Protein AF-A0A8X6WMZ7-F1 (afdb_monomer)

Structure (mmCIF, N/CA/C/O backbone):
data_AF-A0A8X6WMZ7-F1
#
_entry.id   AF-A0A8X6WMZ7-F1
#
loop_
_atom_site.group_PDB
_atom_site.id
_atom_site.type_symbol
_atom_site.label_atom_id
_atom_site.label_alt_id
_atom_site.label_comp_id
_atom_site.label_asym_id
_atom_site.label_entity_id
_atom_site.label_seq_id
_atom_site.pdbx_PDB_ins_code
_atom_site.Cartn_x
_atom_site.Cartn_y
_atom_site.Cartn_z
_atom_site.occupancy
_atom_site.B_iso_or_equiv
_atom_site.auth_seq_id
_atom_site.auth_comp_id
_atom_site.auth_asym_id
_atom_site.auth_atom_id
_atom_site.pdbx_PDB_model_num
ATOM 1 N N . MET A 1 1 ? 23.508 15.068 -20.221 1.00 33.91 1 MET A N 1
ATOM 2 C CA . MET A 1 1 ? 22.267 15.809 -20.543 1.00 33.91 1 MET A CA 1
ATOM 3 C C . MET A 1 1 ? 21.414 15.882 -19.287 1.00 33.91 1 MET A C 1
ATOM 5 O O . MET A 1 1 ? 20.621 14.981 -19.045 1.00 33.91 1 MET A O 1
ATOM 9 N N . HIS A 1 2 ? 21.596 16.920 -18.470 1.00 36.62 2 HIS A N 1
ATOM 10 C CA . HIS A 1 2 ? 20.559 17.312 -17.521 1.00 36.62 2 HIS A CA 1
ATOM 11 C C . HIS A 1 2 ? 19.415 17.881 -18.359 1.00 36.62 2 HIS A C 1
ATOM 13 O O . HIS A 1 2 ? 19.573 18.935 -18.970 1.00 36.62 2 HIS A O 1
ATOM 19 N N . ARG A 1 3 ? 18.291 17.162 -18.473 1.00 42.66 3 ARG A N 1
ATOM 20 C CA . ARG A 1 3 ? 17.047 17.837 -18.847 1.00 42.66 3 ARG A CA 1
ATOM 21 C C . ARG A 1 3 ? 16.789 18.803 -17.704 1.00 42.66 3 ARG A C 1
ATOM 23 O O . ARG A 1 3 ? 16.495 18.353 -16.600 1.00 42.66 3 ARG A O 1
ATOM 30 N N . ASN A 1 4 ? 16.989 20.095 -17.952 1.00 40.50 4 ASN A N 1
ATOM 31 C CA . ASN A 1 4 ? 16.484 21.124 -17.063 1.00 40.50 4 ASN A CA 1
ATOM 32 C C . ASN A 1 4 ? 15.008 20.789 -16.862 1.00 40.50 4 ASN A C 1
ATOM 34 O O . ASN A 1 4 ? 14.244 20.771 -17.829 1.00 40.50 4 ASN A O 1
ATOM 38 N N . PHE A 1 5 ? 14.638 20.411 -15.639 1.00 49.97 5 PHE A N 1
ATOM 39 C CA . PHE A 1 5 ? 13.247 20.405 -15.227 1.00 49.97 5 PHE A CA 1
ATOM 40 C C . PHE A 1 5 ? 12.822 21.870 -15.302 1.00 49.97 5 PHE A C 1
ATOM 42 O O . PHE A 1 5 ? 12.957 22.618 -14.339 1.00 49.97 5 PHE A O 1
ATOM 49 N N . GLU A 1 6 ? 12.406 22.319 -16.487 1.00 50.38 6 GLU A N 1
ATOM 50 C CA . GLU A 1 6 ? 11.606 23.524 -16.607 1.00 50.38 6 GLU A CA 1
ATOM 51 C C . GLU A 1 6 ? 10.432 23.287 -15.674 1.00 50.38 6 GLU A C 1
ATOM 53 O O . GLU A 1 6 ? 9.669 22.338 -15.876 1.00 50.38 6 GLU A O 1
ATOM 58 N N . GLY A 1 7 ? 10.387 24.054 -14.584 1.00 53.06 7 GLY A N 1
ATOM 59 C CA . GLY A 1 7 ? 9.361 23.951 -13.562 1.00 53.06 7 GLY A CA 1
ATOM 60 C C . GLY A 1 7 ? 8.015 24.228 -14.203 1.00 53.06 7 GLY A C 1
ATOM 61 O O . GLY A 1 7 ? 7.551 25.365 -14.219 1.00 53.06 7 GLY A O 1
ATOM 62 N N . ARG A 1 8 ? 7.402 23.195 -14.787 1.00 58.00 8 ARG A N 1
ATOM 63 C CA . ARG A 1 8 ? 6.030 23.280 -15.250 1.00 58.00 8 ARG A CA 1
ATOM 64 C C . ARG A 1 8 ? 5.198 23.544 -13.998 1.00 58.00 8 ARG A C 1
ATOM 66 O O . ARG A 1 8 ? 5.368 22.817 -13.015 1.00 58.00 8 ARG A O 1
ATOM 73 N N . PRO A 1 9 ? 4.345 24.580 -14.001 1.00 66.44 9 PRO A N 1
ATOM 74 C CA . PRO A 1 9 ? 3.440 24.812 -12.887 1.00 66.44 9 PRO A CA 1
ATOM 75 C C . PRO A 1 9 ? 2.637 23.531 -12.637 1.00 66.44 9 PRO A C 1
ATOM 77 O O . PRO A 1 9 ? 2.337 22.811 -13.591 1.00 66.44 9 PRO A O 1
ATOM 80 N N . PHE A 1 10 ? 2.324 23.239 -11.370 1.00 72.50 10 PHE A N 1
ATOM 81 C CA . PHE A 1 10 ? 1.465 22.120 -10.976 1.00 72.50 10 PHE A CA 1
ATOM 82 C C . PHE A 1 10 ? 0.140 22.191 -11.751 1.00 72.50 10 PHE A C 1
ATOM 84 O O . PHE A 1 10 ? -0.785 22.899 -11.356 1.00 72.50 10 PHE A O 1
ATOM 91 N N . SER A 1 11 ? 0.061 21.506 -12.893 1.00 82.62 11 SER A N 1
ATOM 92 C CA . SER A 1 11 ? -1.151 21.441 -13.697 1.00 82.62 11 SER A CA 1
ATOM 93 C C . SER A 1 11 ? -2.081 20.384 -13.115 1.00 82.62 11 SER A C 1
ATOM 95 O O . SER A 1 11 ? -1.650 19.418 -12.482 1.00 82.62 11 SER A O 1
ATOM 97 N N . THR A 1 12 ? -3.381 20.535 -13.343 1.00 83.62 12 THR A N 1
ATOM 98 C CA . THR A 1 12 ? -4.365 19.507 -12.977 1.00 83.62 12 THR A CA 1
ATOM 99 C C . THR A 1 12 ? -4.041 18.164 -13.633 1.00 83.62 12 THR A C 1
ATOM 101 O O . THR A 1 12 ? -4.152 17.135 -12.974 1.00 83.62 12 THR A O 1
ATOM 104 N N . GLU A 1 13 ? -3.536 18.184 -14.871 1.00 83.06 13 GLU A N 1
ATOM 105 C CA . GLU A 1 13 ? -3.044 17.006 -15.603 1.00 83.06 13 GLU A CA 1
ATOM 106 C C . GLU A 1 13 ? -1.843 16.327 -14.932 1.00 83.06 13 GLU A C 1
ATOM 108 O O . GLU A 1 13 ? -1.648 15.118 -15.066 1.00 83.06 13 GLU A O 1
ATOM 113 N N . TRP A 1 14 ? -1.019 17.095 -14.211 1.00 83.81 14 TRP A N 1
ATOM 114 C CA . TRP A 1 14 ? 0.061 16.533 -13.412 1.00 83.81 14 TRP A CA 1
ATOM 115 C C . TRP A 1 14 ? -0.493 15.794 -12.196 1.00 83.81 14 TRP A C 1
ATOM 117 O O . TRP A 1 14 ? -0.009 14.715 -11.877 1.00 83.81 14 TRP A O 1
ATOM 127 N N . LEU A 1 15 ? -1.513 16.326 -11.521 1.00 87.75 15 LEU A N 1
ATOM 128 C CA . LEU A 1 15 ? -2.057 15.674 -10.330 1.00 87.75 15 LEU A CA 1
ATOM 129 C C . LEU A 1 15 ? -2.882 14.436 -10.688 1.00 87.75 15 LEU A C 1
ATOM 131 O O . LEU A 1 15 ? -2.683 13.387 -10.080 1.00 87.75 15 LEU A O 1
ATOM 135 N N . VAL A 1 16 ? -3.791 14.558 -11.656 1.00 92.31 16 VAL A N 1
ATOM 136 C CA . VAL A 1 16 ? -4.701 13.491 -12.081 1.00 92.31 16 VAL A CA 1
ATOM 137 C C . VAL A 1 16 ? -4.752 13.440 -13.601 1.00 92.31 16 VAL A C 1
ATOM 139 O O . VAL A 1 16 ? -4.973 14.444 -14.272 1.00 92.31 16 VAL A O 1
ATOM 142 N N . SER A 1 17 ? -4.603 12.238 -14.144 1.00 91.00 17 SER A N 1
ATOM 143 C CA . SER A 1 17 ? -4.737 11.965 -15.571 1.00 91.00 17 SER A CA 1
ATOM 144 C C . SER A 1 17 ? -5.714 10.820 -15.791 1.00 91.00 17 SER A C 1
ATOM 146 O O . SER A 1 17 ? -5.681 9.808 -15.085 1.00 91.00 17 SER A O 1
ATOM 148 N N . PHE A 1 18 ? -6.585 10.998 -16.778 1.00 93.81 18 PHE A N 1
ATOM 149 C CA . PHE A 1 18 ? -7.568 10.004 -17.185 1.00 93.81 18 PHE A CA 1
ATOM 150 C C . PHE A 1 18 ? -7.123 9.356 -18.487 1.00 93.81 18 PHE A C 1
ATOM 152 O O . PHE A 1 18 ? -6.611 10.035 -19.379 1.00 93.81 18 PHE A O 1
ATOM 159 N N . LYS A 1 19 ? -7.334 8.049 -18.600 1.00 91.44 19 LYS A N 1
ATOM 160 C CA . LYS A 1 19 ? -7.122 7.309 -19.844 1.00 91.44 19 LYS A CA 1
ATOM 161 C C . LYS A 1 19 ? -8.440 6.899 -20.470 1.00 91.44 19 LYS A C 1
ATOM 163 O O . LYS A 1 19 ? -9.426 6.697 -19.766 1.00 91.44 19 LYS A O 1
ATOM 168 N N . ASP A 1 20 ? -8.448 6.746 -21.792 1.00 93.44 20 ASP A N 1
ATOM 169 C CA . ASP A 1 20 ? -9.609 6.190 -22.480 1.00 93.44 20 ASP A CA 1
ATOM 170 C C . ASP A 1 20 ? -9.779 4.712 -22.060 1.00 93.44 20 ASP A C 1
ATOM 172 O O . ASP A 1 20 ? -8.844 3.914 -22.208 1.00 93.44 20 ASP A O 1
ATOM 176 N N . PRO A 1 21 ? -10.949 4.311 -21.526 1.00 94.81 21 PRO A N 1
ATOM 177 C CA . PRO A 1 21 ? -11.204 2.922 -21.158 1.00 94.81 21 PRO A CA 1
ATOM 178 C C . PRO A 1 21 ? -11.112 1.965 -22.353 1.00 94.81 21 PRO A C 1
ATOM 180 O O . PRO A 1 21 ? -10.834 0.786 -22.154 1.00 94.81 21 PRO A O 1
ATOM 183 N N . ARG A 1 22 ? -11.326 2.437 -23.589 1.00 94.62 22 ARG A N 1
ATOM 184 C CA . ARG A 1 22 ? -11.222 1.611 -24.803 1.00 94.62 22 ARG A CA 1
ATOM 185 C C . ARG A 1 22 ? -9.780 1.200 -25.073 1.00 94.62 22 ARG A C 1
ATOM 187 O O . ARG A 1 22 ? -9.538 0.029 -25.361 1.00 94.62 22 ARG A O 1
ATOM 194 N N . ASP A 1 23 ? -8.841 2.125 -24.901 1.00 91.19 23 ASP A N 1
ATOM 195 C CA . ASP A 1 23 ? -7.410 1.848 -25.041 1.00 91.19 23 ASP A CA 1
ATOM 196 C C . ASP A 1 23 ? -6.959 0.872 -23.951 1.00 91.19 23 ASP A C 1
ATOM 198 O O . ASP A 1 23 ? -6.315 -0.140 -24.233 1.00 91.19 23 ASP A O 1
ATOM 202 N N . LEU A 1 24 ? -7.389 1.108 -22.705 1.00 89.56 24 LEU A N 1
ATOM 203 C CA . LEU A 1 24 ? -7.111 0.196 -21.596 1.00 89.56 24 LEU A CA 1
ATOM 204 C C . LEU A 1 24 ? -7.722 -1.187 -21.806 1.00 89.56 24 LEU A C 1
ATOM 206 O O . LEU A 1 24 ? -7.089 -2.173 -21.457 1.00 89.56 24 LEU A O 1
ATOM 210 N N . TRP A 1 25 ? -8.914 -1.295 -22.387 1.00 91.62 25 TRP A N 1
ATOM 211 C CA . TRP A 1 25 ? -9.520 -2.591 -22.685 1.00 91.62 25 TRP A CA 1
ATOM 212 C C . TRP A 1 25 ? -8.728 -3.369 -23.740 1.00 91.62 25 TRP A C 1
ATOM 214 O O . TRP A 1 25 ? -8.524 -4.572 -23.602 1.00 91.62 25 TRP A O 1
ATOM 224 N N . GLN A 1 26 ? -8.246 -2.694 -24.782 1.00 89.81 26 GLN A N 1
ATOM 225 C CA . GLN A 1 26 ? -7.469 -3.342 -25.839 1.00 89.81 26 GLN A CA 1
ATOM 226 C C . GLN A 1 26 ? -6.065 -3.741 -25.373 1.00 89.81 26 GLN A C 1
ATOM 228 O O . GLN A 1 26 ? -5.536 -4.765 -25.803 1.00 89.81 26 GLN A O 1
ATOM 233 N N . GLU A 1 27 ? -5.454 -2.940 -24.502 1.00 84.00 27 GLU A N 1
ATOM 234 C CA . GLU A 1 27 ? -4.069 -3.135 -24.078 1.00 84.00 27 GLU A CA 1
ATOM 235 C C . GLU A 1 27 ? -3.955 -3.946 -22.783 1.00 84.00 27 GLU A C 1
ATOM 237 O O . GLU A 1 27 ? -3.111 -4.840 -22.678 1.00 84.00 27 GLU A O 1
ATOM 242 N N . HIS A 1 28 ? -4.785 -3.625 -21.789 1.00 84.44 28 HIS A N 1
ATOM 243 C CA . HIS A 1 28 ? -4.666 -4.033 -20.386 1.00 84.44 28 HIS A CA 1
ATOM 244 C C . HIS A 1 28 ? -6.045 -4.252 -19.735 1.00 84.44 28 HIS A C 1
ATOM 246 O O . HIS A 1 28 ? -6.326 -3.715 -18.660 1.00 84.44 28 HIS A O 1
ATOM 252 N N . TRP A 1 29 ? -6.918 -5.048 -20.365 1.00 87.88 29 TRP A N 1
ATOM 253 C CA . TRP A 1 29 ? -8.296 -5.270 -19.890 1.00 87.88 29 TRP A CA 1
ATOM 254 C C . TRP A 1 29 ? -8.384 -5.660 -18.406 1.00 87.88 29 TRP A C 1
ATOM 256 O O . TRP A 1 29 ? -9.337 -5.297 -17.716 1.00 87.88 29 TRP A O 1
ATOM 266 N N . PHE A 1 30 ? -7.379 -6.375 -17.893 1.00 87.00 30 PHE A N 1
ATOM 267 C CA . PHE A 1 30 ? -7.328 -6.811 -16.503 1.00 87.00 30 PHE A CA 1
ATOM 268 C C . PHE A 1 30 ? -7.101 -5.651 -15.522 1.00 87.00 30 PHE A C 1
ATOM 270 O O . PHE A 1 30 ? -7.716 -5.645 -14.461 1.00 87.00 30 PHE A O 1
ATOM 277 N N . ALA A 1 31 ? -6.278 -4.652 -15.872 1.00 87.12 31 ALA A N 1
ATOM 278 C CA . ALA A 1 31 ? -6.059 -3.468 -15.040 1.00 87.12 31 ALA A CA 1
ATOM 279 C C . ALA A 1 31 ? -7.347 -2.640 -14.945 1.00 87.12 31 ALA A C 1
ATOM 281 O O . ALA A 1 31 ? -7.745 -2.236 -13.854 1.00 87.12 31 ALA A O 1
ATOM 282 N N . LEU A 1 32 ? -8.063 -2.490 -16.067 1.00 91.19 32 LEU A N 1
ATOM 283 C CA . LEU A 1 32 ? -9.387 -1.866 -16.077 1.00 91.19 32 LEU A CA 1
ATOM 284 C C . LEU A 1 32 ? -10.397 -2.668 -15.239 1.00 91.19 32 LEU A C 1
ATOM 286 O O . LEU A 1 32 ? -11.169 -2.090 -14.479 1.00 91.19 32 LEU A O 1
ATOM 290 N N . SER A 1 33 ? -10.369 -4.000 -15.339 1.00 90.69 33 SER A N 1
ATOM 291 C CA . SER A 1 33 ? -11.243 -4.880 -14.552 1.00 90.69 33 SER A CA 1
ATOM 292 C C . SER A 1 33 ? -10.969 -4.762 -13.052 1.00 90.69 33 SER A C 1
ATOM 294 O O . SER A 1 33 ? -11.911 -4.688 -12.266 1.00 90.69 33 SER A O 1
ATOM 296 N N . LEU A 1 34 ? -9.694 -4.701 -12.659 1.00 89.25 34 LEU A N 1
ATOM 297 C CA . LEU A 1 34 ? -9.274 -4.499 -11.276 1.00 89.25 34 LEU A CA 1
ATOM 298 C C . LEU A 1 34 ? -9.753 -3.145 -10.743 1.00 89.25 34 LEU A C 1
ATOM 300 O O . LEU A 1 34 ? -10.261 -3.071 -9.630 1.00 89.25 34 LEU A O 1
ATOM 304 N N . GLU A 1 35 ? -9.657 -2.084 -11.542 1.00 92.50 35 GLU A N 1
ATOM 305 C CA . GLU A 1 35 ? -10.119 -0.754 -11.145 1.00 92.50 35 GLU A CA 1
ATOM 306 C C . GLU A 1 35 ? -11.639 -0.689 -10.980 1.00 92.50 35 GLU A C 1
ATOM 308 O O . GLU A 1 35 ? -12.124 -0.180 -9.971 1.00 92.50 35 GLU A O 1
ATOM 313 N N . ILE A 1 36 ? -12.402 -1.285 -11.902 1.00 93.56 36 ILE A N 1
ATOM 314 C CA . ILE A 1 36 ? -13.864 -1.393 -11.781 1.00 93.56 36 ILE A CA 1
ATOM 315 C C . ILE A 1 36 ? -14.245 -2.210 -10.538 1.00 93.56 36 ILE A C 1
ATOM 317 O O . ILE A 1 36 ? -15.119 -1.794 -9.772 1.00 93.56 36 ILE A O 1
ATOM 321 N N . ALA A 1 37 ? -13.583 -3.349 -10.308 1.00 91.94 37 ALA A N 1
ATOM 322 C CA . ALA A 1 37 ? -13.819 -4.189 -9.137 1.00 91.94 37 ALA A CA 1
ATOM 323 C C . ALA A 1 37 ? -13.515 -3.436 -7.833 1.00 91.94 37 ALA A C 1
ATOM 325 O O . ALA A 1 37 ? -14.332 -3.442 -6.910 1.00 91.94 37 ALA A O 1
ATOM 326 N N . ASN A 1 38 ? -12.389 -2.724 -7.776 1.00 92.44 38 ASN A N 1
ATOM 327 C CA . ASN A 1 38 ? -12.010 -1.917 -6.623 1.00 92.44 38 ASN A CA 1
ATOM 328 C C . ASN A 1 38 ? -12.994 -0.781 -6.362 1.00 92.44 38 ASN A C 1
ATOM 330 O O . ASN A 1 38 ? -13.379 -0.580 -5.215 1.00 92.44 38 ASN A O 1
ATOM 334 N N . ILE A 1 39 ? -13.450 -0.065 -7.395 1.00 94.38 39 ILE A N 1
ATOM 335 C CA . ILE A 1 39 ? -14.464 0.990 -7.249 1.00 94.38 39 ILE A CA 1
ATOM 336 C C . ILE A 1 39 ? -15.765 0.404 -6.686 1.00 94.38 39 ILE A C 1
ATOM 338 O O . ILE A 1 39 ? -16.339 0.963 -5.748 1.00 94.38 39 ILE A O 1
ATOM 342 N N . ALA A 1 40 ? -16.218 -0.740 -7.209 1.00 93.31 40 ALA A N 1
ATOM 343 C CA . ALA A 1 40 ? -17.433 -1.401 -6.739 1.00 93.31 40 ALA A CA 1
ATOM 344 C C . ALA A 1 40 ? -17.323 -1.836 -5.267 1.00 93.31 40 ALA A C 1
ATOM 346 O O . ALA A 1 40 ? -18.243 -1.605 -4.478 1.00 93.31 40 ALA A O 1
ATOM 347 N N . ILE A 1 41 ? -16.192 -2.425 -4.875 1.00 92.00 41 ILE A N 1
ATOM 348 C CA . ILE A 1 41 ? -15.947 -2.877 -3.499 1.00 92.00 41 ILE A CA 1
ATOM 349 C C . ILE A 1 41 ? -15.775 -1.690 -2.556 1.00 92.00 41 ILE A C 1
ATOM 351 O O . ILE A 1 41 ? -16.361 -1.684 -1.474 1.00 92.00 41 ILE A O 1
ATOM 355 N N . LEU A 1 42 ? -15.039 -0.658 -2.967 1.00 94.12 42 LEU A N 1
ATOM 356 C CA . LEU A 1 42 ? -14.878 0.569 -2.195 1.00 94.12 42 LEU A CA 1
ATOM 357 C C . LEU A 1 42 ? -16.235 1.229 -1.936 1.00 94.12 42 LEU A C 1
ATOM 359 O O . LEU A 1 42 ? -16.525 1.614 -0.807 1.00 94.12 42 LEU A O 1
ATOM 363 N N . PHE A 1 43 ? -17.110 1.291 -2.941 1.00 94.38 43 PHE A N 1
ATOM 364 C CA . PHE A 1 43 ? -18.471 1.793 -2.766 1.00 94.38 43 PHE A CA 1
ATOM 365 C C . PHE A 1 43 ? -19.271 0.967 -1.742 1.00 94.38 43 PHE A C 1
ATOM 367 O O . PHE A 1 43 ? -19.940 1.535 -0.872 1.00 94.38 43 PHE A O 1
ATOM 374 N N . GLN A 1 44 ? -19.180 -0.368 -1.789 1.00 92.62 44 GLN A N 1
ATOM 375 C CA . GLN A 1 44 ? -19.821 -1.242 -0.796 1.00 92.62 44 GLN A CA 1
ATOM 376 C C . GLN A 1 44 ? -19.255 -1.032 0.616 1.00 92.62 44 GLN A C 1
ATOM 378 O O . GLN A 1 44 ? -20.022 -0.971 1.580 1.00 92.62 44 GLN A O 1
ATOM 383 N N . ILE A 1 45 ? -17.937 -0.863 0.736 1.00 92.62 45 ILE A N 1
ATOM 384 C CA . ILE A 1 45 ? -17.247 -0.555 1.991 1.00 92.62 45 ILE A CA 1
ATOM 385 C C . ILE A 1 45 ? -17.723 0.774 2.558 1.00 92.62 45 ILE A C 1
ATOM 387 O O . ILE A 1 45 ? -18.107 0.819 3.720 1.00 92.62 45 ILE A O 1
ATOM 391 N N . LEU A 1 46 ? -17.776 1.837 1.755 1.00 93.12 46 LEU A N 1
ATOM 392 C CA . LEU A 1 46 ? -18.246 3.148 2.205 1.00 93.12 46 LEU A CA 1
ATOM 393 C C . LEU A 1 46 ? -19.711 3.089 2.660 1.00 93.12 46 LEU A C 1
ATOM 395 O O . LEU A 1 46 ? -20.065 3.646 3.702 1.00 93.12 46 LEU A O 1
ATOM 399 N N . ARG A 1 47 ? -20.564 2.348 1.936 1.00 92.69 47 ARG A N 1
ATOM 400 C CA . ARG A 1 47 ? -21.959 2.119 2.336 1.00 92.69 47 ARG A CA 1
ATOM 401 C C . ARG A 1 47 ? -22.048 1.395 3.680 1.00 92.69 47 ARG A C 1
ATOM 403 O O . ARG A 1 47 ? -22.839 1.795 4.531 1.00 92.69 47 ARG A O 1
ATOM 410 N N . HIS A 1 48 ? -21.250 0.355 3.891 1.00 90.69 48 HIS A N 1
ATOM 411 C CA . HIS A 1 48 ? -21.260 -0.392 5.146 1.00 90.69 48 HIS A CA 1
ATOM 412 C C . HIS A 1 48 ? -20.626 0.355 6.305 1.00 90.69 48 HIS A C 1
ATOM 414 O O . HIS A 1 48 ? -21.174 0.339 7.405 1.00 90.69 48 HIS A O 1
ATOM 420 N N . ALA A 1 49 ? -19.525 1.058 6.060 1.00 90.12 49 ALA A N 1
ATOM 421 C CA . ALA A 1 49 ? -18.894 1.934 7.026 1.00 90.12 49 ALA A CA 1
ATOM 422 C C . ALA A 1 49 ? -19.918 2.940 7.556 1.00 90.12 49 ALA A C 1
ATOM 424 O O . ALA A 1 49 ? -20.129 3.017 8.761 1.00 90.12 49 ALA A O 1
ATOM 425 N N . LYS A 1 50 ? -20.686 3.580 6.665 1.00 89.81 50 LYS A N 1
ATOM 426 C CA . LYS A 1 50 ? -21.774 4.480 7.061 1.00 89.81 50 LYS A CA 1
ATOM 427 C C . LYS A 1 50 ? -22.819 3.808 7.967 1.00 89.81 50 LYS A C 1
ATOM 429 O O . LYS A 1 50 ? -23.329 4.457 8.872 1.00 89.81 50 LYS A O 1
ATOM 434 N N . THR A 1 51 ? -23.122 2.521 7.768 1.00 89.62 51 THR A N 1
ATOM 435 C CA . THR A 1 51 ? -24.069 1.777 8.628 1.00 89.62 51 THR A CA 1
ATOM 436 C C . THR A 1 51 ? -23.487 1.319 9.966 1.00 89.62 51 THR A C 1
ATOM 438 O O . THR A 1 51 ? -24.234 1.205 10.932 1.00 89.62 51 THR A O 1
ATOM 441 N N . ARG A 1 52 ? -22.176 1.049 10.046 1.00 83.44 52 ARG A N 1
ATOM 442 C CA . ARG A 1 52 ? -21.499 0.580 11.271 1.00 83.44 52 ARG A CA 1
ATOM 443 C C . ARG A 1 52 ? -20.904 1.703 12.123 1.00 83.44 52 ARG A C 1
ATOM 445 O O . ARG A 1 52 ? -20.377 1.434 13.200 1.00 83.44 52 ARG A O 1
ATOM 452 N N . GLY A 1 53 ? -20.991 2.941 11.650 1.00 84.12 53 GLY A N 1
ATOM 453 C CA . GLY A 1 53 ? -20.493 4.121 12.338 1.00 84.12 53 GLY A CA 1
ATOM 454 C C . GLY A 1 53 ? -19.461 4.869 11.507 1.00 84.12 53 GLY A C 1
ATOM 455 O O . GLY A 1 53 ? -18.651 4.296 10.780 1.00 84.12 53 GLY A O 1
ATOM 456 N N . ASN A 1 54 ? -19.486 6.185 11.658 1.00 85.62 54 ASN A N 1
ATOM 457 C CA . ASN A 1 54 ? -18.703 7.114 10.858 1.00 85.62 54 ASN A CA 1
ATOM 458 C C . ASN A 1 54 ? -17.185 6.851 10.903 1.00 85.62 54 ASN A C 1
ATOM 460 O O . ASN A 1 54 ? -16.529 6.981 9.873 1.00 85.62 54 ASN A O 1
ATOM 464 N N . GLU A 1 55 ? -16.647 6.410 12.046 1.00 91.31 55 GLU A N 1
ATOM 465 C CA . GLU A 1 55 ? -15.219 6.110 12.263 1.00 91.31 55 GLU A CA 1
ATOM 466 C C . GLU A 1 55 ? -14.603 5.279 11.127 1.00 91.31 55 GLU A C 1
ATOM 468 O O . GLU A 1 55 ? -13.606 5.676 10.530 1.00 91.31 55 GLU A O 1
ATOM 473 N N . ALA A 1 56 ? -15.234 4.159 10.761 1.00 91.94 56 ALA A N 1
ATOM 474 C CA . ALA A 1 56 ? -14.660 3.225 9.797 1.00 91.94 56 ALA A CA 1
ATOM 475 C C . ALA A 1 56 ? -14.585 3.816 8.375 1.00 91.94 56 ALA A C 1
ATOM 477 O O . ALA A 1 56 ? -13.746 3.405 7.581 1.00 91.94 56 ALA A O 1
ATOM 478 N N . CYS A 1 57 ? -15.442 4.792 8.052 1.00 94.75 57 CYS A N 1
ATOM 479 C CA . CYS A 1 57 ? -15.406 5.510 6.777 1.00 94.75 57 CYS A CA 1
ATOM 480 C C . CYS A 1 57 ? -14.188 6.440 6.727 1.00 94.75 57 CYS A C 1
ATOM 482 O O . CYS A 1 57 ? -13.480 6.506 5.726 1.00 94.75 57 CYS A O 1
ATOM 484 N N . TYR A 1 58 ? -13.901 7.115 7.838 1.00 96.56 58 TYR A N 1
ATOM 485 C CA . TYR A 1 58 ? -12.767 8.026 7.941 1.00 96.56 58 TYR A CA 1
ATOM 486 C C . TYR A 1 58 ? -11.420 7.294 7.998 1.00 96.56 58 TYR A C 1
ATOM 488 O O . TYR A 1 58 ? -10.442 7.825 7.482 1.00 96.56 58 TYR A O 1
ATOM 496 N N . VAL A 1 59 ? -11.372 6.049 8.488 1.00 96.25 59 VAL A N 1
ATOM 497 C CA . VAL A 1 59 ? -10.187 5.175 8.344 1.00 96.25 59 VAL A CA 1
ATOM 498 C C . VAL A 1 59 ? -9.859 4.909 6.874 1.00 96.25 59 VAL A C 1
ATOM 500 O O . VAL A 1 59 ? -8.695 4.964 6.491 1.00 96.25 59 VAL A O 1
ATOM 503 N N . VAL A 1 60 ? -10.871 4.656 6.032 1.00 96.69 60 VAL A N 1
ATOM 504 C CA . VAL A 1 60 ? -10.674 4.468 4.579 1.00 96.69 60 VAL A CA 1
ATOM 505 C C . VAL A 1 60 ? -10.058 5.723 3.969 1.00 96.69 60 VAL A C 1
ATOM 507 O O . VAL A 1 60 ? -9.096 5.630 3.212 1.00 96.69 60 VAL A O 1
ATOM 510 N N . ILE A 1 61 ? -10.576 6.899 4.335 1.00 97.44 61 ILE A N 1
ATOM 511 C CA . ILE A 1 61 ? -10.045 8.185 3.868 1.00 97.44 61 ILE A CA 1
ATOM 512 C C . ILE A 1 61 ? -8.594 8.366 4.335 1.00 97.44 61 ILE A C 1
ATOM 514 O O . ILE A 1 61 ? -7.740 8.707 3.520 1.00 97.44 61 ILE A O 1
ATOM 518 N N . ALA A 1 62 ? -8.293 8.082 5.606 1.00 98.06 62 ALA A N 1
ATOM 519 C CA . ALA A 1 62 ? -6.938 8.166 6.149 1.00 98.06 62 ALA A CA 1
ATOM 520 C C . ALA A 1 62 ? -5.961 7.242 5.403 1.00 98.06 62 ALA A C 1
ATOM 522 O O . ALA A 1 62 ? -4.857 7.668 5.073 1.00 98.06 62 ALA A O 1
ATOM 523 N N . ALA A 1 63 ? -6.385 6.018 5.074 1.00 97.81 63 ALA A N 1
ATOM 524 C CA . ALA A 1 63 ? -5.601 5.056 4.301 1.00 97.81 63 ALA A CA 1
ATOM 525 C C . ALA A 1 63 ? -5.361 5.506 2.849 1.00 97.81 63 ALA A C 1
ATOM 527 O O . ALA A 1 63 ? -4.268 5.336 2.316 1.00 97.81 63 ALA A O 1
ATOM 528 N N . MET A 1 64 ? -6.353 6.118 2.195 1.00 97.31 64 MET A N 1
ATOM 529 C CA . MET A 1 64 ? -6.154 6.689 0.857 1.00 97.31 64 MET A CA 1
ATOM 530 C C . MET A 1 64 ? -5.162 7.857 0.893 1.00 97.31 64 MET A C 1
ATOM 532 O O . MET A 1 64 ? -4.258 7.925 0.060 1.00 97.31 64 MET A O 1
ATOM 536 N N . VAL A 1 65 ? -5.311 8.763 1.866 1.00 97.25 65 VAL A N 1
ATOM 537 C CA . VAL A 1 65 ? -4.413 9.912 2.045 1.00 97.25 65 VAL A CA 1
ATOM 538 C C . VAL A 1 65 ? -2.994 9.447 2.365 1.00 97.25 65 VAL A C 1
ATOM 540 O O . VAL A 1 65 ? -2.052 9.986 1.790 1.00 97.25 65 VAL A O 1
ATOM 543 N N . SER A 1 66 ? -2.820 8.428 3.212 1.00 96.94 66 SER A N 1
ATOM 544 C CA . SER A 1 66 ? -1.487 7.938 3.575 1.00 96.94 66 SER A CA 1
ATOM 545 C C . SER A 1 66 ? -0.718 7.391 2.377 1.00 96.94 66 SER A C 1
ATOM 547 O O . SER A 1 66 ? 0.447 7.741 2.204 1.00 96.94 66 SER A O 1
ATOM 549 N N . VAL A 1 67 ? -1.362 6.633 1.486 1.00 95.31 67 VAL A N 1
ATOM 550 C CA . VAL A 1 67 ? -0.726 6.152 0.246 1.00 95.31 67 VAL A CA 1
ATOM 551 C C . VAL A 1 67 ? -0.388 7.303 -0.697 1.00 95.31 67 VAL A C 1
ATOM 553 O O . VAL A 1 67 ? 0.717 7.345 -1.235 1.00 95.31 67 VAL A O 1
ATOM 556 N N . ILE A 1 68 ? -1.309 8.255 -0.887 1.00 93.75 68 ILE A N 1
ATOM 557 C CA . ILE A 1 68 ? -1.072 9.421 -1.752 1.00 93.75 68 ILE A CA 1
ATOM 558 C C . ILE A 1 68 ? 0.126 10.227 -1.238 1.00 93.75 68 ILE A C 1
ATOM 560 O O . ILE A 1 68 ? 1.040 10.523 -2.005 1.00 93.75 68 ILE A O 1
ATOM 564 N N . CYS A 1 69 ? 0.155 10.546 0.058 1.00 93.81 69 CYS A N 1
A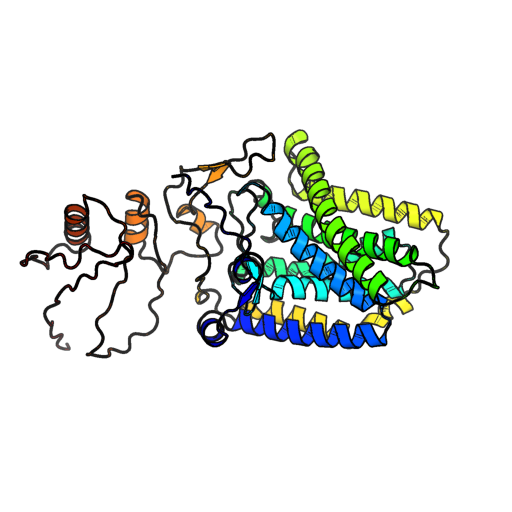TOM 565 C CA . CYS A 1 69 ? 1.258 11.275 0.675 1.00 93.81 69 CYS A CA 1
ATOM 566 C C . CYS A 1 69 ? 2.568 10.481 0.612 1.00 93.81 69 CYS A C 1
ATOM 568 O O . CYS A 1 69 ? 3.606 11.054 0.283 1.00 93.81 69 CYS A O 1
ATOM 570 N N . PHE A 1 70 ? 2.532 9.170 0.866 1.00 91.69 70 PHE A N 1
ATOM 571 C CA . PHE A 1 70 ? 3.713 8.312 0.787 1.00 91.69 70 PHE A CA 1
ATOM 572 C C . PHE A 1 70 ? 4.323 8.311 -0.620 1.00 91.69 70 PHE A C 1
ATOM 574 O O . PHE A 1 70 ? 5.537 8.407 -0.755 1.00 91.69 70 PHE A O 1
ATOM 581 N N . GLU A 1 71 ? 3.502 8.272 -1.669 1.00 87.44 71 GLU A N 1
ATOM 582 C CA . GLU A 1 71 ? 3.974 8.306 -3.059 1.00 87.44 71 GLU A CA 1
ATOM 583 C C . GLU A 1 71 ? 4.392 9.710 -3.533 1.00 87.44 71 GLU A C 1
ATOM 585 O O . GLU A 1 71 ? 5.238 9.837 -4.424 1.00 87.44 71 GLU A O 1
ATOM 590 N N . MET A 1 72 ? 3.850 10.775 -2.929 1.00 86.12 72 MET A N 1
ATOM 591 C CA . MET A 1 72 ? 4.263 12.161 -3.190 1.00 86.12 72 MET A CA 1
ATOM 592 C C . MET A 1 72 ? 5.642 12.487 -2.605 1.00 86.12 72 MET A C 1
ATOM 594 O O . MET A 1 72 ? 6.415 13.206 -3.233 1.00 86.12 72 MET A O 1
ATOM 598 N N . LEU A 1 73 ? 5.964 11.988 -1.409 1.00 74.50 73 LEU A N 1
ATOM 599 C CA . LEU A 1 73 ? 7.173 12.381 -0.673 1.00 74.50 73 LEU A CA 1
ATOM 600 C C . LEU A 1 73 ? 8.494 12.097 -1.428 1.00 74.50 73 LEU A C 1
ATOM 602 O O . LEU A 1 73 ? 9.347 12.984 -1.451 1.00 74.50 73 LEU A O 1
ATOM 606 N N . PRO A 1 74 ? 8.664 10.966 -2.145 1.00 68.88 74 PRO A N 1
ATOM 607 C CA . PRO A 1 74 ? 9.820 10.734 -3.015 1.00 68.88 74 PRO A CA 1
ATOM 608 C C . PRO A 1 74 ? 9.985 11.739 -4.164 1.00 68.88 74 PRO A C 1
ATOM 610 O O . PRO A 1 74 ? 11.034 11.759 -4.802 1.00 68.88 74 PRO A O 1
ATOM 613 N N . MET A 1 75 ? 8.965 12.546 -4.480 1.00 65.75 75 MET A N 1
ATOM 614 C CA . MET A 1 75 ? 9.055 13.583 -5.516 1.00 65.75 75 MET A CA 1
ATOM 615 C C . MET A 1 75 ? 9.773 14.851 -5.027 1.00 65.75 75 MET A C 1
ATOM 617 O O . MET A 1 75 ? 10.078 15.726 -5.835 1.00 65.75 75 MET A O 1
ATOM 621 N N . MET A 1 76 ? 10.081 14.951 -3.731 1.00 61.75 76 MET A N 1
ATOM 622 C CA . MET A 1 76 ? 10.829 16.060 -3.141 1.00 61.75 76 MET A CA 1
ATOM 623 C C . MET A 1 76 ? 12.215 15.575 -2.671 1.00 61.75 76 MET A C 1
ATOM 625 O O . MET A 1 76 ? 12.274 14.718 -1.795 1.00 61.75 76 MET A O 1
ATOM 629 N N . PRO A 1 77 ? 13.362 16.103 -3.146 1.00 48.78 77 PRO A N 1
ATOM 630 C CA . PRO A 1 77 ? 13.651 16.851 -4.364 1.00 48.78 77 PRO A CA 1
ATOM 631 C C . PRO A 1 77 ? 14.557 16.074 -5.349 1.00 48.78 77 PRO A C 1
ATOM 633 O O . PRO A 1 77 ? 15.195 16.711 -6.185 1.00 48.78 77 PRO A O 1
ATOM 636 N N . GLN A 1 78 ? 14.678 14.734 -5.280 1.00 52.19 78 GLN A N 1
ATOM 637 C CA . GLN A 1 78 ? 15.629 14.013 -6.146 1.00 52.19 78 GLN A CA 1
ATOM 638 C C . GLN A 1 78 ? 15.167 12.654 -6.713 1.00 52.19 78 GLN A C 1
ATOM 640 O O . GLN A 1 78 ? 14.534 11.865 -6.012 1.00 52.19 78 GLN A O 1
ATOM 645 N N . PRO A 1 79 ? 15.534 12.335 -7.975 1.00 51.34 79 PRO A N 1
ATOM 646 C CA . PRO A 1 79 ? 15.097 11.147 -8.714 1.00 51.34 79 PRO A CA 1
ATOM 647 C C . PRO A 1 79 ? 15.845 9.868 -8.289 1.00 51.34 79 PRO A C 1
ATOM 649 O O . PRO A 1 79 ? 16.500 9.216 -9.095 1.00 51.34 79 PRO A O 1
ATOM 652 N N . GLY A 1 80 ? 15.772 9.492 -7.014 1.00 47.62 80 GLY A N 1
ATOM 653 C CA . GLY A 1 80 ? 16.357 8.242 -6.524 1.00 47.62 80 GLY A CA 1
ATOM 654 C C . GLY A 1 80 ? 15.317 7.142 -6.360 1.00 47.62 80 GLY A C 1
ATOM 655 O O . GLY A 1 80 ? 15.376 6.102 -7.013 1.00 47.62 80 GLY A O 1
ATOM 656 N N . TYR A 1 81 ? 14.314 7.393 -5.523 1.00 51.88 81 TYR A N 1
ATOM 657 C CA . TYR A 1 81 ? 13.365 6.373 -5.089 1.00 51.88 81 TYR A CA 1
ATOM 658 C C . TYR A 1 81 ? 12.130 6.317 -6.004 1.00 51.88 81 TYR A C 1
ATOM 660 O O . TYR A 1 81 ? 11.161 7.066 -5.839 1.00 51.88 81 TYR A O 1
ATOM 668 N N . LEU A 1 82 ? 12.175 5.447 -7.016 1.00 58.62 82 LEU A N 1
ATOM 669 C CA . LEU A 1 82 ? 11.104 5.302 -8.003 1.00 58.62 82 LEU A CA 1
ATOM 670 C C . LEU A 1 82 ? 10.646 3.842 -8.050 1.00 58.62 82 LEU A C 1
ATOM 672 O O . LEU A 1 82 ? 11.184 3.029 -8.799 1.00 58.62 82 LEU A O 1
ATOM 676 N N . LEU A 1 83 ? 9.647 3.519 -7.225 1.00 61.25 83 LEU A N 1
ATOM 677 C CA . LEU A 1 83 ? 8.776 2.378 -7.482 1.00 61.25 83 LEU A CA 1
ATOM 678 C C . LEU A 1 83 ? 7.908 2.755 -8.686 1.00 61.25 83 LEU A C 1
ATOM 680 O O . LEU A 1 83 ? 7.140 3.716 -8.615 1.00 61.25 83 LEU A O 1
ATOM 684 N N . TRP A 1 84 ? 8.067 2.044 -9.800 1.00 61.78 84 TRP A N 1
ATOM 685 C CA . TRP A 1 84 ? 7.290 2.309 -11.004 1.00 61.78 84 TRP A CA 1
ATOM 686 C C . TRP A 1 84 ? 6.093 1.368 -11.048 1.00 61.78 84 TRP A C 1
ATOM 688 O O . TRP A 1 84 ? 6.245 0.148 -11.164 1.00 61.78 84 TRP A O 1
ATOM 698 N N . TRP A 1 85 ? 4.896 1.944 -10.981 1.00 71.62 85 TRP A N 1
ATOM 699 C CA . TRP A 1 85 ? 3.677 1.239 -11.346 1.00 71.62 85 TRP A CA 1
ATOM 700 C C . TRP A 1 85 ? 3.566 1.263 -12.870 1.00 71.62 85 TRP A C 1
ATOM 702 O O . TRP A 1 85 ? 3.529 2.322 -13.495 1.00 71.62 85 TRP A O 1
ATOM 712 N N . TYR A 1 86 ? 3.614 0.084 -13.479 1.00 69.06 86 TYR A N 1
ATOM 713 C CA . TYR A 1 86 ? 3.778 -0.044 -14.925 1.00 69.06 86 TYR A CA 1
ATOM 714 C C . TYR A 1 86 ? 2.455 0.037 -15.674 1.00 69.06 86 TYR A C 1
ATOM 716 O O . TYR A 1 86 ? 2.371 0.655 -16.741 1.00 69.06 86 TYR A O 1
ATOM 724 N N . HIS A 1 87 ? 1.419 -0.579 -15.108 1.00 73.19 87 HIS A N 1
ATOM 725 C CA . HIS A 1 87 ? 0.080 -0.479 -15.651 1.00 73.19 87 HIS A CA 1
ATOM 726 C C . HIS A 1 87 ? -0.590 0.787 -15.164 1.00 73.19 87 HIS A C 1
ATOM 728 O O . HIS A 1 87 ? -0.759 1.024 -13.970 1.00 73.19 87 HIS A O 1
ATOM 734 N N . GLN A 1 88 ? -0.997 1.581 -16.142 1.00 80.88 88 GLN A N 1
ATOM 735 C CA . GLN A 1 88 ? -1.807 2.747 -15.892 1.00 80.88 88 GLN A CA 1
ATOM 736 C C . GLN A 1 88 ? -3.257 2.305 -15.695 1.00 80.88 88 GLN A C 1
ATOM 738 O O . GLN A 1 88 ? -3.760 1.453 -16.428 1.00 80.88 88 GLN A O 1
ATOM 743 N N . GLY A 1 89 ? -3.906 2.884 -14.695 1.00 87.19 89 GLY A N 1
ATOM 744 C CA . GLY A 1 89 ? -5.338 2.759 -14.484 1.00 87.19 89 GLY A CA 1
ATOM 745 C C . GLY A 1 89 ? -6.133 3.670 -15.418 1.00 87.19 89 GLY A C 1
ATOM 746 O O . GLY A 1 89 ? -5.569 4.476 -16.166 1.00 87.19 89 GLY A O 1
ATOM 747 N N . LEU A 1 90 ? -7.455 3.570 -15.335 1.00 93.12 90 LEU A N 1
ATOM 748 C CA . LEU A 1 90 ? -8.411 4.555 -15.827 1.00 93.12 90 LEU A CA 1
ATOM 749 C C . LEU A 1 90 ? -8.108 5.929 -15.226 1.00 93.12 90 LEU A C 1
ATOM 751 O O . LEU A 1 90 ? -8.112 6.929 -15.943 1.00 93.12 90 LEU A O 1
ATOM 755 N N . ILE A 1 91 ? -7.794 5.957 -13.930 1.00 93.94 91 ILE A N 1
ATOM 756 C CA . ILE A 1 91 ? -7.388 7.147 -13.191 1.00 93.94 91 ILE A CA 1
ATOM 757 C C . ILE A 1 91 ? -5.958 6.937 -12.694 1.00 93.94 91 ILE A C 1
ATOM 759 O O . ILE A 1 91 ? -5.678 5.992 -11.955 1.00 93.94 91 ILE A O 1
ATOM 763 N N . ASN A 1 92 ? -5.050 7.837 -13.062 1.00 91.06 92 ASN A N 1
ATOM 764 C CA . ASN A 1 92 ? -3.686 7.847 -12.541 1.00 91.06 92 ASN A CA 1
ATOM 765 C C . ASN A 1 92 ? -3.393 9.163 -11.832 1.00 91.06 92 ASN A C 1
ATOM 767 O O . ASN A 1 92 ? -3.712 10.236 -12.342 1.00 91.06 92 ASN A O 1
ATOM 771 N N . VAL A 1 93 ? -2.742 9.062 -10.681 1.00 90.19 93 VAL A N 1
ATOM 772 C CA . VAL A 1 93 ? -2.377 10.162 -9.792 1.00 90.19 93 VAL A CA 1
ATOM 773 C C . VAL A 1 93 ? -0.859 10.375 -9.866 1.00 90.19 93 VAL A C 1
ATOM 775 O O . VAL A 1 93 ? -0.110 9.432 -10.136 1.00 90.19 93 VAL A O 1
ATOM 778 N N . LEU A 1 94 ? -0.390 11.606 -9.648 1.00 86.38 94 LEU A N 1
ATOM 779 C CA . LEU A 1 94 ? 1.037 11.978 -9.625 1.00 86.38 94 LEU A CA 1
ATOM 780 C C . LEU A 1 94 ? 1.764 11.731 -10.954 1.00 86.38 94 LEU A C 1
ATOM 782 O O . LEU A 1 94 ? 2.726 10.973 -11.026 1.00 86.38 94 LEU A O 1
ATOM 786 N N . HIS A 1 95 ? 1.314 12.377 -12.023 1.00 83.06 95 HIS A N 1
ATOM 787 C CA . HIS A 1 95 ? 1.937 12.336 -13.345 1.00 83.06 95 HIS A CA 1
ATOM 788 C C . HIS A 1 95 ? 2.014 10.914 -13.910 1.00 83.06 95 HIS A C 1
ATOM 790 O O . HIS A 1 95 ? 3.061 10.448 -14.352 1.00 83.06 95 HIS A O 1
ATOM 796 N N . GLN A 1 96 ? 0.880 10.209 -13.854 1.00 81.56 96 GLN A N 1
ATOM 797 C CA . GLN A 1 96 ? 0.748 8.811 -14.276 1.00 81.56 96 GLN A CA 1
ATOM 798 C C . GLN A 1 96 ? 1.576 7.807 -13.458 1.00 81.56 96 GLN A C 1
ATOM 800 O O . GLN A 1 96 ? 1.711 6.657 -13.873 1.00 81.56 96 GLN A O 1
ATOM 805 N N . ARG A 1 97 ? 2.121 8.216 -12.304 1.00 81.50 97 ARG A N 1
ATOM 806 C CA . ARG A 1 97 ? 2.955 7.353 -11.464 1.00 81.50 97 ARG A CA 1
ATOM 807 C C . ARG A 1 97 ? 2.139 6.327 -10.702 1.00 81.50 97 ARG A C 1
ATOM 809 O O . ARG A 1 97 ? 2.578 5.192 -10.628 1.00 81.50 97 ARG A O 1
ATOM 816 N N . VAL A 1 98 ? 1.011 6.717 -10.107 1.00 89.06 98 VAL A N 1
ATOM 817 C CA . VAL A 1 98 ? 0.250 5.851 -9.196 1.00 89.06 98 VAL A CA 1
ATOM 818 C C . VAL A 1 98 ? -1.153 5.629 -9.747 1.00 89.06 98 VAL A C 1
ATOM 820 O O . VAL A 1 98 ? -1.961 6.560 -9.752 1.00 89.06 98 VAL A O 1
ATOM 823 N N . PRO A 1 99 ? -1.488 4.420 -10.208 1.00 91.94 99 PRO A N 1
ATOM 824 C CA . PRO A 1 99 ? -2.840 4.134 -10.651 1.00 91.94 99 PRO A CA 1
ATOM 825 C C . PRO A 1 99 ? -3.791 4.056 -9.449 1.00 91.94 99 PRO A C 1
ATOM 827 O O . PRO A 1 99 ? -3.429 3.591 -8.363 1.00 91.94 99 PRO A O 1
ATOM 830 N N . SER A 1 100 ? -5.035 4.497 -9.632 1.00 94.44 100 SER A N 1
ATOM 831 C CA . SER A 1 100 ? -6.011 4.613 -8.541 1.00 94.44 100 SER A CA 1
ATOM 832 C C . SER A 1 100 ? -6.347 3.269 -7.888 1.00 94.44 100 SER A C 1
ATOM 834 O O . SER A 1 100 ? -6.657 3.216 -6.693 1.00 94.44 100 SER A O 1
ATOM 836 N N . PHE A 1 101 ? -6.228 2.164 -8.634 1.00 92.50 101 PHE A N 1
ATOM 837 C CA . PHE A 1 101 ? -6.466 0.828 -8.099 1.00 92.50 101 PHE A CA 1
ATOM 838 C C . PHE A 1 101 ? -5.490 0.474 -6.966 1.00 92.50 101 PHE A C 1
ATOM 840 O O . PHE A 1 101 ? -5.870 -0.268 -6.074 1.00 92.50 101 PHE A O 1
ATOM 847 N N . ILE A 1 102 ? -4.279 1.043 -6.920 1.00 92.44 102 ILE A N 1
ATOM 848 C CA . ILE A 1 102 ? -3.337 0.825 -5.807 1.00 92.44 102 ILE A CA 1
ATOM 849 C C . ILE A 1 102 ? -3.812 1.529 -4.539 1.00 92.44 102 ILE A C 1
ATOM 851 O O . ILE A 1 102 ? -3.879 0.914 -3.475 1.00 92.44 102 ILE A O 1
ATOM 855 N N . ILE A 1 103 ? -4.201 2.799 -4.668 1.00 95.06 103 ILE A N 1
ATOM 856 C CA . ILE A 1 103 ? -4.712 3.614 -3.557 1.00 95.06 103 ILE A CA 1
ATOM 857 C C . ILE A 1 103 ? -5.971 2.959 -2.974 1.00 95.06 103 ILE A C 1
ATOM 859 O O . ILE A 1 103 ? -6.114 2.812 -1.760 1.00 95.06 103 ILE A O 1
ATOM 863 N N . THR A 1 104 ? -6.878 2.522 -3.849 1.00 95.25 104 THR A N 1
ATOM 864 C CA . THR A 1 104 ? -8.136 1.890 -3.441 1.00 95.25 104 THR A CA 1
ATOM 865 C C . THR A 1 104 ? -7.935 0.476 -2.894 1.00 95.25 104 THR A C 1
ATOM 867 O O . THR A 1 104 ? -8.506 0.176 -1.850 1.00 95.25 104 THR A O 1
ATOM 870 N N . SER A 1 105 ? -7.088 -0.369 -3.500 1.00 93.75 105 SER A N 1
ATOM 871 C CA . SER A 1 105 ? -6.749 -1.700 -2.963 1.00 93.75 105 SER A CA 1
ATOM 872 C C . SER A 1 105 ? -6.180 -1.611 -1.549 1.00 93.75 105 SER A C 1
ATOM 874 O O . SER A 1 105 ? -6.595 -2.371 -0.673 1.00 93.75 105 SER A O 1
ATOM 876 N N . PHE A 1 106 ? -5.256 -0.674 -1.305 1.00 95.25 106 PHE A N 1
ATOM 877 C CA . PHE A 1 106 ? -4.697 -0.462 0.029 1.00 95.25 106 PHE A CA 1
ATOM 878 C C . PHE A 1 106 ? -5.790 -0.077 1.030 1.00 95.25 106 PHE A C 1
ATOM 880 O O . PHE A 1 106 ? -5.912 -0.712 2.074 1.00 95.25 106 PHE A O 1
ATOM 887 N N . ALA A 1 107 ? -6.640 0.896 0.690 1.00 96.62 107 ALA A N 1
ATOM 888 C CA . ALA A 1 107 ? -7.720 1.344 1.567 1.00 96.62 107 ALA A CA 1
ATOM 889 C C . ALA A 1 107 ? -8.760 0.242 1.856 1.00 96.62 107 ALA A C 1
ATOM 891 O O . ALA A 1 107 ? -9.240 0.130 2.986 1.00 96.62 107 ALA A O 1
ATOM 892 N N . ILE A 1 108 ? -9.071 -0.606 0.867 1.00 94.88 108 ILE A N 1
ATOM 893 C CA . ILE A 1 108 ? -9.939 -1.784 1.020 1.00 94.88 108 ILE A CA 1
ATOM 894 C C . ILE A 1 108 ? -9.337 -2.756 2.040 1.00 94.88 108 ILE A C 1
ATOM 896 O O . ILE A 1 108 ? -10.014 -3.150 2.992 1.00 94.88 108 ILE A O 1
ATOM 900 N N . VAL A 1 109 ? -8.065 -3.128 1.871 1.00 94.94 109 VAL A N 1
ATOM 901 C CA . VAL A 1 109 ? -7.393 -4.067 2.781 1.00 94.94 109 VAL A CA 1
ATOM 902 C C . VAL A 1 109 ? -7.234 -3.470 4.177 1.00 94.94 109 VAL A C 1
ATOM 904 O O . VAL A 1 109 ? -7.503 -4.158 5.163 1.00 94.94 109 VAL A O 1
ATOM 907 N N . HIS A 1 110 ? -6.901 -2.179 4.275 1.00 96.25 110 HIS A N 1
ATOM 908 C CA . HIS A 1 110 ? -6.816 -1.460 5.548 1.00 96.25 110 HIS A CA 1
ATOM 909 C C . HIS A 1 110 ? -8.142 -1.532 6.296 1.00 96.25 110 HIS A C 1
ATOM 911 O O . HIS A 1 110 ? -8.181 -1.912 7.463 1.00 96.25 110 HIS A O 1
ATOM 917 N N . TYR A 1 111 ? -9.244 -1.218 5.616 1.00 95.56 111 TYR A N 1
ATOM 918 C CA . TYR A 1 111 ? -10.579 -1.257 6.197 1.00 95.56 111 TYR A CA 1
ATOM 919 C C . TYR A 1 111 ? -10.941 -2.641 6.736 1.00 95.56 111 TYR A C 1
ATOM 921 O O . TYR A 1 111 ? -11.485 -2.763 7.834 1.00 95.56 111 TYR A O 1
ATOM 929 N N . VAL A 1 112 ? -10.649 -3.695 5.976 1.00 93.94 112 VAL A N 1
ATOM 930 C CA . VAL A 1 112 ? -10.958 -5.073 6.377 1.00 93.94 112 VAL A CA 1
ATOM 931 C C . VAL A 1 112 ? -10.123 -5.471 7.590 1.00 93.94 112 VAL A C 1
ATOM 933 O O . VAL A 1 112 ? -10.688 -5.942 8.577 1.00 93.94 112 VAL A O 1
ATOM 936 N N . ALA A 1 113 ? -8.813 -5.213 7.561 1.00 94.56 113 ALA A N 1
ATOM 937 C CA . ALA A 1 113 ? -7.918 -5.471 8.685 1.00 94.56 113 ALA A CA 1
ATOM 938 C C . ALA A 1 113 ? -8.352 -4.697 9.943 1.00 94.56 113 ALA A C 1
ATOM 940 O O . ALA A 1 113 ? -8.442 -5.272 11.024 1.00 94.56 113 ALA A O 1
ATOM 941 N N . HIS A 1 114 ? -8.710 -3.420 9.800 1.00 95.06 114 HIS A N 1
ATOM 942 C CA . HIS A 1 114 ? -9.171 -2.578 10.902 1.00 95.06 114 HIS A CA 1
ATOM 943 C C . HIS A 1 114 ? -10.494 -3.066 11.511 1.00 95.06 114 HIS A C 1
ATOM 945 O O . HIS A 1 114 ? -10.656 -3.058 12.730 1.00 95.06 114 HIS A O 1
ATOM 951 N N . ASN A 1 115 ? -11.456 -3.501 10.692 1.00 92.19 115 ASN A N 1
ATOM 952 C CA . ASN A 1 115 ? -12.716 -4.041 11.212 1.00 92.19 115 ASN A CA 1
ATOM 953 C C . ASN A 1 115 ? -12.539 -5.411 11.872 1.00 92.19 115 ASN A C 1
ATOM 955 O O . ASN A 1 115 ? -13.267 -5.713 12.814 1.00 92.19 115 ASN A O 1
ATOM 959 N N . LEU A 1 116 ? -11.571 -6.218 11.424 1.00 90.62 116 LEU A N 1
ATOM 960 C CA . LEU A 1 116 ? -11.227 -7.484 12.079 1.00 90.62 116 LEU A CA 1
ATOM 961 C C . LEU A 1 116 ? -10.678 -7.284 13.491 1.00 90.62 116 LEU A C 1
ATOM 963 O O . LEU A 1 116 ? -10.901 -8.117 14.365 1.00 90.62 116 LEU A O 1
ATOM 967 N N . THR A 1 117 ? -9.976 -6.178 13.725 1.00 92.19 117 THR A N 1
ATOM 968 C CA . THR A 1 117 ? -9.390 -5.870 15.033 1.00 92.19 117 THR A CA 1
ATOM 969 C C . THR A 1 117 ? -10.287 -5.003 15.912 1.00 92.19 117 THR A C 1
ATOM 971 O O . THR A 1 117 ? -10.111 -5.008 17.129 1.00 92.19 117 THR A O 1
ATOM 974 N N . LYS A 1 118 ? -11.262 -4.288 15.333 1.00 91.00 118 LYS A N 1
ATOM 975 C CA . LYS A 1 118 ? -12.168 -3.378 16.053 1.00 91.00 118 LYS A CA 1
ATOM 976 C C . LYS A 1 118 ? -12.960 -4.056 17.164 1.00 91.00 118 LYS A C 1
ATOM 978 O O . LYS A 1 118 ? -13.011 -3.541 18.275 1.00 91.00 118 LYS A O 1
ATOM 983 N N . ASP A 1 119 ? -13.536 -5.215 16.868 1.00 85.38 119 ASP A N 1
ATOM 984 C CA . ASP A 1 119 ? -14.454 -5.912 17.776 1.00 85.38 119 ASP A CA 1
ATOM 985 C C . ASP A 1 119 ? -13.702 -6.760 18.837 1.00 85.38 119 ASP A C 1
ATOM 987 O O . ASP A 1 119 ? -14.316 -7.437 19.660 1.00 85.38 119 ASP A O 1
ATOM 991 N N . CYS A 1 120 ? -12.360 -6.718 18.845 1.00 83.69 120 CYS A N 1
ATOM 992 C CA . CYS A 1 120 ? -11.506 -7.483 19.760 1.00 83.69 120 CYS A CA 1
ATOM 993 C C . CYS A 1 120 ? -11.216 -6.780 21.103 1.00 83.69 120 CYS A C 1
ATOM 995 O O . CYS A 1 120 ? -10.500 -7.358 21.921 1.00 83.69 120 CYS A O 1
ATOM 997 N N . ASN A 1 121 ? -11.731 -5.562 21.336 1.00 83.44 121 ASN A N 1
ATOM 998 C CA . ASN A 1 121 ? -11.448 -4.735 22.526 1.00 83.44 121 ASN A CA 1
ATOM 999 C C . ASN A 1 121 ? -9.947 -4.615 22.840 1.00 83.44 121 ASN A C 1
ATOM 1001 O O . ASN A 1 121 ? -9.531 -4.681 23.994 1.00 83.44 121 ASN A O 1
ATOM 1005 N N . LEU A 1 122 ? -9.120 -4.491 21.803 1.00 88.94 122 LEU A N 1
ATOM 1006 C CA . LEU A 1 122 ? -7.681 -4.339 21.974 1.00 88.94 122 LEU A CA 1
ATOM 1007 C C . LEU A 1 122 ? -7.337 -2.880 22.309 1.00 88.94 122 LEU A C 1
ATOM 1009 O O . LEU A 1 122 ? -7.992 -1.979 21.777 1.00 88.94 122 LEU A O 1
ATOM 1013 N N . PRO A 1 123 ? -6.292 -2.642 23.121 1.00 92.06 123 PRO A N 1
ATOM 1014 C CA . PRO A 1 123 ? -5.727 -1.309 23.296 1.00 92.06 123 PRO A CA 1
ATOM 1015 C C . PRO A 1 123 ? -5.276 -0.714 21.959 1.00 92.06 123 PRO A C 1
ATOM 1017 O O . PRO A 1 123 ? -4.991 -1.461 21.021 1.00 92.06 123 PRO A O 1
ATOM 1020 N N . THR A 1 124 ? -5.138 0.605 21.882 1.00 94.38 124 THR A N 1
ATOM 1021 C CA . THR A 1 124 ? -4.852 1.321 20.633 1.00 94.38 124 THR A CA 1
ATOM 1022 C C . THR A 1 124 ? -3.574 0.838 19.942 1.00 94.38 124 THR A C 1
ATOM 1024 O O . THR A 1 124 ? -3.634 0.445 18.775 1.00 94.38 124 THR A O 1
ATOM 1027 N N . THR A 1 125 ? -2.443 0.744 20.650 1.00 95.81 125 THR A N 1
ATOM 1028 C CA . THR A 1 125 ? -1.160 0.333 20.039 1.00 95.81 125 THR A CA 1
ATOM 1029 C C . THR A 1 125 ? -1.170 -1.129 19.616 1.00 95.81 125 THR A C 1
ATOM 1031 O O . THR A 1 125 ? -0.766 -1.480 18.504 1.00 95.81 125 THR A O 1
ATOM 1034 N N . THR A 1 126 ? -1.717 -1.989 20.465 1.00 95.00 126 THR A N 1
ATOM 1035 C CA . THR A 1 126 ? -1.900 -3.414 20.189 1.00 95.00 126 THR A CA 1
ATOM 1036 C C . THR A 1 126 ? -2.828 -3.643 18.997 1.00 95.00 126 THR A C 1
ATOM 1038 O O . THR A 1 126 ? -2.529 -4.451 18.116 1.00 95.00 126 THR A O 1
ATOM 1041 N N . ARG A 1 127 ? -3.941 -2.907 18.920 1.00 94.75 127 ARG A N 1
ATOM 1042 C CA . ARG A 1 127 ? -4.890 -2.958 17.805 1.00 94.75 127 ARG A CA 1
ATOM 1043 C C . ARG A 1 127 ? -4.221 -2.531 16.505 1.00 94.75 127 ARG A C 1
ATOM 1045 O O . ARG A 1 127 ? -4.399 -3.209 15.492 1.00 94.75 127 ARG A O 1
ATOM 1052 N N . SER A 1 128 ? -3.435 -1.458 16.525 1.00 97.31 128 SER A N 1
ATOM 1053 C CA . SER A 1 128 ? -2.679 -0.975 15.366 1.00 97.31 128 SER A CA 1
ATOM 1054 C C . SER A 1 128 ? -1.632 -1.982 14.905 1.00 97.31 128 SER A C 1
ATOM 1056 O O . SER A 1 128 ? -1.540 -2.251 13.710 1.00 97.31 128 SER A O 1
ATOM 1058 N N . PHE A 1 129 ? -0.904 -2.612 15.835 1.00 97.44 129 PHE A N 1
ATOM 1059 C CA . PHE A 1 129 ? 0.051 -3.680 15.528 1.00 97.44 129 PHE A CA 1
ATOM 1060 C C . PHE A 1 129 ? -0.626 -4.865 14.830 1.00 97.44 129 PHE A C 1
ATOM 1062 O O . PHE A 1 129 ? -0.217 -5.255 13.736 1.00 97.44 129 PHE A O 1
ATOM 1069 N N . VAL A 1 130 ? -1.706 -5.399 15.414 1.00 96.12 130 VAL A N 1
ATOM 1070 C CA . VAL A 1 130 ? -2.448 -6.525 14.823 1.00 96.12 130 VAL A CA 1
ATOM 1071 C C . VAL A 1 130 ? -3.043 -6.133 13.467 1.00 96.12 130 VAL A C 1
ATOM 1073 O O . VAL A 1 130 ? -2.994 -6.925 12.528 1.00 96.12 130 VAL A O 1
ATOM 1076 N N . THR A 1 131 ? -3.545 -4.902 13.329 1.00 96.69 131 THR A N 1
ATOM 1077 C CA . THR A 1 131 ? -4.053 -4.373 12.052 1.00 96.69 131 THR A CA 1
ATOM 1078 C C . THR A 1 131 ? -2.943 -4.309 11.004 1.00 96.69 131 THR A C 1
ATOM 1080 O O . THR A 1 131 ? -3.166 -4.724 9.870 1.00 96.69 131 THR A O 1
ATOM 1083 N N . GLY A 1 132 ? -1.739 -3.871 11.384 1.00 97.62 132 GLY A N 1
ATOM 1084 C CA . GLY A 1 132 ? -0.553 -3.866 10.529 1.00 97.62 132 GLY A CA 1
ATOM 1085 C C . GLY A 1 132 ? -0.184 -5.256 10.022 1.00 97.62 132 GLY A C 1
ATOM 1086 O O . GLY A 1 132 ? -0.034 -5.460 8.819 1.00 97.62 132 GLY A O 1
ATOM 1087 N N . VAL A 1 133 ? -0.108 -6.235 10.926 1.00 97.00 133 VAL A N 1
ATOM 1088 C CA . VAL A 1 133 ? 0.210 -7.628 10.573 1.00 97.00 133 VAL A CA 1
ATOM 1089 C C . VAL A 1 133 ? -0.862 -8.230 9.659 1.00 97.00 133 VAL A C 1
ATOM 1091 O O . VAL A 1 133 ? -0.528 -8.798 8.620 1.00 97.00 133 VAL A O 1
ATOM 1094 N N . LEU A 1 134 ? -2.148 -8.079 9.996 1.00 95.12 134 LEU A N 1
ATOM 1095 C CA . LEU A 1 134 ? -3.250 -8.572 9.161 1.00 95.12 134 LEU A CA 1
ATOM 1096 C C . LEU A 1 134 ? -3.282 -7.889 7.790 1.00 95.12 134 LEU A C 1
ATOM 1098 O O . LEU A 1 134 ? -3.478 -8.566 6.781 1.00 95.12 134 LEU A O 1
ATOM 1102 N N . GLY A 1 135 ? -3.047 -6.576 7.745 1.00 95.44 135 GLY A N 1
ATOM 1103 C CA . GLY A 1 135 ? -2.974 -5.798 6.512 1.00 95.44 135 GLY A CA 1
ATOM 1104 C C . GLY A 1 135 ? -1.902 -6.333 5.565 1.00 95.44 135 GLY A C 1
ATOM 1105 O O . GLY A 1 135 ? -2.199 -6.597 4.401 1.00 95.44 135 GLY A O 1
ATOM 1106 N N . ILE A 1 136 ? -0.688 -6.602 6.064 1.00 95.62 136 ILE A N 1
ATOM 1107 C CA . ILE A 1 136 ? 0.360 -7.243 5.254 1.00 95.62 136 ILE A CA 1
ATOM 1108 C C . ILE A 1 136 ? -0.081 -8.619 4.786 1.00 95.62 136 ILE A C 1
ATOM 1110 O O . ILE A 1 136 ? 0.051 -8.905 3.606 1.00 95.62 136 ILE A O 1
ATOM 1114 N N . LEU A 1 137 ? -0.578 -9.485 5.674 1.00 93.50 137 LEU A N 1
ATOM 1115 C CA . LEU A 1 137 ? -0.937 -10.856 5.296 1.00 93.50 137 LEU A CA 1
ATOM 1116 C C . LEU A 1 137 ? -1.988 -10.880 4.178 1.00 93.50 137 LEU A C 1
ATOM 1118 O O . LEU A 1 137 ? -1.9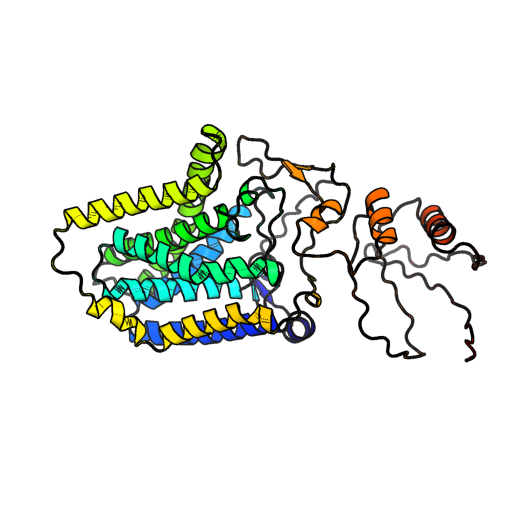01 -11.701 3.267 1.00 93.50 137 LEU A O 1
ATOM 1122 N N . MET A 1 138 ? -2.940 -9.946 4.216 1.00 92.06 138 MET A N 1
ATOM 1123 C CA . MET A 1 138 ? -3.952 -9.780 3.174 1.00 92.06 138 MET A CA 1
ATOM 1124 C C . MET A 1 138 ? -3.395 -9.160 1.888 1.00 92.06 138 MET A C 1
ATOM 1126 O O . MET A 1 138 ? -3.784 -9.571 0.796 1.00 92.06 138 MET A O 1
ATOM 1130 N N . TYR A 1 139 ? -2.493 -8.181 1.993 1.00 92.75 139 TYR A N 1
ATOM 1131 C CA . TYR A 1 139 ? -1.946 -7.455 0.841 1.00 92.75 139 TYR A CA 1
ATOM 1132 C C . TYR A 1 139 ? -0.748 -8.164 0.184 1.00 92.75 139 TYR A C 1
ATOM 1134 O O . TYR A 1 139 ? -0.436 -7.921 -0.981 1.00 92.75 139 TYR A O 1
ATOM 1142 N N . PHE A 1 140 ? -0.070 -9.061 0.901 1.00 91.75 140 PHE A N 1
ATOM 1143 C CA . PHE A 1 140 ? 1.163 -9.710 0.458 1.00 91.75 140 PHE A CA 1
ATOM 1144 C C . PHE A 1 140 ? 0.985 -10.479 -0.858 1.00 91.75 140 PHE A C 1
ATOM 1146 O O . PHE A 1 140 ? 1.798 -10.278 -1.756 1.00 91.75 140 PHE A O 1
ATOM 1153 N N . PRO A 1 141 ? -0.081 -11.274 -1.064 1.00 90.00 141 PRO A N 1
ATOM 1154 C CA . PRO A 1 141 ? -0.281 -11.984 -2.330 1.00 90.00 141 PRO A CA 1
ATOM 1155 C C . PRO A 1 141 ? -0.495 -11.049 -3.518 1.00 90.00 141 PRO A C 1
ATOM 1157 O O . PRO A 1 141 ? -0.024 -11.338 -4.614 1.00 90.00 141 PRO A O 1
ATOM 1160 N N . TYR A 1 142 ? -1.121 -9.890 -3.298 1.00 88.62 142 TYR A N 1
ATOM 1161 C CA . TYR A 1 142 ? -1.231 -8.864 -4.331 1.00 88.62 142 TYR A CA 1
ATOM 1162 C C . TYR A 1 142 ? 0.153 -8.348 -4.742 1.00 88.62 142 TYR A C 1
ATOM 1164 O O . TYR A 1 142 ? 0.481 -8.317 -5.925 1.00 88.62 142 TYR A O 1
ATOM 1172 N N . VAL A 1 143 ? 1.001 -8.009 -3.768 1.00 89.94 143 VAL A N 1
ATOM 1173 C CA . VAL A 1 143 ? 2.374 -7.541 -4.019 1.00 89.94 143 VAL A CA 1
ATOM 1174 C C . VAL A 1 143 ? 3.242 -8.630 -4.642 1.00 89.94 143 VAL A C 1
ATOM 1176 O O . VAL A 1 143 ? 4.063 -8.345 -5.506 1.00 89.94 143 VAL A O 1
ATOM 1179 N N . TRP A 1 144 ? 3.045 -9.879 -4.237 1.00 90.00 144 TRP A N 1
ATOM 1180 C CA . TRP A 1 144 ? 3.756 -11.031 -4.774 1.00 90.00 144 TRP A CA 1
ATOM 1181 C C . TRP A 1 144 ? 3.440 -11.291 -6.248 1.00 90.00 144 TRP A C 1
ATOM 1183 O O . TRP A 1 144 ? 4.320 -11.642 -7.039 1.00 90.00 144 TRP A O 1
ATOM 1193 N N . LEU A 1 145 ? 2.185 -11.092 -6.640 1.00 87.69 145 LEU A N 1
ATOM 1194 C CA . LEU A 1 145 ? 1.742 -11.259 -8.019 1.00 87.69 145 LEU A CA 1
ATOM 1195 C C . LEU A 1 145 ? 1.967 -10.014 -8.875 1.00 87.69 145 LEU A C 1
ATOM 1197 O O . LEU A 1 145 ? 2.039 -10.136 -10.096 1.00 87.69 145 LEU A O 1
ATOM 1201 N N . ALA A 1 146 ? 2.108 -8.837 -8.264 1.00 86.44 146 ALA A N 1
ATOM 1202 C CA . ALA A 1 146 ? 2.227 -7.576 -8.983 1.00 86.44 146 ALA A CA 1
ATOM 1203 C C . ALA A 1 146 ? 3.367 -7.558 -10.022 1.00 86.44 146 ALA A C 1
ATOM 1205 O O . ALA A 1 146 ? 3.074 -7.205 -11.165 1.00 86.44 146 ALA A O 1
ATOM 1206 N N . PRO A 1 147 ? 4.605 -8.010 -9.729 1.00 81.81 147 PRO A N 1
ATOM 1207 C CA . PRO A 1 147 ? 5.647 -8.122 -10.748 1.00 81.81 147 PRO A CA 1
ATOM 1208 C C . PRO A 1 147 ? 5.255 -9.062 -11.893 1.00 81.81 147 PRO A C 1
ATOM 1210 O O . PRO A 1 147 ? 5.350 -8.695 -13.058 1.00 81.81 147 PRO A O 1
ATOM 1213 N N . ARG A 1 148 ? 4.707 -10.243 -11.587 1.00 82.69 148 ARG A N 1
ATOM 1214 C CA . ARG A 1 148 ? 4.311 -11.246 -12.598 1.00 82.69 148 ARG A CA 1
ATOM 1215 C C . ARG A 1 148 ? 3.198 -10.767 -13.527 1.00 82.69 148 ARG A C 1
ATOM 1217 O O . ARG A 1 148 ? 3.106 -11.204 -14.670 1.00 82.69 148 ARG A O 1
ATOM 1224 N N . LEU A 1 149 ? 2.345 -9.883 -13.021 1.00 81.69 149 LEU A N 1
ATOM 1225 C CA . LEU A 1 149 ? 1.267 -9.239 -13.763 1.00 81.69 149 LEU A CA 1
ATOM 1226 C C . LEU A 1 149 ? 1.696 -7.904 -14.386 1.00 81.69 149 LEU A C 1
ATOM 1228 O O . LEU A 1 149 ? 0.836 -7.174 -14.871 1.00 81.69 149 LEU A O 1
ATOM 1232 N N . LEU A 1 150 ? 2.993 -7.567 -14.350 1.00 78.81 150 LEU A N 1
ATOM 1233 C CA . LEU A 1 150 ? 3.545 -6.286 -14.805 1.00 78.81 150 LEU A CA 1
ATOM 1234 C C . LEU A 1 150 ? 2.896 -5.058 -14.134 1.00 78.81 150 LEU A C 1
ATOM 1236 O O . LEU A 1 150 ? 2.964 -3.948 -14.653 1.00 78.81 150 LEU A O 1
ATOM 1240 N N . LEU A 1 151 ? 2.261 -5.224 -12.970 1.00 82.19 151 LEU A N 1
ATOM 1241 C CA . LEU A 1 151 ? 1.612 -4.136 -12.232 1.00 82.19 151 LEU A CA 1
ATOM 1242 C C . LEU A 1 151 ? 2.647 -3.204 -11.598 1.00 82.19 151 LEU A C 1
ATOM 1244 O O . LEU A 1 151 ? 2.474 -1.985 -11.616 1.00 82.19 151 LEU A O 1
ATOM 1248 N N . SER A 1 152 ? 3.733 -3.769 -11.078 1.00 82.56 152 SER A N 1
ATOM 1249 C CA . SER A 1 152 ? 4.867 -3.032 -10.526 1.00 82.56 152 SER A CA 1
ATOM 1250 C C . SER A 1 152 ? 6.177 -3.562 -11.094 1.00 82.56 152 SER A C 1
ATOM 1252 O O . SER A 1 152 ? 6.315 -4.752 -11.372 1.00 82.56 152 SER A O 1
ATOM 1254 N N . LEU A 1 153 ? 7.164 -2.683 -11.231 1.00 73.50 153 LEU A N 1
ATOM 1255 C CA . LEU A 1 153 ? 8.547 -3.090 -11.431 1.00 73.50 153 LEU A CA 1
ATOM 1256 C C . LEU A 1 153 ? 9.428 -2.322 -10.469 1.00 73.50 153 LEU A C 1
ATOM 1258 O O . LEU A 1 153 ? 9.246 -1.133 -10.194 1.00 73.50 153 LEU A O 1
ATOM 1262 N N . VAL A 1 154 ? 10.438 -3.036 -10.018 1.00 73.50 154 VAL A N 1
ATOM 1263 C CA . VAL A 1 154 ? 11.489 -2.510 -9.181 1.00 73.50 154 VAL A CA 1
ATOM 1264 C C . VAL A 1 154 ? 12.796 -2.698 -9.930 1.00 73.50 154 VAL A C 1
ATOM 1266 O O . VAL A 1 154 ? 13.009 -3.744 -10.546 1.00 73.50 154 VAL A O 1
ATOM 1269 N N . HIS A 1 155 ? 13.673 -1.695 -9.896 1.00 72.44 155 HIS A N 1
ATOM 1270 C CA . HIS A 1 155 ? 15.004 -1.839 -10.477 1.00 72.44 155 HIS A CA 1
ATOM 1271 C C . HIS A 1 155 ? 15.737 -2.956 -9.720 1.00 72.44 155 HIS A C 1
ATOM 1273 O O . HIS A 1 155 ? 15.953 -2.837 -8.515 1.00 72.44 155 HIS A O 1
ATOM 1279 N N . LEU A 1 156 ? 16.081 -4.058 -10.397 1.00 69.62 156 LEU A N 1
ATOM 1280 C CA . LEU A 1 156 ? 16.637 -5.242 -9.725 1.00 69.62 156 LEU A CA 1
ATOM 1281 C C . LEU A 1 156 ? 17.959 -4.948 -8.999 1.00 69.62 156 LEU A C 1
ATOM 1283 O O . LEU A 1 156 ? 18.258 -5.570 -7.983 1.00 69.62 156 LEU A O 1
ATOM 1287 N N . ASP A 1 157 ? 18.710 -3.983 -9.524 1.00 72.38 157 ASP A N 1
ATOM 1288 C CA . ASP A 1 157 ? 20.040 -3.594 -9.039 1.00 72.38 157 ASP A CA 1
ATOM 1289 C C . ASP A 1 157 ? 20.032 -2.594 -7.911 1.00 72.38 157 ASP A C 1
ATOM 1291 O O . ASP A 1 157 ? 21.091 -2.252 -7.388 1.00 72.38 157 ASP A O 1
ATOM 1295 N N . ASP A 1 158 ? 18.859 -2.077 -7.574 1.00 76.25 158 ASP A N 1
ATOM 1296 C CA . ASP A 1 158 ? 1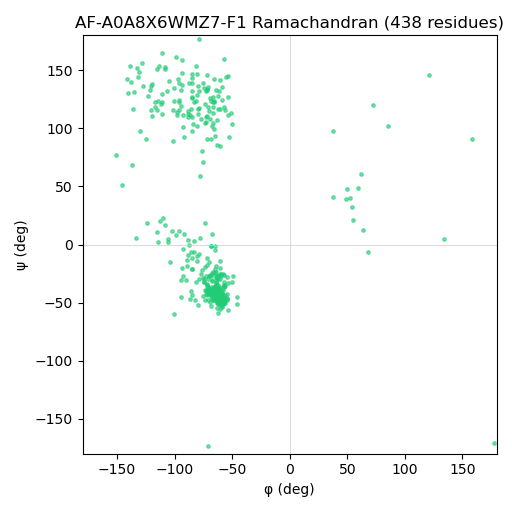8.760 -1.186 -6.445 1.00 76.25 158 ASP A CA 1
ATOM 1297 C C . ASP A 1 158 ? 19.074 -1.998 -5.176 1.00 76.25 158 ASP A C 1
ATOM 1299 O O . ASP A 1 158 ? 18.375 -2.979 -4.873 1.00 76.25 158 ASP A O 1
ATOM 1303 N N . PRO A 1 159 ? 20.136 -1.639 -4.433 1.00 76.69 159 PRO A N 1
ATOM 1304 C CA . PRO A 1 159 ? 20.561 -2.408 -3.271 1.00 76.69 159 PRO A CA 1
ATOM 1305 C C . PRO A 1 159 ? 19.467 -2.495 -2.203 1.00 76.69 159 PRO A C 1
ATOM 1307 O O . PRO A 1 159 ? 19.421 -3.487 -1.474 1.00 76.69 159 PRO A O 1
ATOM 1310 N N . VAL A 1 160 ? 18.546 -1.524 -2.160 1.00 79.19 160 VAL A N 1
ATOM 1311 C CA . VAL A 1 160 ? 17.390 -1.521 -1.253 1.00 79.19 160 VAL A CA 1
ATOM 1312 C C . VAL A 1 160 ? 16.442 -2.686 -1.558 1.00 79.19 160 VAL A C 1
ATOM 1314 O O . VAL A 1 160 ? 15.864 -3.286 -0.650 1.00 79.19 160 VAL A O 1
ATOM 1317 N N . PHE A 1 161 ? 16.311 -3.057 -2.833 1.00 81.25 161 PHE A N 1
ATOM 1318 C CA . PHE A 1 161 ? 15.351 -4.052 -3.314 1.00 81.25 161 PHE A CA 1
ATOM 1319 C C . PHE A 1 161 ? 15.976 -5.403 -3.691 1.00 81.25 161 PHE A C 1
ATOM 1321 O O . PHE A 1 161 ? 15.274 -6.327 -4.126 1.00 81.25 161 PHE A O 1
ATOM 1328 N N . LYS A 1 162 ? 17.292 -5.541 -3.504 1.00 84.19 162 LYS A N 1
ATOM 1329 C CA . LYS A 1 162 ? 18.029 -6.787 -3.742 1.00 84.19 162 LYS A CA 1
ATOM 1330 C C . LYS A 1 162 ? 17.571 -7.915 -2.812 1.00 84.19 162 LYS A C 1
ATOM 1332 O O . LYS A 1 162 ? 17.488 -9.071 -3.214 1.00 84.19 162 LYS A O 1
ATOM 1337 N N . ALA A 1 163 ? 17.257 -7.571 -1.568 1.00 88.81 163 ALA A N 1
ATOM 1338 C CA . ALA A 1 163 ? 16.778 -8.489 -0.546 1.00 88.81 163 ALA A CA 1
ATOM 1339 C C . ALA A 1 163 ? 15.285 -8.808 -0.742 1.00 88.81 163 ALA A C 1
ATOM 1341 O O . ALA A 1 163 ? 14.443 -7.918 -0.597 1.00 88.81 163 ALA A O 1
ATOM 1342 N N . ARG A 1 164 ? 14.938 -10.078 -1.003 1.00 89.62 164 ARG A N 1
ATOM 1343 C CA . ARG A 1 164 ? 13.557 -10.491 -1.326 1.00 89.62 164 ARG A CA 1
ATOM 1344 C C . ARG A 1 164 ? 13.074 -11.714 -0.555 1.00 89.62 164 ARG A C 1
ATOM 1346 O O . ARG A 1 164 ? 13.859 -12.594 -0.212 1.00 89.62 164 ARG A O 1
ATOM 1353 N N . PHE A 1 165 ? 11.764 -11.775 -0.346 1.00 88.81 165 PHE A N 1
ATOM 1354 C CA . PHE A 1 165 ? 11.021 -12.939 0.121 1.00 88.81 165 PHE A CA 1
ATOM 1355 C C . PHE A 1 165 ?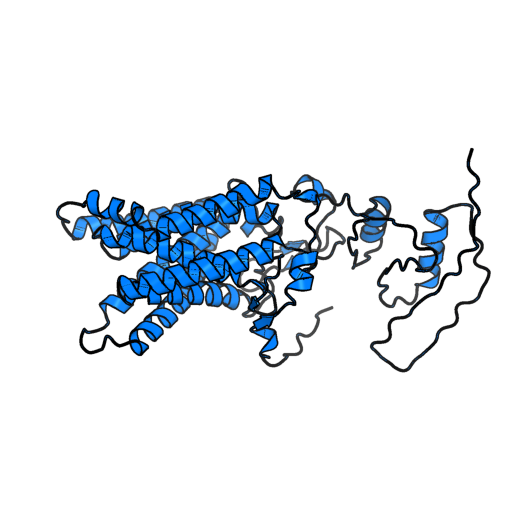 9.973 -13.297 -0.930 1.00 88.81 165 PHE A C 1
ATOM 1357 O O . PHE A 1 165 ? 9.078 -12.496 -1.188 1.00 88.81 165 PHE A O 1
ATOM 1364 N N . LEU A 1 166 ? 10.094 -14.478 -1.548 1.00 86.81 166 LEU A N 1
ATOM 1365 C CA . LEU A 1 166 ? 9.222 -14.898 -2.652 1.00 86.81 166 LEU A CA 1
ATOM 1366 C C . LEU A 1 166 ? 9.121 -13.802 -3.737 1.00 86.81 166 LEU A C 1
ATOM 1368 O O . LEU A 1 166 ? 8.033 -13.415 -4.114 1.00 86.81 166 LEU A O 1
ATOM 1372 N N . ASP A 1 167 ? 10.237 -13.222 -4.181 1.00 85.31 167 ASP A N 1
ATOM 1373 C CA . ASP A 1 167 ? 10.296 -12.109 -5.159 1.00 85.31 167 ASP A CA 1
ATOM 1374 C C . ASP A 1 167 ? 9.754 -10.749 -4.697 1.00 85.31 167 ASP A C 1
ATOM 1376 O O . ASP A 1 167 ? 9.966 -9.745 -5.377 1.00 85.31 167 ASP A O 1
ATOM 1380 N N . VAL A 1 168 ? 9.144 -10.668 -3.514 1.00 89.94 168 VAL A N 1
ATOM 1381 C CA . VAL A 1 168 ? 8.739 -9.396 -2.913 1.00 89.94 168 VAL A CA 1
ATOM 1382 C C . VAL A 1 168 ? 9.918 -8.789 -2.155 1.00 89.94 168 VAL A C 1
ATOM 1384 O O . VAL A 1 168 ? 10.472 -9.444 -1.268 1.00 89.94 168 VAL A O 1
ATOM 1387 N N . PRO A 1 169 ? 10.311 -7.536 -2.428 1.00 90.62 169 PRO A N 1
ATOM 1388 C CA . PRO A 1 169 ? 11.350 -6.884 -1.646 1.00 90.62 169 PRO A CA 1
ATOM 1389 C C . PRO A 1 169 ? 10.960 -6.744 -0.170 1.00 90.62 169 PRO A C 1
ATOM 1391 O O . PRO A 1 169 ? 9.886 -6.229 0.144 1.00 90.62 169 PRO A O 1
ATOM 1394 N N . TYR A 1 170 ? 11.855 -7.121 0.752 1.00 92.25 170 TYR A N 1
ATOM 1395 C CA . TYR A 1 170 ? 11.605 -6.967 2.197 1.00 92.25 170 TYR A CA 1
ATOM 1396 C C . TYR A 1 170 ? 11.288 -5.518 2.572 1.00 92.25 170 TYR A C 1
ATOM 1398 O O . TYR A 1 170 ? 10.439 -5.271 3.425 1.00 92.25 170 TYR A O 1
ATOM 1406 N N . PHE A 1 171 ? 11.938 -4.565 1.901 1.00 90.19 171 PHE A N 1
ATOM 1407 C CA . PHE A 1 171 ? 11.705 -3.141 2.105 1.00 90.19 171 PHE A CA 1
ATOM 1408 C C . PHE A 1 171 ? 10.259 -2.734 1.783 1.00 90.19 171 PHE A C 1
ATOM 1410 O O . PHE A 1 171 ? 9.658 -1.951 2.510 1.00 90.19 171 PHE A O 1
ATOM 1417 N N . GLN A 1 172 ? 9.655 -3.330 0.750 1.00 91.25 172 GLN A N 1
ATOM 1418 C CA . GLN A 1 172 ? 8.254 -3.084 0.410 1.00 91.25 172 GLN A CA 1
ATOM 1419 C C . GLN A 1 172 ? 7.305 -3.647 1.477 1.00 91.25 172 GLN A C 1
ATOM 1421 O O . GLN A 1 172 ? 6.327 -2.993 1.832 1.00 91.25 172 GLN A O 1
ATOM 1426 N N . VAL A 1 173 ? 7.604 -4.828 2.029 1.00 94.81 173 VAL A N 1
ATOM 1427 C CA . VAL A 1 173 ? 6.826 -5.411 3.139 1.00 94.81 173 VAL A CA 1
ATOM 1428 C C . VAL A 1 173 ? 6.946 -4.555 4.404 1.00 94.81 173 VAL A C 1
ATOM 1430 O O . VAL A 1 173 ? 5.943 -4.325 5.076 1.00 94.81 173 VAL A O 1
ATOM 1433 N N . LEU A 1 174 ? 8.145 -4.039 4.698 1.00 95.38 174 LEU A N 1
ATOM 1434 C CA . LEU A 1 174 ? 8.392 -3.105 5.799 1.00 95.38 174 LEU A CA 1
ATOM 1435 C C . LEU A 1 174 ? 7.569 -1.820 5.648 1.00 95.38 174 LEU A C 1
ATOM 1437 O O . LEU A 1 174 ? 6.892 -1.429 6.592 1.00 95.38 174 LEU A O 1
ATOM 1441 N N . ILE A 1 175 ? 7.583 -1.191 4.470 1.00 94.38 175 ILE A N 1
ATOM 1442 C CA . ILE A 1 175 ? 6.771 0.004 4.194 1.00 94.38 175 ILE A CA 1
ATOM 1443 C C . ILE A 1 175 ? 5.299 -0.268 4.454 1.00 94.38 175 ILE A C 1
ATOM 1445 O O . ILE A 1 175 ? 4.648 0.501 5.152 1.00 94.38 175 ILE A O 1
ATOM 1449 N N . LEU A 1 176 ? 4.774 -1.359 3.893 1.00 95.81 176 LEU A N 1
ATOM 1450 C CA . LEU A 1 176 ? 3.364 -1.699 4.037 1.00 95.81 176 LEU A CA 1
ATOM 1451 C C . LEU A 1 176 ? 3.005 -1.922 5.504 1.00 95.81 176 LEU A C 1
ATOM 1453 O O . LEU A 1 176 ? 1.993 -1.393 5.954 1.00 95.81 176 LEU A O 1
ATOM 1457 N N . PHE A 1 177 ? 3.850 -2.640 6.253 1.00 97.75 177 PHE A N 1
ATOM 1458 C CA . PHE A 1 177 ? 3.675 -2.817 7.693 1.00 97.75 177 PHE A CA 1
ATOM 1459 C C . PHE A 1 177 ? 3.532 -1.479 8.417 1.00 97.75 177 PHE A C 1
ATOM 1461 O O . PHE A 1 177 ? 2.537 -1.250 9.103 1.00 97.75 177 PHE A O 1
ATOM 1468 N N . LEU A 1 178 ? 4.533 -0.612 8.246 1.00 97.69 178 LEU A N 1
ATOM 1469 C CA . LEU A 1 178 ? 4.626 0.670 8.928 1.00 97.69 178 LEU A CA 1
ATOM 1470 C C . LEU A 1 178 ? 3.475 1.591 8.526 1.00 97.69 178 LEU A C 1
ATOM 1472 O O . LEU A 1 178 ? 2.888 2.230 9.392 1.00 97.69 178 LEU A O 1
ATOM 1476 N N . LEU A 1 179 ? 3.085 1.601 7.250 1.00 97.56 179 LEU A N 1
ATOM 1477 C CA . LEU A 1 179 ? 1.970 2.411 6.771 1.00 97.56 179 LEU A CA 1
ATOM 1478 C C . LEU A 1 179 ? 0.642 1.940 7.384 1.00 97.56 179 LEU A C 1
ATOM 1480 O O . LEU A 1 179 ? -0.095 2.754 7.937 1.00 97.56 179 LEU A O 1
ATOM 1484 N N . PHE A 1 180 ? 0.356 0.630 7.381 1.00 98.19 180 PHE A N 1
ATOM 1485 C CA . PHE A 1 180 ? -0.841 0.096 8.043 1.00 98.19 180 PHE A CA 1
ATOM 1486 C C . PHE A 1 180 ? -0.841 0.391 9.552 1.00 98.19 180 PHE A C 1
ATOM 1488 O O . PHE A 1 180 ? -1.872 0.800 10.099 1.00 98.19 180 PHE A O 1
ATOM 1495 N N . PHE A 1 181 ? 0.302 0.197 10.219 1.00 98.25 181 PHE A N 1
ATOM 1496 C CA . PHE A 1 181 ? 0.473 0.446 11.649 1.00 98.25 181 PHE A CA 1
ATOM 1497 C C . PHE A 1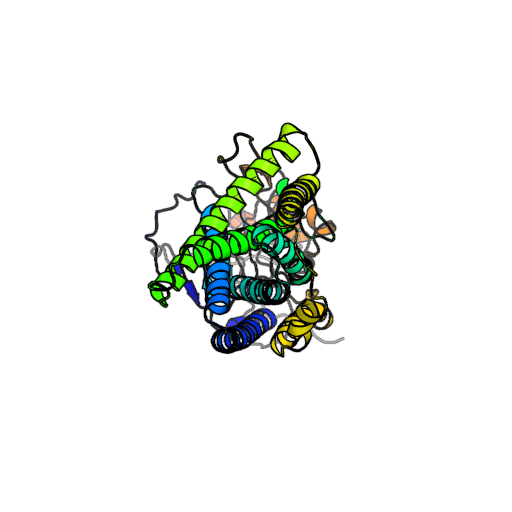 181 ? 0.249 1.923 11.994 1.00 98.25 181 PHE A C 1
ATOM 1499 O O . PHE A 1 181 ? -0.669 2.234 12.750 1.00 98.25 181 PHE A O 1
ATOM 1506 N N . HIS A 1 182 ? 1.021 2.837 11.397 1.00 98.25 182 HIS A N 1
ATOM 1507 C CA . HIS A 1 182 ? 0.989 4.269 11.708 1.00 98.25 182 HIS A CA 1
ATOM 1508 C C . HIS A 1 182 ? -0.328 4.927 11.330 1.00 98.25 182 HIS A C 1
ATOM 1510 O O . HIS A 1 182 ? -0.843 5.732 12.103 1.00 98.25 182 HIS A O 1
ATOM 1516 N N . THR A 1 183 ? -0.909 4.588 10.173 1.00 98.38 183 THR A N 1
ATOM 1517 C CA . THR A 1 183 ? -2.214 5.144 9.793 1.00 98.38 183 THR A CA 1
ATOM 1518 C C . THR A 1 183 ? -3.292 4.703 10.788 1.00 98.38 183 THR A C 1
ATOM 1520 O O . THR A 1 183 ? -4.119 5.525 11.171 1.00 98.38 183 THR A O 1
ATOM 1523 N N . THR A 1 184 ? -3.273 3.447 11.258 1.00 98.06 184 THR A N 1
ATOM 1524 C CA . THR A 1 184 ? -4.231 2.980 12.279 1.00 98.06 184 THR A CA 1
ATOM 1525 C C . THR A 1 184 ? -3.984 3.655 13.624 1.00 98.06 184 THR A C 1
ATOM 1527 O O . THR A 1 184 ? -4.930 4.152 14.230 1.00 98.06 184 THR A O 1
ATOM 1530 N N . GLN A 1 185 ? -2.724 3.711 14.061 1.00 98.00 185 GLN A N 1
ATOM 1531 C CA . GLN A 1 185 ? -2.337 4.256 15.359 1.00 98.00 185 GLN A CA 1
ATOM 1532 C C . GLN A 1 185 ? -2.723 5.721 15.493 1.00 98.00 185 GLN A C 1
ATOM 1534 O O . GLN A 1 185 ? -3.458 6.081 16.409 1.00 98.00 185 GLN A O 1
ATOM 1539 N N . LEU A 1 186 ? -2.270 6.550 14.553 1.00 98.19 186 LEU A N 1
ATOM 1540 C CA . LEU A 1 186 ? -2.531 7.983 14.583 1.00 98.19 186 LEU A CA 1
ATOM 1541 C C . LEU A 1 186 ? -4.013 8.286 14.423 1.00 98.19 186 LEU A C 1
ATOM 1543 O O . LEU A 1 186 ? -4.521 9.185 15.083 1.00 98.19 186 LEU A O 1
ATOM 1547 N N . PHE A 1 187 ? -4.719 7.531 13.577 1.00 98.12 187 PHE A N 1
ATOM 1548 C CA . PHE A 1 187 ? -6.153 7.728 13.421 1.00 98.12 187 PHE A CA 1
ATOM 1549 C C . PHE A 1 187 ? -6.899 7.455 14.726 1.00 98.12 187 PHE A C 1
ATOM 1551 O O . PHE A 1 187 ? -7.739 8.260 15.110 1.00 98.12 187 PHE A O 1
ATOM 1558 N N . LEU A 1 188 ? -6.599 6.347 15.408 1.00 96.94 188 LEU A N 1
ATOM 1559 C CA . LEU A 1 188 ? -7.256 6.004 16.669 1.00 96.94 188 LEU A CA 1
ATOM 1560 C C . LEU A 1 188 ? -6.931 7.018 17.771 1.00 96.94 188 LEU A C 1
ATOM 1562 O O . LEU A 1 188 ? -7.854 7.488 18.426 1.00 96.94 188 LEU A O 1
ATOM 1566 N N . GLN A 1 189 ? -5.661 7.414 17.913 1.00 96.88 189 GLN A N 1
ATOM 1567 C CA . GLN A 1 189 ? -5.237 8.431 18.882 1.00 96.88 189 GLN A CA 1
ATOM 1568 C C . GLN A 1 189 ? -5.950 9.769 18.643 1.00 96.88 189 GLN A C 1
ATOM 1570 O O . GLN A 1 189 ? -6.640 10.270 19.526 1.00 96.88 189 GLN A O 1
ATOM 1575 N N . ASN A 1 190 ? -5.881 10.299 17.418 1.00 97.06 190 ASN A N 1
ATOM 1576 C CA . ASN A 1 190 ? -6.533 11.563 17.073 1.00 97.06 190 ASN A CA 1
ATOM 1577 C C . ASN A 1 190 ? -8.063 11.472 17.197 1.00 97.06 190 ASN A C 1
ATOM 1579 O O . ASN A 1 190 ? -8.713 12.447 17.555 1.00 97.06 190 ASN A O 1
ATOM 1583 N N . HIS A 1 191 ? -8.664 10.315 16.903 1.00 95.62 191 HIS A N 1
ATOM 1584 C CA . HIS A 1 191 ? -10.106 10.106 17.039 1.00 95.62 191 HIS A CA 1
ATOM 1585 C C . HIS A 1 191 ? -10.558 10.069 18.508 1.00 95.62 191 HIS A C 1
ATOM 1587 O O . HIS A 1 191 ? -11.645 10.556 18.823 1.00 95.62 191 HIS A O 1
ATOM 1593 N N . GLU A 1 192 ? -9.760 9.480 19.401 1.00 94.75 192 GLU A N 1
ATOM 1594 C CA . GLU A 1 192 ? -10.020 9.442 20.847 1.00 94.75 192 GLU A CA 1
ATOM 1595 C C . GLU A 1 192 ? -9.920 10.829 21.493 1.00 94.75 192 GLU A C 1
ATOM 1597 O O . GLU A 1 192 ? -10.688 11.121 22.411 1.00 94.75 192 GLU A O 1
ATOM 1602 N N . GLU A 1 193 ? -9.055 11.700 20.969 1.00 96.31 193 GLU A N 1
ATOM 1603 C CA . GLU A 1 193 ? -8.907 13.091 21.414 1.00 96.31 193 GLU A CA 1
ATOM 1604 C C . GLU A 1 193 ? -10.086 14.001 21.018 1.00 96.31 193 GLU A C 1
ATOM 1606 O O . GLU A 1 193 ? -10.268 15.061 21.616 1.00 96.31 193 GLU A O 1
ATOM 1611 N N . ILE A 1 194 ? -10.926 13.607 20.050 1.00 95.62 194 ILE A N 1
ATOM 1612 C CA . ILE A 1 194 ? -12.097 14.406 19.657 1.00 95.62 194 ILE A CA 1
ATOM 1613 C C . ILE A 1 194 ? -13.176 14.321 20.743 1.00 95.62 194 ILE A C 1
ATOM 1615 O O . ILE A 1 194 ? -13.878 13.305 20.899 1.00 95.62 194 ILE A O 1
ATOM 1619 N N . GLU A 1 195 ? -13.361 15.443 21.441 1.00 95.56 195 GLU A N 1
ATOM 1620 C CA . GLU A 1 195 ? -14.399 15.610 22.451 1.00 95.56 195 GLU A CA 1
ATOM 1621 C C . GLU A 1 195 ? -15.794 15.297 21.883 1.00 95.56 195 GLU A C 1
ATOM 1623 O O . GLU A 1 195 ? -16.085 15.618 20.728 1.00 95.56 195 GLU A O 1
ATOM 1628 N N . PRO A 1 196 ? -16.711 14.703 22.673 1.00 94.31 196 PRO A N 1
ATOM 1629 C CA . PRO A 1 196 ? -18.041 14.323 22.194 1.00 94.31 196 PRO A CA 1
ATOM 1630 C C . PRO A 1 196 ? -18.839 15.458 21.539 1.00 94.31 196 PRO A C 1
ATOM 1632 O O . PRO A 1 196 ? -19.590 15.200 20.599 1.00 94.31 196 PRO A O 1
ATOM 1635 N N . GLN A 1 197 ? -18.662 16.694 22.016 1.00 95.44 197 GLN A N 1
ATOM 1636 C CA . GLN A 1 197 ? -19.321 17.892 21.486 1.00 95.44 197 GLN A CA 1
ATOM 1637 C C . GLN A 1 197 ? -18.826 18.295 20.088 1.00 95.44 197 GLN A C 1
ATOM 1639 O O . GLN A 1 197 ? -19.592 18.844 19.298 1.00 95.44 197 GLN A O 1
ATOM 1644 N N . ASP A 1 198 ? -17.593 17.924 19.744 1.00 95.12 198 ASP A N 1
ATOM 1645 C CA . ASP A 1 198 ? -16.921 18.287 18.496 1.00 95.12 198 ASP A CA 1
ATOM 1646 C C . ASP A 1 198 ? -16.978 17.178 17.436 1.00 95.12 198 ASP A C 1
ATOM 1648 O O . ASP A 1 198 ? -16.351 17.273 16.376 1.00 95.12 198 ASP A O 1
ATOM 1652 N N . ARG A 1 199 ? -17.752 16.113 17.676 1.00 93.19 199 ARG A N 1
ATOM 1653 C CA . ARG A 1 199 ? -17.895 14.965 16.764 1.00 93.19 199 ARG A CA 1
ATOM 1654 C C . ARG A 1 199 ? -18.773 15.290 15.558 1.00 93.19 199 ARG A C 1
ATOM 1656 O O . ARG A 1 199 ? -19.884 14.784 15.407 1.00 93.19 199 ARG A O 1
ATOM 1663 N N . ASN A 1 200 ? -18.249 16.116 14.662 1.00 94.88 200 ASN A N 1
ATOM 1664 C CA . ASN A 1 200 ? -18.848 16.440 13.372 1.00 94.88 200 ASN A CA 1
ATOM 1665 C C . ASN A 1 200 ? -18.025 15.852 12.207 1.00 94.88 200 ASN A C 1
ATOM 1667 O O . ASN A 1 200 ? -16.879 15.428 12.363 1.00 94.88 200 ASN A O 1
ATOM 1671 N N . SER A 1 201 ? -18.612 15.809 11.007 1.00 94.88 201 SER A N 1
ATOM 1672 C CA . SER A 1 201 ? -17.955 15.237 9.822 1.00 94.88 201 SER A CA 1
ATOM 1673 C C . SER A 1 201 ? -16.693 15.988 9.397 1.00 94.88 201 SER A C 1
ATOM 1675 O O . SER A 1 201 ? -15.791 15.381 8.823 1.00 94.88 201 SER A O 1
ATOM 1677 N N . VAL A 1 202 ? -16.617 17.293 9.667 1.00 96.31 202 VAL A N 1
ATOM 1678 C CA . VAL A 1 202 ? -15.468 18.132 9.303 1.00 96.31 202 VAL A CA 1
ATOM 1679 C C . VAL A 1 202 ? -14.254 17.742 10.140 1.00 96.31 202 VAL A C 1
ATOM 1681 O O . VAL A 1 202 ? -13.208 17.431 9.576 1.00 96.31 202 VAL A O 1
ATOM 1684 N N . ASN A 1 203 ? -14.418 17.646 11.459 1.00 96.12 203 ASN A N 1
ATOM 1685 C CA . ASN A 1 203 ? -13.363 17.254 12.387 1.00 96.12 203 ASN A CA 1
ATOM 1686 C C . ASN A 1 203 ? -12.883 15.826 12.119 1.00 96.12 203 ASN A C 1
ATOM 1688 O O . ASN A 1 203 ? -11.681 15.582 12.081 1.00 96.12 203 ASN A O 1
ATOM 1692 N N . TYR A 1 204 ? -13.792 14.895 11.814 1.00 96.19 204 TYR A N 1
ATOM 1693 C CA . TYR A 1 204 ? -13.393 13.548 11.406 1.00 96.19 204 TYR A CA 1
ATOM 1694 C C . TYR A 1 204 ? -12.638 13.508 10.074 1.00 96.19 204 TYR A C 1
ATOM 1696 O O . TYR A 1 204 ? -11.668 12.762 9.937 1.00 96.19 204 TYR A O 1
ATOM 1704 N N . THR A 1 205 ? -13.055 14.314 9.096 1.00 96.94 205 THR A N 1
ATOM 1705 C CA . THR A 1 205 ? -12.339 14.433 7.817 1.00 96.94 205 THR A CA 1
ATOM 1706 C C . THR A 1 205 ? -10.938 14.986 8.046 1.00 96.94 205 THR A C 1
ATOM 1708 O O . THR A 1 205 ? -9.972 14.463 7.497 1.00 96.94 205 THR A O 1
ATOM 1711 N N . TRP A 1 206 ? -10.811 16.007 8.894 1.00 97.38 206 TRP A N 1
ATOM 1712 C CA . TRP A 1 206 ? -9.525 16.612 9.210 1.00 97.38 206 TRP A CA 1
ATOM 1713 C C . TRP A 1 206 ? -8.608 15.664 9.982 1.00 97.38 206 TRP A C 1
ATOM 1715 O O . TRP A 1 206 ? -7.449 15.500 9.610 1.00 97.38 206 TRP A O 1
ATOM 1725 N N . CYS A 1 207 ? -9.153 14.941 10.960 1.00 97.56 207 CYS A N 1
ATOM 1726 C CA . CYS A 1 207 ? -8.478 13.847 11.652 1.00 97.56 207 CYS A CA 1
ATOM 1727 C C . CYS A 1 207 ? -7.959 12.790 10.667 1.00 97.56 207 CYS A C 1
ATOM 1729 O O . CYS A 1 207 ? -6.802 12.381 10.757 1.00 97.56 207 CYS A O 1
ATOM 1731 N N . ALA A 1 208 ? -8.776 12.369 9.695 1.00 98.00 208 ALA A N 1
ATOM 1732 C CA . ALA A 1 208 ? -8.371 11.396 8.682 1.00 98.00 208 ALA A CA 1
ATOM 1733 C C . ALA A 1 208 ? -7.237 11.915 7.785 1.00 98.00 208 ALA A C 1
ATOM 1735 O O . ALA A 1 208 ? -6.251 11.209 7.578 1.00 98.00 208 ALA A O 1
ATOM 1736 N N . ILE A 1 209 ? -7.349 13.152 7.289 1.00 98.06 209 ILE A N 1
ATOM 1737 C CA . ILE A 1 209 ? -6.330 13.785 6.439 1.00 98.06 209 ILE A CA 1
ATOM 1738 C C . ILE A 1 209 ? -5.011 13.938 7.201 1.00 98.06 209 ILE A C 1
ATOM 1740 O O . ILE A 1 209 ? -3.956 13.570 6.680 1.00 98.06 209 ILE A O 1
ATOM 1744 N N . LEU A 1 210 ? -5.063 14.442 8.436 1.00 97.75 210 LEU A N 1
ATOM 1745 C CA . LEU A 1 210 ? -3.888 14.637 9.278 1.00 97.75 210 LEU A CA 1
ATOM 1746 C C . LEU A 1 210 ? -3.214 13.300 9.602 1.00 97.75 210 LEU A C 1
ATOM 1748 O O . LEU A 1 210 ? -2.021 13.143 9.354 1.00 97.75 210 LEU A O 1
ATOM 1752 N N . SER A 1 211 ? -3.984 12.313 10.071 1.00 98.12 211 SER A N 1
ATOM 1753 C CA . SER A 1 211 ? -3.468 10.978 10.402 1.00 98.12 211 SER A CA 1
ATOM 1754 C C . SER A 1 211 ? -2.840 10.302 9.185 1.00 98.12 211 SER A C 1
ATOM 1756 O O . SER A 1 211 ? -1.737 9.769 9.279 1.00 98.12 211 SER A O 1
ATOM 1758 N N . GLY A 1 212 ? -3.498 10.372 8.022 1.00 98.00 212 GLY A N 1
ATOM 1759 C CA . GLY A 1 212 ? -2.970 9.835 6.771 1.00 98.00 212 GLY A CA 1
ATOM 1760 C C . GLY A 1 212 ? -1.648 10.497 6.375 1.00 98.00 212 GLY A C 1
ATOM 1761 O O . GLY A 1 212 ? -0.649 9.811 6.159 1.00 98.00 212 GLY A O 1
ATOM 1762 N N . SER A 1 213 ? -1.603 11.829 6.378 1.00 97.12 213 SER A N 1
ATOM 1763 C CA . SER A 1 213 ? -0.419 12.603 5.978 1.00 97.12 213 SER A CA 1
ATOM 1764 C C . SER A 1 213 ? 0.776 12.364 6.907 1.00 97.12 213 SER A C 1
ATOM 1766 O O . SER A 1 213 ? 1.881 12.075 6.447 1.00 97.12 213 SER A O 1
ATOM 1768 N N . VAL A 1 214 ? 0.553 12.433 8.223 1.00 97.44 214 VAL A N 1
ATOM 1769 C CA . VAL A 1 214 ? 1.601 12.226 9.233 1.00 97.44 214 VAL A CA 1
ATOM 1770 C C . VAL A 1 214 ? 2.069 10.768 9.243 1.00 97.44 214 VAL A C 1
ATOM 1772 O O . VAL A 1 214 ? 3.268 10.519 9.357 1.00 97.44 214 VAL A O 1
ATOM 1775 N N . SER A 1 215 ? 1.171 9.797 9.030 1.00 97.69 215 SER A N 1
ATOM 1776 C CA . SER A 1 215 ? 1.558 8.380 8.958 1.00 97.69 215 SER A CA 1
ATOM 1777 C C . SER A 1 215 ? 2.519 8.079 7.807 1.00 97.69 215 SER A C 1
ATOM 1779 O O . SER A 1 215 ? 3.468 7.313 7.986 1.00 97.69 215 SER A O 1
ATOM 1781 N N . ALA A 1 216 ? 2.329 8.718 6.647 1.00 95.38 216 ALA A N 1
ATOM 1782 C CA . ALA A 1 216 ? 3.244 8.597 5.519 1.00 95.38 216 ALA A CA 1
ATOM 1783 C C . ALA A 1 216 ? 4.634 9.147 5.867 1.00 95.38 216 ALA A C 1
ATOM 1785 O O . ALA A 1 216 ? 5.646 8.508 5.581 1.00 95.38 216 ALA A O 1
ATOM 1786 N N . PHE A 1 217 ? 4.683 10.299 6.542 1.00 94.50 217 PHE A N 1
ATOM 1787 C CA . PHE A 1 217 ? 5.935 10.902 6.987 1.00 94.50 217 PHE A CA 1
ATOM 1788 C C . PHE A 1 217 ? 6.672 10.018 8.002 1.00 94.50 217 PHE A C 1
ATOM 1790 O O . PHE A 1 217 ? 7.850 9.721 7.801 1.00 94.50 217 PHE A O 1
ATOM 1797 N N . TYR A 1 218 ? 5.988 9.526 9.043 1.00 96.00 218 TYR A N 1
ATOM 1798 C CA . TYR A 1 218 ? 6.606 8.615 10.013 1.00 96.00 218 TYR A CA 1
ATOM 1799 C C . TYR A 1 218 ? 7.089 7.323 9.372 1.00 96.00 218 TYR A C 1
ATOM 1801 O O . TYR A 1 218 ? 8.202 6.894 9.662 1.00 96.00 218 TYR A O 1
ATOM 1809 N N . THR A 1 219 ? 6.318 6.756 8.443 1.00 95.12 219 THR A N 1
ATOM 1810 C CA . THR A 1 219 ? 6.737 5.568 7.691 1.00 95.12 219 THR A CA 1
ATOM 1811 C C . THR A 1 219 ? 8.063 5.810 6.967 1.00 95.12 219 THR A C 1
ATOM 1813 O O . THR A 1 219 ? 8.956 4.967 7.026 1.00 95.12 219 THR A O 1
ATOM 1816 N N . ILE A 1 220 ? 8.235 6.973 6.328 1.00 90.44 220 ILE A N 1
ATOM 1817 C CA . ILE A 1 220 ? 9.472 7.314 5.611 1.00 90.44 220 ILE A CA 1
ATOM 1818 C C . ILE A 1 220 ? 10.648 7.557 6.557 1.00 90.44 220 ILE A C 1
ATOM 1820 O O . ILE A 1 220 ? 11.765 7.119 6.275 1.00 90.44 220 ILE A O 1
ATOM 1824 N N . VAL A 1 221 ? 10.424 8.249 7.670 1.00 91.69 221 VAL A N 1
ATOM 1825 C CA . VAL A 1 221 ? 11.486 8.500 8.649 1.00 91.69 221 VAL A CA 1
ATOM 1826 C C . VAL A 1 221 ? 11.930 7.190 9.299 1.00 91.69 221 VAL A C 1
ATOM 1828 O O . VAL A 1 221 ? 13.126 6.909 9.362 1.00 91.69 221 VAL A O 1
ATOM 1831 N N . GLU A 1 222 ? 10.984 6.357 9.728 1.00 94.69 222 GLU A N 1
ATOM 1832 C CA . GLU A 1 222 ? 11.275 5.098 10.408 1.00 94.69 222 GLU A CA 1
ATOM 1833 C C . GLU A 1 222 ? 11.922 4.072 9.475 1.00 94.69 222 GLU A C 1
ATOM 1835 O O . GLU A 1 222 ? 12.944 3.492 9.845 1.00 94.69 222 GLU A O 1
ATOM 1840 N N . GLN A 1 223 ? 11.418 3.889 8.245 1.00 92.19 223 GLN A N 1
ATOM 1841 C CA . GLN A 1 223 ? 12.071 2.988 7.284 1.00 92.19 223 GLN A CA 1
ATOM 1842 C C . GLN A 1 223 ? 13.523 3.418 7.029 1.00 92.19 223 GLN A C 1
ATOM 1844 O O . GLN A 1 223 ? 14.406 2.569 6.904 1.00 92.19 223 GLN A O 1
ATOM 1849 N N . TYR A 1 224 ? 13.775 4.732 6.948 1.00 89.31 224 TYR A N 1
ATOM 1850 C CA . TYR A 1 224 ? 15.088 5.270 6.622 1.00 89.31 224 TYR A CA 1
ATOM 1851 C C . TYR A 1 224 ? 16.044 5.071 7.792 1.00 89.31 224 TYR A C 1
ATOM 1853 O O . TYR A 1 224 ? 17.172 4.623 7.595 1.00 89.31 224 TYR A O 1
ATOM 1861 N N . LEU A 1 225 ? 15.575 5.326 9.016 1.00 92.25 225 LEU A N 1
ATOM 1862 C CA . LEU A 1 225 ? 16.335 5.083 10.235 1.00 92.25 225 LEU A CA 1
ATOM 1863 C C . LEU A 1 225 ? 16.690 3.598 10.389 1.00 92.25 225 LEU A C 1
ATOM 1865 O O . LEU A 1 225 ? 17.852 3.269 10.630 1.00 92.25 225 LEU A O 1
ATOM 1869 N N . LEU A 1 226 ? 15.718 2.699 10.200 1.00 93.25 226 LEU A N 1
ATOM 1870 C CA . LEU A 1 226 ? 15.943 1.254 10.263 1.00 93.25 226 LEU A CA 1
ATOM 1871 C C . LEU A 1 226 ? 16.951 0.800 9.207 1.00 93.25 226 LEU A C 1
ATOM 1873 O O . LEU A 1 226 ? 17.880 0.062 9.528 1.00 93.25 226 LEU A O 1
ATOM 1877 N N . TYR A 1 227 ? 16.812 1.272 7.967 1.00 90.06 227 TYR A N 1
ATOM 1878 C CA . TYR A 1 227 ? 17.744 0.952 6.888 1.00 90.06 227 TYR A CA 1
ATOM 1879 C C . TYR A 1 227 ? 19.161 1.467 7.174 1.00 90.06 227 TYR A C 1
ATOM 1881 O O . TYR A 1 227 ? 20.132 0.723 7.018 1.00 90.06 227 TYR A O 1
ATOM 1889 N N . LEU A 1 228 ? 19.291 2.709 7.651 1.00 89.81 228 LEU A N 1
ATOM 1890 C CA . LEU A 1 228 ? 20.577 3.305 8.006 1.00 89.81 228 LEU A CA 1
ATOM 1891 C C . LEU A 1 228 ? 21.271 2.505 9.111 1.00 89.81 228 LEU A C 1
ATOM 1893 O O . LEU A 1 228 ? 22.426 2.118 8.952 1.00 89.81 228 LEU A O 1
ATOM 1897 N N . ILE A 1 229 ? 20.568 2.197 10.200 1.00 93.12 229 ILE A N 1
ATOM 1898 C CA . ILE A 1 229 ? 21.154 1.472 11.331 1.00 93.12 229 ILE A CA 1
ATOM 1899 C C . ILE A 1 229 ? 21.481 0.028 10.933 1.00 93.12 229 ILE A C 1
ATOM 1901 O O . ILE A 1 229 ? 22.606 -0.434 11.104 1.00 93.12 229 ILE A O 1
ATOM 1905 N N . ILE A 1 230 ? 20.517 -0.712 10.392 1.00 93.81 230 ILE A N 1
ATOM 1906 C CA . ILE A 1 230 ? 20.641 -2.165 10.234 1.00 93.81 230 ILE A CA 1
ATOM 1907 C C . ILE A 1 230 ? 21.424 -2.520 8.972 1.00 93.81 230 ILE A C 1
ATOM 1909 O O . ILE A 1 230 ? 22.346 -3.337 9.017 1.00 93.81 230 ILE A O 1
ATOM 1913 N N . THR A 1 231 ? 21.083 -1.913 7.839 1.00 88.81 231 THR A N 1
ATOM 1914 C CA . THR A 1 231 ? 21.711 -2.266 6.565 1.00 88.81 231 THR A CA 1
ATOM 1915 C C . THR A 1 231 ? 23.021 -1.524 6.358 1.00 88.81 231 THR A C 1
ATOM 1917 O O . THR A 1 231 ? 24.002 -2.150 5.967 1.00 88.81 231 THR A O 1
ATOM 1920 N N . LEU A 1 232 ? 23.083 -0.224 6.651 1.00 87.00 232 LEU A N 1
ATOM 1921 C CA . LEU A 1 232 ? 24.287 0.563 6.360 1.00 87.00 232 LEU A CA 1
ATOM 1922 C C . LEU A 1 232 ? 25.320 0.489 7.492 1.00 87.00 232 LEU A C 1
ATOM 1924 O O . LEU A 1 232 ? 26.493 0.234 7.224 1.00 87.00 232 LEU A O 1
ATOM 1928 N N . THR A 1 233 ? 24.911 0.658 8.754 1.00 91.31 233 THR A N 1
ATOM 1929 C CA . THR A 1 233 ? 25.838 0.614 9.900 1.00 91.31 233 THR A CA 1
ATOM 1930 C C . THR A 1 233 ? 26.183 -0.818 10.316 1.00 91.31 233 THR A C 1
ATOM 1932 O O . THR A 1 233 ? 27.361 -1.161 10.396 1.00 91.31 233 THR A O 1
ATOM 1935 N N . LEU A 1 234 ? 25.183 -1.678 10.547 1.00 94.31 234 LEU A N 1
ATOM 1936 C CA . LEU A 1 234 ? 25.407 -3.062 10.996 1.00 94.31 234 LEU A CA 1
ATOM 1937 C C . LEU A 1 234 ? 25.725 -4.041 9.853 1.00 94.31 234 LEU A C 1
ATOM 1939 O O . LEU A 1 234 ? 26.058 -5.198 10.122 1.00 94.31 234 LEU A O 1
ATOM 1943 N N . LYS A 1 235 ? 25.637 -3.591 8.592 1.00 92.62 235 LYS A N 1
ATOM 1944 C CA . LYS A 1 235 ? 25.877 -4.400 7.382 1.00 92.62 235 LYS A CA 1
ATOM 1945 C C . LYS A 1 235 ? 25.026 -5.675 7.327 1.00 92.62 235 LYS A C 1
ATOM 1947 O O . LYS A 1 235 ? 25.465 -6.700 6.810 1.00 92.62 235 LYS A O 1
ATOM 1952 N N . GLN A 1 236 ? 23.813 -5.622 7.876 1.00 95.12 236 GLN A N 1
ATOM 1953 C CA . GLN A 1 236 ? 22.882 -6.745 7.898 1.00 95.12 236 GLN A CA 1
ATOM 1954 C C . GLN A 1 236 ? 21.916 -6.711 6.711 1.00 95.12 236 GLN A C 1
ATOM 1956 O O . GLN A 1 236 ? 21.652 -5.677 6.097 1.00 95.12 236 GLN A O 1
ATOM 1961 N N . HIS A 1 237 ? 21.350 -7.876 6.401 1.00 92.44 237 HIS A N 1
ATOM 1962 C CA . HIS A 1 237 ? 20.346 -8.029 5.351 1.00 92.44 237 HIS A CA 1
ATOM 1963 C C . HIS A 1 237 ? 19.084 -7.186 5.632 1.00 92.44 237 HIS A C 1
ATOM 1965 O O . HIS A 1 237 ? 18.615 -7.149 6.766 1.00 92.44 237 HIS A O 1
ATOM 1971 N N . ALA A 1 238 ? 18.473 -6.575 4.609 1.00 89.00 238 ALA A N 1
ATOM 1972 C CA . ALA A 1 238 ? 17.314 -5.682 4.786 1.00 89.00 238 ALA A CA 1
ATOM 1973 C C . ALA A 1 238 ? 16.080 -6.360 5.423 1.00 89.00 238 ALA A C 1
ATOM 1975 O O . ALA A 1 238 ? 15.233 -5.692 6.009 1.00 89.00 238 ALA A O 1
ATOM 1976 N N . GLY A 1 239 ? 15.989 -7.695 5.371 1.00 93.44 239 GLY A N 1
ATOM 1977 C CA . GLY A 1 239 ? 14.964 -8.453 6.104 1.00 93.44 239 GLY A CA 1
ATOM 1978 C C . GLY A 1 239 ? 15.016 -8.246 7.626 1.00 93.44 239 GLY A C 1
ATOM 1979 O O . GLY A 1 239 ? 13.980 -8.291 8.285 1.00 93.44 239 GLY A O 1
ATOM 1980 N N . TRP A 1 240 ? 16.189 -7.929 8.184 1.00 95.88 240 TRP A N 1
ATOM 1981 C CA . TRP A 1 240 ? 16.329 -7.583 9.599 1.00 95.88 240 TRP A CA 1
ATOM 1982 C C . TRP A 1 240 ? 15.633 -6.267 9.957 1.00 95.88 240 TRP A C 1
ATOM 1984 O O . TRP A 1 240 ? 15.188 -6.130 11.090 1.00 95.88 240 TRP A O 1
ATOM 1994 N N . CYS A 1 241 ? 15.463 -5.338 9.009 1.00 95.31 241 CYS A N 1
ATOM 1995 C CA . CYS A 1 241 ? 14.687 -4.116 9.233 1.00 95.31 241 CYS A CA 1
ATOM 1996 C C . CYS A 1 241 ? 13.215 -4.435 9.516 1.00 95.31 241 CYS A C 1
ATOM 1998 O O . CYS A 1 241 ? 12.642 -3.894 10.457 1.00 95.31 241 CYS A O 1
ATOM 2000 N N . LEU A 1 242 ? 12.623 -5.362 8.750 1.00 95.75 242 LEU A N 1
ATOM 2001 C CA . LEU A 1 242 ? 11.256 -5.837 8.981 1.00 95.75 242 LEU A CA 1
ATOM 2002 C C . LEU A 1 242 ? 11.130 -6.535 10.340 1.00 95.75 242 LEU A C 1
ATOM 2004 O O . LEU A 1 242 ? 10.206 -6.241 11.095 1.00 95.75 242 LEU A O 1
ATOM 2008 N N . LEU A 1 243 ? 12.069 -7.427 10.671 1.00 97.00 243 LEU A N 1
ATOM 2009 C CA . LEU A 1 243 ? 12.067 -8.120 11.962 1.00 97.00 243 LEU A CA 1
ATOM 2010 C C . LEU A 1 243 ? 12.227 -7.149 13.136 1.00 97.00 243 LEU A C 1
ATOM 2012 O O . LEU A 1 243 ? 11.539 -7.305 14.140 1.00 97.00 243 LEU A O 1
ATOM 2016 N N . ALA A 1 244 ? 13.090 -6.139 13.008 1.00 97.31 244 ALA A N 1
ATOM 2017 C CA . ALA A 1 244 ? 13.275 -5.111 14.025 1.00 97.31 244 ALA A CA 1
ATOM 2018 C C . ALA A 1 244 ? 12.009 -4.267 14.213 1.00 97.31 244 ALA A C 1
ATOM 2020 O O . ALA A 1 244 ? 11.562 -4.110 15.346 1.00 97.31 244 ALA A O 1
ATOM 2021 N N . ALA A 1 245 ? 11.387 -3.795 13.126 1.00 97.19 245 ALA A N 1
ATOM 2022 C CA . ALA A 1 245 ? 10.127 -3.052 13.191 1.00 97.19 245 ALA A CA 1
ATOM 2023 C C . ALA A 1 245 ? 9.020 -3.874 13.871 1.00 97.19 245 ALA A C 1
ATOM 2025 O O . ALA A 1 245 ? 8.354 -3.390 14.787 1.00 97.19 245 ALA A O 1
ATOM 2026 N N . LEU A 1 246 ? 8.863 -5.145 13.480 1.00 97.44 246 LEU A N 1
ATOM 2027 C CA . LEU A 1 246 ? 7.906 -6.063 14.101 1.00 97.44 246 LEU A CA 1
ATOM 2028 C C . LEU A 1 246 ? 8.221 -6.309 15.580 1.00 97.44 246 LEU A C 1
ATOM 2030 O O . LEU A 1 246 ? 7.310 -6.308 16.398 1.00 97.44 246 LEU A O 1
ATOM 2034 N N . ALA A 1 247 ? 9.490 -6.500 15.948 1.00 97.62 247 ALA A N 1
ATOM 2035 C CA . ALA A 1 247 ? 9.888 -6.746 17.332 1.00 97.62 247 ALA A CA 1
ATOM 2036 C C . ALA A 1 247 ? 9.658 -5.521 18.230 1.00 97.62 247 ALA A C 1
ATOM 2038 O O . ALA A 1 247 ? 9.135 -5.663 19.336 1.00 97.62 247 ALA A O 1
ATOM 2039 N N . ILE A 1 248 ? 10.007 -4.323 17.750 1.00 96.81 248 ILE A N 1
ATOM 2040 C CA . ILE A 1 248 ? 9.801 -3.065 18.475 1.00 96.81 248 ILE A CA 1
ATOM 2041 C C . ILE A 1 248 ? 8.304 -2.828 18.673 1.00 96.81 248 ILE A C 1
ATOM 2043 O O . ILE A 1 248 ? 7.849 -2.719 19.809 1.00 96.81 248 ILE A O 1
ATOM 2047 N N . THR A 1 249 ? 7.511 -2.840 17.602 1.00 95.81 249 THR A N 1
ATOM 2048 C CA . THR A 1 249 ? 6.055 -2.634 17.700 1.00 95.81 249 THR A CA 1
ATOM 2049 C C . THR A 1 249 ? 5.350 -3.719 18.525 1.00 95.81 249 THR A C 1
ATOM 2051 O O . THR A 1 249 ? 4.466 -3.396 19.317 1.00 95.81 249 THR A O 1
ATOM 2054 N N . ALA A 1 250 ? 5.777 -4.984 18.436 1.00 95.56 250 ALA A N 1
ATOM 2055 C CA . ALA A 1 250 ? 5.258 -6.062 19.279 1.00 95.56 250 ALA A CA 1
ATOM 2056 C C . ALA A 1 250 ? 5.611 -5.872 20.762 1.00 95.56 250 ALA A C 1
ATOM 2058 O O . ALA A 1 250 ? 4.795 -6.194 21.625 1.00 95.56 250 ALA A O 1
ATOM 2059 N N . SER A 1 251 ? 6.805 -5.356 21.080 1.00 96.62 251 SER A N 1
ATOM 2060 C CA . SER A 1 251 ? 7.189 -5.046 22.463 1.00 96.62 251 SER A CA 1
ATOM 2061 C C . SER A 1 251 ? 6.325 -3.928 23.054 1.00 96.62 251 SER A C 1
ATOM 2063 O O . SER A 1 251 ? 5.777 -4.108 24.139 1.00 96.62 251 SER A O 1
ATOM 2065 N N . LEU A 1 252 ? 6.085 -2.855 22.292 1.00 93.62 252 LEU A N 1
ATOM 2066 C CA . LEU A 1 252 ? 5.188 -1.762 22.685 1.00 93.62 252 LEU A CA 1
ATOM 2067 C C . LEU A 1 252 ? 3.753 -2.258 22.920 1.00 93.62 252 LEU A C 1
ATOM 2069 O O . LEU A 1 252 ? 3.160 -1.968 23.956 1.00 93.62 252 LEU A O 1
ATOM 2073 N N . ALA A 1 253 ? 3.222 -3.073 22.003 1.00 92.19 253 ALA A N 1
ATOM 2074 C CA . ALA A 1 253 ? 1.910 -3.702 22.158 1.00 92.19 253 ALA A CA 1
ATOM 2075 C C . ALA A 1 253 ? 1.844 -4.616 23.398 1.00 92.19 253 ALA A C 1
ATOM 2077 O O . ALA A 1 253 ? 0.862 -4.625 24.136 1.00 92.19 253 ALA A O 1
ATOM 2078 N N . LYS A 1 254 ? 2.905 -5.386 23.665 1.00 91.81 254 LYS A N 1
ATOM 2079 C CA . LYS A 1 254 ? 2.975 -6.281 24.826 1.00 91.81 254 LYS A CA 1
ATOM 2080 C C . LYS A 1 254 ? 2.943 -5.516 26.147 1.00 91.81 254 LYS A C 1
ATOM 2082 O O . LYS A 1 254 ? 2.299 -5.978 27.089 1.00 91.81 254 LYS A O 1
ATOM 2087 N N . ASP A 1 255 ? 3.654 -4.400 26.239 1.00 90.75 255 ASP A N 1
ATOM 2088 C CA . ASP A 1 255 ? 3.727 -3.622 27.476 1.00 90.75 255 ASP A CA 1
ATOM 2089 C C . ASP A 1 255 ? 2.412 -2.884 27.761 1.00 90.75 255 ASP A C 1
ATOM 2091 O O . ASP A 1 255 ? 1.959 -2.866 28.905 1.00 90.75 255 ASP A O 1
ATOM 2095 N N . GLU A 1 256 ? 1.731 -2.400 26.722 1.00 86.69 256 GLU A N 1
ATOM 2096 C CA . GLU A 1 256 ? 0.372 -1.852 26.812 1.00 86.69 256 GLU A CA 1
ATOM 2097 C C . GLU A 1 256 ? -0.656 -2.917 27.238 1.00 86.69 256 GLU A C 1
ATOM 2099 O O . GLU A 1 256 ? -1.529 -2.669 28.069 1.00 86.69 256 GLU A O 1
ATOM 2104 N N . LEU A 1 257 ? -0.533 -4.147 26.729 1.00 84.81 257 LEU A N 1
ATOM 2105 C CA . LEU A 1 257 ? -1.421 -5.238 27.132 1.00 84.81 257 LEU A CA 1
ATOM 2106 C C . LEU A 1 257 ? -1.243 -5.613 28.612 1.00 84.81 257 LEU A C 1
ATOM 2108 O O . LEU A 1 257 ? -2.219 -5.936 29.289 1.00 84.81 257 LEU A O 1
ATOM 2112 N N . LYS A 1 258 ? -0.005 -5.570 29.122 1.00 86.19 258 LYS A N 1
ATOM 2113 C CA . LYS A 1 258 ? 0.284 -5.817 30.542 1.00 86.19 258 LYS A CA 1
ATOM 2114 C C . LYS A 1 258 ? -0.247 -4.708 31.443 1.00 86.19 258 LYS A C 1
ATOM 2116 O O . LYS A 1 258 ? -0.719 -5.015 32.533 1.00 86.19 258 LYS A O 1
ATOM 2121 N N . SER A 1 259 ? -0.145 -3.446 31.020 1.00 80.56 259 SER A N 1
ATOM 2122 C CA . SER A 1 259 ? -0.539 -2.304 31.851 1.00 80.56 259 SER A CA 1
ATOM 2123 C C . SER A 1 259 ? -2.050 -2.207 32.053 1.00 80.56 259 SER A C 1
ATOM 2125 O O . SER A 1 259 ? -2.494 -1.697 33.076 1.00 80.56 259 SER A O 1
ATOM 2127 N N . LEU A 1 260 ? -2.841 -2.721 31.110 1.00 72.88 260 LEU A N 1
ATOM 2128 C CA . LEU A 1 260 ? -4.298 -2.601 31.139 1.00 72.88 260 LEU A CA 1
ATOM 2129 C C . LEU A 1 260 ? -5.022 -3.718 31.908 1.00 72.88 260 LEU A C 1
ATOM 2131 O O . LEU A 1 260 ? -6.251 -3.721 31.901 1.00 72.88 260 LEU A O 1
ATOM 2135 N N . GLU A 1 261 ? -4.300 -4.651 32.554 1.00 72.50 261 GLU A N 1
ATOM 2136 C CA . GLU A 1 261 ? -4.855 -5.805 33.302 1.00 72.50 261 GLU A CA 1
ATOM 2137 C C . GLU A 1 261 ? -6.105 -6.411 32.627 1.00 72.50 261 GLU A C 1
ATOM 2139 O O . GLU A 1 261 ? -7.129 -6.686 33.262 1.00 72.50 261 GLU A O 1
ATOM 2144 N N . MET A 1 262 ? -6.075 -6.527 31.295 1.00 58.78 262 MET A N 1
ATOM 2145 C CA . MET A 1 262 ? -7.318 -6.635 30.538 1.00 58.78 262 MET A CA 1
ATOM 2146 C C . MET A 1 262 ? -8.069 -7.934 30.825 1.00 58.78 262 MET A C 1
ATOM 2148 O O . MET A 1 262 ? -7.584 -9.048 30.613 1.00 58.78 262 MET A O 1
ATOM 2152 N N . LYS A 1 263 ? -9.314 -7.747 31.273 1.00 53.16 263 LYS A N 1
ATOM 2153 C CA . LYS A 1 263 ? -10.329 -8.777 31.486 1.00 53.16 263 LYS A CA 1
ATOM 2154 C C . LYS A 1 263 ? -10.780 -9.358 30.142 1.00 53.16 263 LYS A C 1
ATOM 2156 O O . LYS A 1 263 ? -11.256 -8.634 29.279 1.00 53.16 263 LYS A O 1
ATOM 2161 N N . SER A 1 264 ? -10.643 -10.679 30.019 1.00 59.00 264 SER A N 1
ATOM 2162 C CA . SER A 1 264 ? -11.205 -11.572 28.990 1.00 59.00 264 SER A CA 1
ATOM 2163 C C . SER A 1 264 ? -11.266 -11.025 27.553 1.00 59.00 264 SER A C 1
ATOM 2165 O O . SER A 1 264 ? -12.246 -10.403 27.140 1.00 59.00 264 SER A O 1
ATOM 2167 N N . TYR A 1 265 ? -10.271 -11.387 26.744 1.00 66.81 265 TYR A N 1
ATOM 2168 C CA . TYR A 1 265 ? -10.380 -11.357 25.284 1.00 66.81 265 TYR A CA 1
ATOM 2169 C C . TYR A 1 265 ? -11.613 -12.153 24.818 1.00 66.81 265 TYR A C 1
ATOM 2171 O O . TYR A 1 265 ? -11.781 -13.322 25.179 1.00 66.81 265 TYR A O 1
ATOM 2179 N N . SER A 1 266 ? -12.476 -11.535 24.008 1.00 72.94 266 SER A N 1
ATOM 2180 C CA . SER A 1 266 ? -13.650 -12.205 23.441 1.00 72.94 266 SER A CA 1
ATOM 2181 C C . SER A 1 266 ? -13.318 -12.798 22.073 1.00 72.94 266 SER A C 1
ATOM 2183 O O . SER A 1 266 ? -13.334 -12.104 21.057 1.00 72.94 266 SER A O 1
ATOM 2185 N N . ILE A 1 267 ? -13.086 -14.113 22.031 1.00 75.19 267 ILE A N 1
ATOM 2186 C CA . ILE A 1 267 ? -12.921 -14.867 20.772 1.00 75.19 267 ILE A CA 1
ATOM 2187 C C . ILE A 1 267 ? -14.158 -14.697 19.870 1.00 75.19 267 ILE A C 1
ATOM 2189 O O . ILE A 1 267 ? -14.044 -14.622 18.648 1.00 75.19 267 ILE A O 1
ATOM 2193 N N . ALA A 1 268 ? -15.353 -14.598 20.464 1.00 78.56 268 ALA A N 1
ATOM 2194 C CA . ALA A 1 268 ? -16.596 -14.411 19.720 1.00 78.56 268 ALA A CA 1
ATOM 2195 C C . ALA A 1 268 ? -16.635 -13.069 18.965 1.00 78.56 268 ALA A C 1
ATOM 2197 O O . ALA A 1 268 ? -17.148 -13.024 17.846 1.00 78.56 268 ALA A O 1
ATOM 2198 N N . GLY A 1 269 ? -16.055 -12.008 19.542 1.00 76.00 269 GLY A N 1
ATOM 2199 C CA . GLY A 1 269 ? -15.909 -10.707 18.882 1.00 76.00 269 GLY A CA 1
ATOM 2200 C C . GLY A 1 269 ? -14.994 -10.787 17.661 1.00 76.00 269 GLY A C 1
ATOM 2201 O O . GLY A 1 269 ? -15.358 -10.316 16.588 1.00 76.00 269 GLY A O 1
ATOM 2202 N N . ALA A 1 270 ? -13.872 -11.504 17.773 1.00 74.75 270 ALA A N 1
ATOM 2203 C CA . ALA A 1 270 ? -12.920 -11.684 16.673 1.00 74.75 270 ALA A CA 1
ATOM 2204 C C . ALA A 1 270 ? -13.502 -12.430 15.456 1.00 74.75 270 ALA A C 1
ATOM 2206 O O . ALA A 1 270 ? -13.081 -12.203 14.323 1.00 74.75 270 ALA A O 1
ATOM 2207 N N . LEU A 1 271 ? -14.487 -13.311 15.667 1.00 81.62 271 LEU A N 1
ATOM 2208 C CA . LEU A 1 271 ? -15.146 -14.063 14.592 1.00 81.62 271 LEU A CA 1
ATOM 2209 C C . LEU A 1 271 ? -16.362 -13.337 13.996 1.00 81.62 271 LEU A C 1
ATOM 2211 O O . LEU A 1 271 ? -16.847 -13.730 12.934 1.00 81.62 271 LEU A O 1
ATOM 2215 N N . GLN A 1 272 ? -16.871 -12.280 14.637 1.00 84.31 272 GLN A N 1
ATOM 2216 C CA . GLN A 1 272 ? -18.032 -11.533 14.145 1.00 84.31 272 GLN A CA 1
ATOM 2217 C C . GLN A 1 272 ? -17.823 -10.942 12.734 1.00 84.31 272 GLN A C 1
ATOM 2219 O O . GLN A 1 272 ? -18.742 -11.057 11.914 1.00 84.31 272 GLN A O 1
ATOM 2224 N N . PRO A 1 273 ? -16.652 -10.373 12.385 1.00 79.75 273 PRO A N 1
ATOM 2225 C CA . PRO A 1 273 ? -16.413 -9.818 11.055 1.00 79.75 273 PRO A CA 1
ATOM 2226 C C . PRO A 1 273 ? -16.441 -10.867 9.938 1.00 79.75 273 PRO A C 1
ATOM 2228 O O . PRO A 1 273 ? -16.805 -10.524 8.816 1.00 79.75 273 PRO A O 1
ATOM 2231 N N . LEU A 1 274 ? -16.173 -12.148 10.232 1.00 83.81 274 LEU A N 1
ATOM 2232 C CA . LEU A 1 274 ? -16.294 -13.246 9.256 1.00 83.81 274 LEU A CA 1
ATOM 2233 C C . LEU A 1 274 ? -17.737 -13.456 8.775 1.00 83.81 274 LEU A C 1
ATOM 2235 O O . LEU A 1 274 ? -17.966 -14.082 7.744 1.00 83.81 274 LEU A O 1
ATOM 2239 N N . ARG A 1 275 ? -18.731 -12.939 9.508 1.00 86.00 275 ARG A N 1
ATOM 2240 C CA . ARG A 1 275 ? -20.137 -12.941 9.078 1.00 86.00 275 ARG A CA 1
ATOM 2241 C C . ARG A 1 275 ? -20.484 -11.753 8.180 1.00 86.00 275 ARG A C 1
ATOM 2243 O O . ARG A 1 275 ? -21.565 -11.740 7.597 1.00 86.00 275 ARG A O 1
ATOM 2250 N N . SER A 1 276 ? -19.610 -10.750 8.077 1.00 84.19 276 SER A N 1
ATOM 2251 C CA . SER A 1 276 ? -19.845 -9.586 7.225 1.00 84.19 276 SER A CA 1
ATOM 2252 C C . SER A 1 276 ? -19.689 -9.967 5.756 1.00 84.19 276 SER A C 1
ATOM 2254 O O . SER A 1 276 ? -18.688 -10.559 5.352 1.00 84.19 276 SER A O 1
ATOM 2256 N N . THR A 1 277 ? -20.653 -9.565 4.929 1.00 84.75 277 THR A N 1
ATOM 2257 C CA . THR A 1 277 ? -20.586 -9.732 3.470 1.00 84.75 277 THR A CA 1
ATOM 2258 C C . THR A 1 277 ? -19.363 -9.047 2.863 1.00 84.75 277 THR A C 1
ATOM 2260 O O . THR A 1 277 ? -18.866 -9.479 1.831 1.00 84.75 277 THR A O 1
ATOM 2263 N N . ILE A 1 278 ? -18.832 -8.015 3.518 1.00 81.44 278 ILE A N 1
ATOM 2264 C CA . ILE A 1 278 ? -17.692 -7.241 3.016 1.00 81.44 278 ILE A CA 1
ATOM 2265 C C . ILE A 1 278 ? -16.361 -7.899 3.292 1.00 81.44 278 ILE A C 1
ATOM 2267 O O . ILE A 1 278 ? -15.461 -7.797 2.463 1.00 81.44 278 ILE A O 1
ATOM 2271 N N . PHE A 1 279 ? -16.253 -8.628 4.402 1.00 85.19 279 PHE A N 1
ATOM 2272 C CA . PHE A 1 279 ? -15.111 -9.507 4.599 1.00 85.19 279 PHE A CA 1
ATOM 2273 C C . PHE A 1 279 ? -15.026 -10.499 3.430 1.00 85.19 279 PHE A C 1
ATOM 2275 O O . PHE A 1 279 ? -13.988 -10.602 2.784 1.00 85.19 279 PHE A O 1
ATOM 2282 N N . TRP A 1 280 ? -16.146 -11.131 3.068 1.00 87.25 280 TRP A N 1
ATOM 2283 C CA . TRP A 1 280 ? -16.195 -12.044 1.925 1.00 87.25 280 TRP A CA 1
ATOM 2284 C C . TRP A 1 280 ? -16.009 -11.359 0.571 1.00 87.25 280 TRP A C 1
ATOM 2286 O O . TRP A 1 280 ? -15.427 -11.967 -0.320 1.00 87.25 280 TRP A O 1
ATOM 2296 N N . ALA A 1 281 ? -16.428 -10.102 0.404 1.00 83.88 281 ALA A N 1
ATOM 2297 C CA . ALA A 1 281 ? -16.129 -9.333 -0.804 1.00 83.88 281 ALA A CA 1
ATOM 2298 C C . ALA A 1 281 ? -14.621 -9.067 -0.948 1.00 83.88 281 ALA A C 1
ATOM 2300 O O . ALA A 1 281 ? -14.070 -9.227 -2.035 1.00 83.88 281 ALA A O 1
ATOM 2301 N N . ALA A 1 282 ? -13.935 -8.731 0.148 1.00 79.94 282 ALA A N 1
ATOM 2302 C CA . ALA A 1 282 ? -12.487 -8.550 0.159 1.00 79.94 282 ALA A CA 1
ATOM 2303 C C . ALA A 1 282 ? -11.735 -9.869 -0.066 1.00 79.94 282 ALA A C 1
ATOM 2305 O O . ALA A 1 282 ? -10.788 -9.910 -0.848 1.00 79.94 282 ALA A O 1
ATOM 2306 N N . VAL A 1 283 ? -12.199 -10.966 0.541 1.00 85.31 283 VAL A N 1
ATOM 2307 C CA . VAL A 1 283 ? -11.704 -12.318 0.237 1.00 85.31 283 VAL A CA 1
ATOM 2308 C C . VAL A 1 283 ? -11.956 -12.664 -1.233 1.00 85.31 283 VAL A C 1
ATOM 2310 O O . VAL A 1 283 ? -11.084 -13.219 -1.889 1.00 85.31 283 VAL A O 1
ATOM 2313 N N . GLY A 1 284 ? -13.109 -12.295 -1.788 1.00 85.19 284 GLY A N 1
ATOM 2314 C CA . GLY A 1 284 ? -13.426 -12.469 -3.203 1.00 85.19 284 GLY A CA 1
ATOM 2315 C C . GLY A 1 284 ? -12.461 -11.710 -4.113 1.00 85.19 284 GLY A C 1
ATOM 2316 O O . GLY A 1 284 ? -11.943 -12.295 -5.058 1.00 85.19 284 GLY A O 1
ATOM 2317 N N . LEU A 1 285 ? -12.148 -10.449 -3.797 1.00 82.56 285 LEU A N 1
ATOM 2318 C CA . LEU A 1 285 ? -11.139 -9.653 -4.509 1.00 82.56 285 LEU A CA 1
ATOM 2319 C C . LEU A 1 285 ? -9.749 -10.275 -4.415 1.00 82.56 285 LEU A C 1
ATOM 2321 O O . LEU A 1 285 ? -9.013 -10.314 -5.399 1.00 82.56 285 LEU A O 1
ATOM 2325 N N . PHE A 1 286 ? -9.402 -10.781 -3.236 1.00 83.75 286 PHE A N 1
ATOM 2326 C CA . PHE A 1 286 ? -8.153 -11.480 -2.998 1.00 83.75 286 PHE A CA 1
ATOM 2327 C C . PHE A 1 286 ? -8.049 -12.752 -3.845 1.00 83.75 286 PHE A C 1
ATOM 2329 O O . PHE A 1 286 ? -7.048 -12.955 -4.530 1.00 83.75 286 PHE A O 1
ATOM 2336 N N . VAL A 1 287 ? -9.092 -13.587 -3.852 1.00 87.31 287 VAL A N 1
ATOM 2337 C CA . VAL A 1 287 ? -9.160 -14.814 -4.657 1.00 87.31 287 VAL A CA 1
ATOM 2338 C C . VAL A 1 287 ? -9.140 -14.472 -6.145 1.00 87.31 287 VAL A C 1
ATOM 2340 O O . VAL A 1 287 ? -8.396 -15.088 -6.903 1.00 87.31 287 VAL A O 1
ATOM 2343 N N . PHE A 1 288 ? -9.893 -13.459 -6.570 1.00 84.25 288 PHE A N 1
ATOM 2344 C CA . PHE A 1 288 ? -9.890 -12.966 -7.946 1.00 84.25 288 PHE A CA 1
ATOM 2345 C C . PHE A 1 288 ? -8.487 -12.531 -8.382 1.00 84.25 288 PHE A C 1
ATOM 2347 O O . PHE A 1 288 ? -7.971 -13.027 -9.380 1.00 84.25 288 PHE A O 1
ATOM 2354 N N . SER A 1 289 ? -7.825 -11.684 -7.591 1.00 80.75 289 SER A N 1
ATOM 2355 C CA . SER A 1 289 ? -6.471 -11.198 -7.885 1.00 80.75 289 SER A CA 1
ATOM 2356 C C . SER A 1 289 ? -5.449 -12.337 -7.879 1.00 80.75 289 SER A C 1
ATOM 2358 O O . SER A 1 289 ? -4.549 -12.368 -8.714 1.00 80.75 289 SER A O 1
ATOM 2360 N N . SER A 1 290 ? -5.622 -13.307 -6.976 1.00 83.81 290 SER A N 1
ATOM 2361 C CA . SER A 1 290 ? -4.727 -14.459 -6.832 1.00 83.81 290 SER A CA 1
ATOM 2362 C C . SER A 1 290 ? -4.886 -15.497 -7.939 1.00 83.81 290 SER A C 1
ATOM 2364 O O . SER A 1 290 ? -3.931 -16.185 -8.286 1.00 83.81 290 SER A O 1
ATOM 2366 N N . THR A 1 291 ? -6.086 -15.618 -8.505 1.00 86.06 291 THR A N 1
ATOM 2367 C CA . THR A 1 291 ? -6.375 -16.542 -9.610 1.00 86.06 291 THR A CA 1
ATOM 2368 C C . THR A 1 291 ? -6.145 -15.908 -10.974 1.00 86.06 291 THR A C 1
ATOM 2370 O O . THR A 1 291 ? -5.949 -16.637 -11.940 1.00 86.06 291 THR A O 1
ATOM 2373 N N . LEU A 1 292 ? -6.092 -14.575 -11.066 1.00 83.00 292 LEU A N 1
ATOM 2374 C CA . LEU A 1 292 ? -5.830 -13.818 -12.292 1.00 83.00 292 LEU A CA 1
ATOM 2375 C C . LEU A 1 292 ? -4.651 -14.367 -13.130 1.00 83.00 292 LEU A C 1
ATOM 2377 O O . LEU A 1 292 ? -4.834 -14.546 -14.336 1.00 83.00 292 LEU A O 1
ATOM 2381 N N . PRO A 1 293 ? -3.483 -14.717 -12.546 1.00 82.38 293 PRO A N 1
ATOM 2382 C CA . PRO A 1 293 ? -2.359 -15.268 -13.307 1.00 82.38 293 PRO A CA 1
ATOM 2383 C C . PRO A 1 293 ? -2.639 -16.636 -13.947 1.00 82.38 293 PRO A C 1
ATOM 2385 O O . PRO A 1 293 ? -1.948 -17.010 -14.887 1.00 82.38 293 PRO A O 1
ATOM 2388 N N . LEU A 1 294 ? -3.626 -17.392 -13.454 1.00 84.88 294 LEU A N 1
ATOM 2389 C CA . LEU A 1 294 ? -4.017 -18.686 -14.029 1.00 84.88 294 LEU A CA 1
ATOM 2390 C C . LEU A 1 294 ? -4.810 -18.511 -15.330 1.00 84.88 294 LEU A C 1
ATOM 2392 O O . LEU A 1 294 ? -4.772 -19.374 -16.203 1.00 84.88 294 LEU A O 1
ATOM 2396 N N . TRP A 1 295 ? -5.530 -17.394 -15.453 1.00 83.75 295 TRP A N 1
ATOM 2397 C CA . TRP A 1 295 ? -6.358 -17.067 -16.616 1.00 83.75 295 TRP A CA 1
ATOM 2398 C C . TRP A 1 295 ? -5.616 -16.193 -17.624 1.00 83.75 295 TRP A C 1
ATOM 2400 O O . TRP A 1 295 ? -5.875 -16.258 -18.827 1.00 83.75 295 TRP A O 1
ATOM 2410 N N . LEU A 1 296 ? -4.692 -15.364 -17.140 1.00 83.75 296 LEU A N 1
ATOM 2411 C CA . LEU A 1 296 ? -3.865 -14.518 -17.978 1.00 83.75 296 LEU A CA 1
ATOM 2412 C C . LEU A 1 296 ? -2.690 -15.308 -18.534 1.00 83.75 296 LEU A C 1
ATOM 2414 O O . LEU A 1 296 ? -1.841 -15.811 -17.804 1.00 83.75 296 LEU A O 1
ATOM 2418 N N . LYS A 1 297 ? -2.575 -15.321 -19.862 1.00 82.06 297 LYS A N 1
ATOM 2419 C CA . LYS A 1 297 ? -1.310 -15.645 -20.514 1.00 82.06 297 LYS A CA 1
ATOM 2420 C C . LYS A 1 297 ? -0.338 -14.507 -20.223 1.00 82.06 297 LYS A C 1
ATOM 2422 O O . LYS A 1 297 ? -0.286 -13.532 -20.963 1.00 82.06 297 LYS A O 1
ATOM 2427 N N . THR A 1 298 ? 0.421 -14.625 -19.138 1.00 77.25 298 THR A N 1
ATOM 2428 C CA . THR A 1 298 ? 1.385 -13.600 -18.698 1.00 77.25 298 THR A CA 1
ATOM 2429 C C . THR A 1 298 ? 2.380 -13.218 -19.797 1.00 77.25 298 THR A C 1
ATOM 2431 O O . THR A 1 298 ? 2.802 -12.071 -19.869 1.00 77.25 298 THR A O 1
ATOM 2434 N N . LYS A 1 299 ? 2.668 -14.143 -20.723 1.00 73.62 299 LYS A N 1
ATOM 2435 C CA . LYS A 1 299 ? 3.500 -13.921 -21.918 1.00 73.62 299 LYS A CA 1
ATOM 2436 C C . LYS A 1 299 ? 2.935 -12.891 -22.904 1.00 73.62 299 LYS A C 1
ATOM 2438 O O . LYS A 1 299 ? 3.704 -12.263 -23.621 1.00 73.62 299 LYS A O 1
ATOM 2443 N N . ASP A 1 300 ? 1.615 -12.716 -22.944 1.00 78.06 300 ASP A N 1
ATOM 2444 C CA . ASP A 1 300 ? 0.947 -11.790 -23.865 1.00 78.06 300 ASP A CA 1
ATOM 2445 C C . ASP A 1 300 ? 0.824 -10.374 -23.277 1.00 78.06 300 ASP A C 1
ATOM 2447 O O . ASP A 1 300 ? 0.442 -9.434 -23.986 1.00 78.06 300 ASP A O 1
ATOM 2451 N N . LEU A 1 301 ? 1.146 -10.207 -21.988 1.00 75.88 301 LEU A N 1
ATOM 2452 C CA . LEU A 1 301 ? 1.109 -8.915 -21.320 1.00 75.88 301 LEU A CA 1
ATOM 2453 C C . LEU A 1 301 ? 2.224 -8.024 -21.866 1.00 75.88 301 LEU A C 1
ATOM 2455 O O . LEU A 1 301 ? 3.403 -8.371 -21.881 1.00 75.88 301 LEU A O 1
ATOM 2459 N N . LYS A 1 302 ? 1.831 -6.840 -22.325 1.00 73.25 302 LYS A N 1
ATOM 2460 C CA . LYS A 1 302 ? 2.747 -5.816 -22.828 1.00 73.25 302 LYS A CA 1
ATOM 2461 C C . LYS A 1 302 ? 2.705 -4.640 -21.883 1.00 73.25 302 LYS A C 1
ATOM 2463 O O . LYS A 1 302 ? 1.688 -4.392 -21.254 1.00 73.25 302 LYS A O 1
ATOM 2468 N N . SER A 1 303 ? 3.783 -3.878 -21.836 1.00 65.06 303 SER A N 1
ATOM 2469 C CA . SER A 1 303 ? 3.818 -2.616 -21.114 1.00 65.06 303 SER A CA 1
ATOM 2470 C C . SER A 1 303 ? 4.006 -1.455 -22.092 1.00 65.06 303 SER A C 1
ATOM 2472 O O . SER A 1 303 ? 4.963 -1.425 -22.878 1.00 65.06 303 SER A O 1
ATOM 2474 N N . LYS A 1 304 ? 3.079 -0.491 -22.065 1.00 65.62 304 LYS A N 1
ATOM 2475 C CA . LYS A 1 304 ? 3.181 0.784 -22.801 1.00 65.62 304 LYS A CA 1
ATOM 2476 C C . LYS A 1 304 ? 3.496 1.987 -21.896 1.00 65.62 304 LYS A C 1
ATOM 2478 O O . LYS A 1 304 ? 3.518 3.109 -22.388 1.00 65.62 304 LYS A O 1
ATOM 2483 N N . GLY A 1 305 ? 3.738 1.760 -20.601 1.00 63.19 305 GLY A N 1
ATOM 2484 C CA . GLY A 1 305 ? 4.079 2.808 -19.632 1.00 63.19 305 GLY A CA 1
ATOM 2485 C C . GLY A 1 305 ? 5.485 3.386 -19.825 1.00 63.19 305 GLY A C 1
ATOM 2486 O O . GLY A 1 305 ? 6.184 3.046 -20.780 1.00 63.19 305 GLY A O 1
ATOM 2487 N N . ILE A 1 306 ? 5.909 4.252 -18.899 1.00 62.97 306 ILE A N 1
ATOM 2488 C CA . ILE A 1 306 ? 7.275 4.795 -18.861 1.00 62.97 306 ILE A CA 1
ATOM 2489 C C . ILE A 1 306 ? 8.252 3.616 -18.799 1.00 62.97 306 ILE A C 1
ATOM 2491 O O . ILE A 1 306 ? 8.223 2.816 -17.865 1.00 62.97 306 ILE A O 1
ATOM 2495 N N . ARG A 1 307 ? 9.075 3.469 -19.840 1.00 65.19 307 ARG A N 1
ATOM 2496 C CA . ARG A 1 307 ? 10.009 2.349 -19.974 1.00 65.19 307 ARG A CA 1
ATOM 2497 C C . ARG A 1 307 ? 11.363 2.755 -19.422 1.00 65.19 307 ARG A C 1
ATOM 2499 O O . ARG A 1 307 ? 11.845 3.847 -19.711 1.00 65.19 307 ARG A O 1
ATOM 2506 N N . LEU A 1 308 ? 11.988 1.848 -18.680 1.00 66.94 308 LEU A N 1
ATOM 2507 C CA . LEU A 1 308 ? 13.428 1.914 -18.482 1.00 66.94 308 LEU A CA 1
ATOM 2508 C C . LEU A 1 308 ? 14.106 1.722 -19.844 1.00 66.94 308 LEU A C 1
ATOM 2510 O O . LEU A 1 308 ? 13.727 0.844 -20.623 1.00 66.94 308 LEU A O 1
ATOM 2514 N N . GLU A 1 309 ? 15.066 2.591 -20.143 1.00 71.56 309 GLU A N 1
ATOM 2515 C CA . GLU A 1 309 ? 15.831 2.534 -21.385 1.00 71.56 309 GLU A CA 1
ATOM 2516 C C . GLU A 1 309 ? 16.684 1.248 -21.393 1.00 71.56 309 GLU A C 1
ATOM 2518 O O . GLU A 1 309 ? 17.231 0.832 -20.366 1.00 71.56 309 GLU A O 1
ATOM 2523 N N . LEU A 1 310 ? 16.811 0.617 -22.562 1.00 72.94 310 LEU A N 1
ATOM 2524 C CA . LEU A 1 310 ? 17.806 -0.432 -22.796 1.00 72.94 310 LEU A CA 1
ATOM 2525 C C . LEU A 1 310 ? 19.102 0.233 -23.255 1.00 72.94 310 LEU A C 1
ATOM 2527 O O . LEU A 1 310 ? 19.071 1.179 -24.041 1.00 72.94 310 LEU A O 1
ATOM 2531 N N . GLY A 1 311 ? 20.242 -0.247 -22.771 1.00 76.00 311 GLY A N 1
ATOM 2532 C CA . GLY A 1 311 ? 21.514 0.410 -23.038 1.00 76.00 311 GLY A CA 1
ATOM 2533 C C . GLY A 1 311 ? 22.706 -0.258 -22.355 1.00 76.00 311 GLY A C 1
ATOM 2534 O O . GLY A 1 311 ? 22.590 -1.369 -21.836 1.00 76.00 311 GLY A O 1
ATOM 2535 N N . PRO A 1 312 ? 23.879 0.390 -22.384 1.00 79.50 312 PRO A N 1
ATOM 2536 C CA . PRO A 1 312 ? 25.115 -0.172 -21.853 1.00 79.50 312 PRO A CA 1
ATOM 2537 C C . PRO A 1 312 ? 25.088 -0.342 -20.326 1.00 79.50 312 PRO A C 1
ATOM 2539 O O . PRO A 1 312 ? 24.895 0.608 -19.569 1.00 79.50 312 PRO A O 1
ATOM 2542 N N . CYS A 1 313 ? 25.398 -1.556 -19.874 1.00 82.38 313 CYS A N 1
ATOM 2543 C CA . CYS A 1 313 ? 25.349 -1.970 -18.468 1.00 82.38 313 CYS A CA 1
ATOM 2544 C C . CYS A 1 313 ? 26.310 -1.259 -17.518 1.00 82.38 313 CYS A C 1
ATOM 2546 O O . CYS A 1 313 ? 26.077 -1.232 -16.313 1.00 82.38 313 CYS A O 1
ATOM 2548 N N . HIS A 1 314 ? 27.401 -0.712 -18.050 1.00 85.88 314 HIS A N 1
ATOM 2549 C CA . HIS A 1 314 ? 28.433 -0.046 -17.259 1.00 85.88 314 HIS A CA 1
ATOM 2550 C C . HIS A 1 314 ? 28.060 1.395 -16.889 1.00 85.88 314 HIS A C 1
ATOM 2552 O O . HIS A 1 314 ? 28.758 2.014 -16.092 1.00 85.88 314 HIS A O 1
ATOM 2558 N N . ILE A 1 315 ? 26.983 1.947 -17.462 1.00 83.88 315 ILE A N 1
ATOM 2559 C CA . ILE A 1 315 ? 26.538 3.300 -17.136 1.00 83.88 315 ILE A CA 1
ATOM 2560 C C . ILE A 1 315 ? 25.656 3.242 -15.894 1.00 83.88 315 ILE A C 1
ATOM 2562 O O . ILE A 1 315 ? 24.517 2.768 -15.928 1.00 83.88 315 ILE A O 1
ATOM 2566 N N . THR A 1 316 ? 26.188 3.766 -14.799 1.00 85.38 316 THR A N 1
ATOM 2567 C CA . THR A 1 316 ? 25.458 3.982 -13.555 1.00 85.38 316 THR A CA 1
ATOM 2568 C C . THR A 1 316 ? 24.997 5.433 -13.436 1.00 85.38 316 THR A C 1
ATOM 2570 O O . THR A 1 316 ? 25.455 6.325 -14.152 1.00 85.38 316 THR A O 1
ATOM 2573 N N . HIS A 1 317 ? 24.026 5.659 -12.563 1.00 80.06 317 HIS A N 1
ATOM 2574 C CA . HIS A 1 317 ? 23.629 6.978 -12.101 1.00 80.06 317 HIS A CA 1
ATOM 2575 C C . HIS A 1 317 ? 23.368 6.928 -10.601 1.00 80.06 317 HIS A C 1
ATOM 2577 O O . HIS A 1 317 ? 23.011 5.876 -10.059 1.00 80.06 317 HIS A O 1
ATOM 2583 N N . ASP A 1 318 ? 23.529 8.071 -9.951 1.00 75.31 318 ASP A N 1
ATOM 2584 C CA . ASP A 1 318 ? 23.314 8.187 -8.517 1.00 75.31 318 ASP A CA 1
ATOM 2585 C C . ASP A 1 318 ? 21.821 8.113 -8.188 1.00 75.31 318 ASP A C 1
ATOM 2587 O O . ASP A 1 318 ? 20.967 8.746 -8.818 1.00 75.31 318 ASP A O 1
ATOM 2591 N N . VAL A 1 319 ? 21.512 7.294 -7.190 1.00 67.12 319 VAL A N 1
ATOM 2592 C CA . VAL A 1 319 ? 20.187 7.066 -6.631 1.00 67.12 319 VAL A CA 1
ATOM 2593 C C . VAL A 1 319 ? 20.100 7.859 -5.344 1.00 67.12 319 VAL A C 1
ATOM 2595 O O . VAL A 1 319 ? 20.360 7.347 -4.263 1.00 67.12 319 VAL A O 1
ATOM 2598 N N . SER A 1 320 ? 19.666 9.109 -5.477 1.00 59.25 320 SER A N 1
ATOM 2599 C CA . SER A 1 320 ? 19.405 10.032 -4.368 1.00 59.25 320 SER A CA 1
ATOM 2600 C C . SER A 1 320 ? 20.636 10.598 -3.644 1.00 59.25 320 SER A C 1
ATOM 2602 O O . SER A 1 320 ? 21.334 9.886 -2.931 1.00 59.25 320 SER A O 1
ATOM 2604 N N . ASN A 1 321 ? 20.787 11.926 -3.660 1.00 48.66 321 ASN A N 1
ATOM 2605 C CA . ASN A 1 321 ? 21.682 12.665 -2.755 1.00 48.66 321 ASN A CA 1
ATOM 2606 C C . ASN A 1 321 ? 21.088 12.841 -1.342 1.00 48.66 321 ASN A C 1
ATOM 2608 O O . ASN A 1 321 ? 21.644 13.587 -0.539 1.00 48.66 321 ASN A O 1
ATOM 2612 N N . THR A 1 322 ? 19.927 12.249 -1.025 1.00 45.38 322 THR A N 1
ATOM 2613 C CA . THR A 1 322 ? 19.332 12.376 0.323 1.00 45.38 322 THR A CA 1
ATOM 2614 C C . THR A 1 322 ? 19.958 11.427 1.341 1.00 45.38 322 THR A C 1
ATOM 2616 O O . THR A 1 322 ? 19.756 11.613 2.540 1.00 45.38 322 THR A O 1
ATOM 2619 N N . SER A 1 323 ? 20.713 10.422 0.889 1.00 51.34 323 SER A N 1
ATOM 2620 C CA . SER A 1 323 ? 21.576 9.634 1.761 1.00 51.34 323 SER A CA 1
ATOM 2621 C C . SER A 1 323 ? 22.996 10.200 1.706 1.00 51.34 323 SER A C 1
ATOM 2623 O O . SER A 1 323 ? 23.464 10.516 0.616 1.00 51.34 323 SER A O 1
ATOM 2625 N N . PRO A 1 324 ? 23.724 10.298 2.836 1.00 55.66 324 PRO A N 1
ATOM 2626 C CA . PRO A 1 324 ? 25.153 10.623 2.813 1.00 55.66 324 PRO A CA 1
ATOM 2627 C C . PRO A 1 324 ? 26.000 9.535 2.129 1.00 55.66 324 PRO A C 1
ATOM 2629 O O . PRO A 1 324 ? 27.211 9.686 2.003 1.00 55.66 324 PRO A O 1
ATOM 2632 N N . LEU A 1 325 ? 25.384 8.419 1.734 1.00 58.97 325 LEU A N 1
ATOM 2633 C CA . LEU A 1 325 ? 26.022 7.326 1.024 1.00 58.97 325 LEU A CA 1
ATOM 2634 C C . LEU A 1 325 ? 25.689 7.436 -0.461 1.00 58.97 325 LEU A C 1
ATOM 2636 O O . LEU A 1 325 ? 24.518 7.437 -0.836 1.00 58.97 325 LEU A O 1
ATOM 2640 N N . GLU A 1 326 ? 26.729 7.496 -1.292 1.00 64.50 326 GLU A N 1
ATOM 2641 C CA . GLU A 1 326 ? 26.616 7.414 -2.747 1.00 64.50 326 GLU A CA 1
ATOM 2642 C C . GLU A 1 326 ? 26.086 6.027 -3.131 1.00 64.50 326 GLU A C 1
ATOM 2644 O O . GLU A 1 326 ? 26.827 5.048 -3.248 1.00 64.50 326 GLU A O 1
ATOM 2649 N N . ILE A 1 327 ? 24.766 5.919 -3.277 1.00 72.06 327 ILE A N 1
ATOM 2650 C CA . ILE A 1 327 ? 24.127 4.726 -3.820 1.00 72.06 327 ILE A CA 1
ATOM 2651 C C . ILE A 1 327 ? 24.072 4.912 -5.331 1.00 72.06 327 ILE A C 1
ATOM 2653 O O . ILE A 1 327 ? 23.340 5.759 -5.830 1.00 72.06 327 ILE A O 1
ATOM 2657 N N . THR A 1 328 ? 24.827 4.112 -6.075 1.00 78.44 328 THR A N 1
ATOM 2658 C CA . THR A 1 328 ? 24.755 4.083 -7.541 1.00 78.44 328 THR A CA 1
ATOM 2659 C C . THR A 1 328 ? 23.861 2.932 -7.995 1.00 78.44 328 THR A C 1
ATOM 2661 O O . THR A 1 328 ? 23.890 1.845 -7.416 1.00 78.44 328 THR A O 1
ATOM 2664 N N . ARG A 1 329 ? 23.072 3.136 -9.057 1.00 80.69 329 ARG A N 1
ATOM 2665 C CA . ARG A 1 329 ? 22.388 2.044 -9.775 1.00 80.69 329 ARG A CA 1
ATOM 2666 C C . ARG A 1 329 ? 22.663 2.116 -11.265 1.00 80.69 329 ARG A C 1
ATOM 2668 O O . ARG A 1 329 ? 22.931 3.189 -11.807 1.00 80.69 329 ARG A O 1
ATOM 2675 N N . ARG A 1 330 ? 22.545 0.980 -11.956 1.00 82.19 330 ARG A N 1
ATOM 2676 C CA . ARG A 1 330 ? 22.597 0.945 -13.424 1.00 82.19 330 ARG A CA 1
ATOM 2677 C C . ARG A 1 330 ? 21.485 1.818 -14.002 1.00 82.19 330 ARG A C 1
ATOM 2679 O O . ARG A 1 330 ? 20.361 1.813 -13.515 1.00 82.19 330 ARG A O 1
ATOM 2686 N N . ARG A 1 331 ? 21.809 2.619 -15.015 1.00 80.19 331 ARG A N 1
ATOM 2687 C CA . ARG A 1 331 ? 20.830 3.471 -15.704 1.00 80.19 331 ARG A CA 1
ATOM 2688 C C . ARG A 1 331 ? 19.918 2.677 -16.636 1.00 80.19 331 ARG A C 1
ATOM 2690 O O . ARG A 1 331 ? 18.772 3.069 -16.831 1.00 80.19 331 ARG A O 1
ATOM 2697 N N . PHE A 1 332 ? 20.447 1.610 -17.217 1.00 78.94 332 PHE A N 1
ATOM 2698 C CA . PHE A 1 332 ? 19.783 0.822 -18.243 1.00 78.94 332 PHE A CA 1
ATOM 2699 C C . PHE A 1 332 ? 19.502 -0.592 -17.742 1.00 78.94 332 PHE A C 1
ATOM 2701 O O . PHE A 1 332 ? 20.275 -1.123 -16.942 1.00 78.94 332 PHE A O 1
ATOM 2708 N N . ILE A 1 333 ? 18.436 -1.212 -18.255 1.00 75.19 333 ILE A N 1
ATOM 2709 C CA . ILE A 1 333 ? 18.226 -2.655 -18.085 1.00 75.19 333 ILE A CA 1
ATOM 2710 C C . ILE A 1 333 ? 19.234 -3.397 -18.965 1.00 75.19 333 ILE A C 1
ATOM 2712 O O . ILE A 1 333 ? 19.394 -3.072 -20.146 1.00 75.19 333 ILE A O 1
ATOM 2716 N N . CYS A 1 334 ? 19.891 -4.407 -18.400 1.00 77.06 334 CYS A N 1
ATOM 2717 C CA . CYS A 1 334 ? 20.866 -5.213 -19.113 1.00 77.06 334 CYS A CA 1
ATOM 2718 C C . CYS A 1 334 ? 20.256 -6.463 -19.726 1.00 77.06 334 CYS A C 1
ATOM 2720 O O . CYS A 1 334 ? 19.361 -7.084 -19.161 1.00 77.06 334 CYS A O 1
ATOM 2722 N N . GLN A 1 335 ? 20.796 -6.875 -20.873 1.00 72.75 335 GLN A N 1
ATOM 2723 C CA . GLN A 1 335 ? 20.389 -8.123 -21.518 1.00 72.75 335 GLN A CA 1
ATOM 2724 C C . GLN A 1 335 ? 20.670 -9.340 -20.626 1.00 72.75 335 GLN A C 1
ATOM 2726 O O . GLN A 1 335 ? 19.870 -10.271 -20.605 1.00 72.75 335 GLN A O 1
ATOM 2731 N N . ASP A 1 336 ? 21.762 -9.317 -19.863 1.00 73.25 336 ASP A N 1
ATOM 2732 C CA . ASP A 1 336 ? 22.127 -10.412 -18.957 1.00 73.25 336 ASP A CA 1
ATOM 2733 C C . ASP A 1 336 ? 21.129 -10.563 -17.797 1.00 73.25 336 ASP A C 1
ATOM 2735 O O . ASP A 1 336 ? 20.936 -11.663 -17.279 1.00 73.25 336 ASP A O 1
ATOM 2739 N N . ASP A 1 337 ? 20.405 -9.492 -17.456 1.00 69.56 337 ASP A N 1
ATOM 2740 C CA . ASP A 1 337 ? 19.358 -9.538 -16.434 1.00 69.56 337 ASP A CA 1
ATOM 2741 C C . ASP A 1 337 ? 18.143 -10.339 -16.904 1.00 69.56 337 ASP A C 1
ATOM 2743 O O . ASP A 1 337 ? 17.332 -10.730 -16.075 1.00 69.56 337 ASP A O 1
ATOM 2747 N N . ALA A 1 338 ? 18.011 -10.635 -18.203 1.00 64.38 338 ALA A N 1
ATOM 2748 C CA . ALA A 1 338 ? 16.907 -11.431 -18.742 1.00 64.38 338 ALA A CA 1
ATOM 2749 C C . ALA A 1 338 ? 16.803 -12.825 -18.103 1.00 64.38 338 ALA A C 1
ATOM 2751 O O . ALA A 1 338 ? 15.721 -13.395 -18.059 1.00 64.38 338 ALA A O 1
ATOM 2752 N N . GLN A 1 339 ? 17.913 -13.375 -17.597 1.00 64.12 339 GLN A N 1
ATOM 2753 C CA . GLN A 1 339 ? 17.902 -14.651 -16.870 1.00 64.12 339 GLN A CA 1
ATOM 2754 C C . GLN A 1 339 ? 17.367 -14.518 -15.436 1.00 64.12 339 GLN A C 1
ATOM 2756 O O . GLN A 1 339 ? 16.948 -15.506 -14.839 1.00 64.12 339 GLN A O 1
ATOM 2761 N N . HIS A 1 340 ? 17.411 -13.308 -14.877 1.00 61.97 340 HIS A N 1
ATOM 2762 C CA . HIS A 1 340 ? 16.971 -12.981 -13.520 1.00 61.97 340 HIS A CA 1
ATOM 2763 C C . HIS A 1 340 ? 15.625 -12.250 -13.480 1.00 61.97 340 HIS A C 1
ATOM 2765 O O . HIS A 1 340 ? 15.015 -12.133 -12.419 1.00 61.97 340 HIS A O 1
ATOM 2771 N N . LEU A 1 341 ? 15.178 -11.730 -14.620 1.00 60.78 341 LEU A N 1
ATOM 2772 C CA . LEU A 1 341 ? 13.881 -11.109 -14.803 1.00 60.78 341 LEU A CA 1
ATOM 2773 C C . LEU A 1 341 ? 12.850 -12.196 -15.113 1.00 60.78 341 LEU A C 1
ATOM 2775 O O . LEU A 1 341 ? 13.071 -13.048 -15.966 1.00 60.78 341 LEU A O 1
ATOM 2779 N N . ASP A 1 342 ? 11.661 -12.079 -14.523 1.00 57.44 342 ASP A N 1
ATOM 2780 C CA . ASP A 1 342 ? 10.476 -12.845 -14.943 1.00 57.44 342 ASP A CA 1
ATOM 2781 C C . ASP A 1 342 ? 9.973 -12.436 -16.354 1.00 57.44 342 ASP A C 1
ATOM 2783 O O . ASP A 1 342 ? 8.890 -12.839 -16.783 1.00 57.44 342 ASP A O 1
ATOM 2787 N N . PHE A 1 343 ? 10.741 -11.619 -17.090 1.00 62.47 343 PHE A N 1
ATOM 2788 C CA . PHE A 1 343 ? 10.411 -11.093 -18.411 1.00 62.47 343 PHE A CA 1
ATOM 2789 C C . PHE A 1 343 ? 11.497 -11.460 -19.419 1.00 62.47 343 PHE A C 1
ATOM 2791 O O . PHE A 1 343 ? 12.672 -11.157 -19.226 1.00 62.47 343 PHE A O 1
ATOM 2798 N N . ASP A 1 344 ? 11.079 -12.055 -20.533 1.00 60.59 344 ASP A N 1
ATOM 2799 C CA . ASP A 1 344 ? 11.961 -12.421 -21.638 1.00 60.59 344 ASP A CA 1
ATOM 2800 C C . ASP A 1 344 ? 11.866 -11.379 -22.766 1.00 60.59 344 ASP A C 1
ATOM 2802 O O . ASP A 1 344 ? 10.771 -11.002 -23.197 1.00 60.59 344 ASP A O 1
ATOM 2806 N N . PHE A 1 345 ? 13.015 -10.968 -23.306 1.00 65.38 345 PHE A N 1
ATOM 2807 C CA . PHE A 1 345 ? 13.128 -10.143 -24.511 1.00 65.38 345 PHE A CA 1
ATOM 2808 C C . PHE A 1 345 ? 12.825 -10.910 -25.810 1.00 65.38 345 PHE A C 1
ATOM 2810 O O . PHE A 1 345 ? 13.169 -10.428 -26.885 1.00 65.38 345 PHE A O 1
ATOM 2817 N N . HIS A 1 346 ? 12.159 -12.065 -25.748 1.00 65.69 346 HIS A N 1
ATOM 2818 C CA . HIS A 1 346 ? 11.741 -12.869 -26.902 1.00 65.69 346 HIS A CA 1
ATOM 2819 C C . HIS A 1 346 ? 11.011 -12.084 -28.006 1.00 65.69 346 HIS A C 1
ATOM 2821 O O . HIS A 1 346 ? 11.079 -12.450 -29.178 1.00 65.69 346 HIS A O 1
ATOM 2827 N N . CYS A 1 347 ? 10.339 -10.985 -27.653 1.00 61.38 347 CYS A N 1
ATOM 2828 C CA . CYS A 1 347 ? 9.676 -10.086 -28.601 1.00 61.38 347 CYS A CA 1
ATOM 2829 C C . CYS A 1 347 ? 10.648 -9.233 -29.436 1.00 61.38 347 CYS A C 1
ATOM 2831 O O . CYS A 1 347 ? 10.221 -8.567 -30.377 1.00 61.38 347 CYS A O 1
ATOM 2833 N N . VAL A 1 348 ? 11.935 -9.204 -29.088 1.00 65.38 348 VAL A N 1
ATOM 2834 C CA . VAL A 1 348 ? 12.974 -8.430 -29.767 1.00 65.38 348 VAL A CA 1
ATOM 2835 C C . VAL A 1 348 ? 13.918 -9.395 -30.468 1.00 65.38 348 VAL A C 1
ATOM 2837 O O . VAL A 1 348 ? 14.444 -10.328 -29.864 1.00 65.38 348 VAL A O 1
ATOM 2840 N N . ASN A 1 349 ? 14.179 -9.155 -31.754 1.00 74.31 349 ASN A N 1
ATOM 2841 C CA . ASN A 1 349 ? 15.212 -9.896 -32.469 1.00 74.31 349 ASN A CA 1
ATOM 2842 C C . ASN A 1 349 ? 16.550 -9.723 -31.727 1.00 74.31 349 ASN A C 1
ATOM 2844 O O . ASN A 1 349 ? 17.049 -8.604 -31.605 1.00 74.31 349 ASN A O 1
ATOM 2848 N N . GLN A 1 350 ? 17.136 -10.823 -31.242 1.00 72.50 350 GLN A N 1
ATOM 2849 C CA . GLN A 1 350 ? 18.358 -10.784 -30.434 1.00 72.50 350 GLN A CA 1
ATOM 2850 C C . GLN A 1 350 ? 19.528 -10.099 -31.150 1.00 72.50 350 GLN A C 1
ATOM 2852 O O . GLN A 1 350 ? 20.335 -9.442 -30.495 1.00 72.50 350 GLN A O 1
ATOM 2857 N N . ALA A 1 351 ? 19.617 -10.207 -32.480 1.00 75.75 351 ALA A N 1
ATOM 2858 C CA . ALA A 1 351 ? 20.635 -9.509 -33.259 1.00 75.75 351 ALA A CA 1
ATOM 2859 C C . ALA A 1 351 ? 20.408 -7.990 -33.240 1.00 75.75 351 ALA A C 1
ATOM 2861 O O . ALA A 1 351 ? 21.351 -7.233 -33.022 1.00 75.75 351 ALA A O 1
ATOM 2862 N N . ALA A 1 352 ? 19.154 -7.548 -33.380 1.00 73.38 352 ALA A N 1
ATOM 2863 C CA . ALA A 1 352 ? 18.789 -6.135 -33.292 1.00 73.38 352 ALA A CA 1
ATOM 2864 C C . ALA A 1 352 ? 19.007 -5.575 -31.877 1.00 73.38 352 ALA A C 1
ATOM 2866 O O . ALA A 1 352 ? 19.505 -4.462 -31.736 1.00 73.38 352 ALA A O 1
ATOM 2867 N N . LEU A 1 353 ? 18.703 -6.360 -30.837 1.00 69.38 353 LEU A N 1
ATOM 2868 C CA . LEU A 1 353 ? 18.969 -5.988 -29.447 1.00 69.38 353 LEU A CA 1
ATOM 2869 C C . LEU A 1 353 ? 20.472 -5.820 -29.198 1.00 69.38 353 LEU A C 1
ATOM 2871 O O . LEU A 1 353 ? 20.897 -4.774 -28.717 1.00 69.38 353 LEU A O 1
ATOM 2875 N N . ARG A 1 354 ? 21.286 -6.813 -29.581 1.00 74.25 354 ARG A N 1
ATOM 2876 C CA . ARG A 1 354 ? 22.751 -6.753 -29.438 1.00 74.25 354 ARG A CA 1
ATOM 2877 C C . ARG A 1 354 ? 23.340 -5.570 -30.200 1.00 74.25 354 ARG A C 1
ATOM 2879 O O . ARG A 1 354 ? 24.162 -4.844 -29.649 1.00 74.25 354 ARG A O 1
ATOM 2886 N N . PHE A 1 355 ? 22.883 -5.340 -31.431 1.00 74.31 355 PHE A N 1
ATOM 2887 C CA . PHE A 1 355 ? 23.299 -4.196 -32.238 1.00 74.31 355 PHE A CA 1
ATOM 2888 C C . PHE A 1 355 ? 22.901 -2.862 -31.590 1.00 74.31 355 PHE A C 1
ATOM 2890 O O . PHE A 1 355 ? 23.712 -1.938 -31.540 1.00 74.31 355 PHE A O 1
ATOM 2897 N N . GLY A 1 356 ? 21.676 -2.755 -31.067 1.00 70.38 356 GLY A N 1
ATOM 2898 C CA . GLY A 1 356 ? 21.184 -1.557 -30.387 1.00 70.38 356 GLY A CA 1
ATOM 2899 C C . GLY A 1 356 ? 21.980 -1.234 -29.123 1.00 70.38 356 GLY A C 1
ATOM 2900 O O . GLY A 1 356 ? 22.412 -0.095 -28.950 1.00 70.38 356 GLY A O 1
ATOM 2901 N N . VAL A 1 357 ? 22.254 -2.246 -28.295 1.00 67.69 357 VAL A N 1
ATOM 2902 C CA . VAL A 1 357 ? 23.078 -2.115 -27.082 1.00 67.69 357 VAL A CA 1
ATOM 2903 C C . VAL A 1 357 ? 24.512 -1.702 -27.430 1.00 67.69 357 VAL A C 1
ATOM 2905 O O . VAL A 1 357 ? 25.035 -0.774 -26.820 1.00 67.69 357 VAL A O 1
ATOM 2908 N N . GLN A 1 358 ? 25.140 -2.328 -28.434 1.00 72.88 358 GLN A N 1
ATOM 2909 C CA . GLN A 1 358 ? 26.511 -1.995 -28.854 1.00 72.88 358 GLN A CA 1
ATOM 2910 C C . GLN A 1 358 ? 26.644 -0.572 -29.411 1.00 72.88 358 GLN A C 1
ATOM 2912 O O . GLN A 1 358 ? 27.666 0.077 -29.201 1.00 72.88 358 GLN A O 1
ATOM 2917 N N . ASN A 1 359 ? 25.622 -0.076 -30.110 1.00 70.94 359 ASN A N 1
ATOM 2918 C CA . ASN A 1 359 ? 25.653 1.236 -30.757 1.00 70.94 359 ASN A CA 1
ATOM 2919 C C . ASN A 1 359 ? 25.013 2.356 -29.921 1.00 70.94 359 ASN A C 1
ATOM 2921 O O . ASN A 1 359 ? 24.789 3.446 -30.449 1.00 70.94 359 ASN A O 1
ATOM 2925 N N . ASN A 1 360 ? 24.718 2.117 -28.636 1.00 64.25 360 ASN A N 1
ATOM 2926 C CA . ASN A 1 360 ? 24.031 3.071 -27.757 1.00 64.25 360 ASN A CA 1
ATOM 2927 C C . ASN A 1 360 ? 22.716 3.606 -28.363 1.00 64.25 360 ASN A C 1
ATOM 2929 O O . ASN A 1 360 ? 22.410 4.795 -28.259 1.00 64.25 360 ASN A O 1
ATOM 2933 N N . VAL A 1 361 ? 21.935 2.747 -29.025 1.00 62.12 361 VAL A N 1
ATOM 2934 C CA . VAL A 1 361 ? 20.620 3.124 -29.559 1.00 62.12 361 VAL A CA 1
ATOM 2935 C C . VAL A 1 361 ? 19.622 3.163 -28.401 1.00 62.12 361 VAL A C 1
ATOM 2937 O O . VAL A 1 361 ? 19.233 2.133 -27.864 1.00 62.12 361 VAL A O 1
ATOM 2940 N N . ILE A 1 362 ? 19.218 4.377 -28.021 1.00 52.25 362 ILE A N 1
ATOM 2941 C CA . ILE A 1 362 ? 18.563 4.682 -26.734 1.00 52.25 362 ILE A CA 1
ATOM 2942 C C . ILE A 1 362 ? 17.098 4.201 -26.664 1.00 52.25 362 ILE A C 1
ATOM 2944 O O . ILE A 1 362 ? 16.564 4.016 -25.576 1.00 52.25 362 ILE A O 1
ATOM 2948 N N . ASN A 1 363 ? 16.444 3.939 -27.801 1.00 47.59 363 ASN A N 1
ATOM 2949 C CA . ASN A 1 363 ? 15.016 3.610 -27.842 1.00 47.59 363 ASN A CA 1
ATOM 2950 C C . ASN A 1 363 ? 14.746 2.343 -28.657 1.00 47.59 363 ASN A C 1
ATOM 2952 O O . ASN A 1 363 ?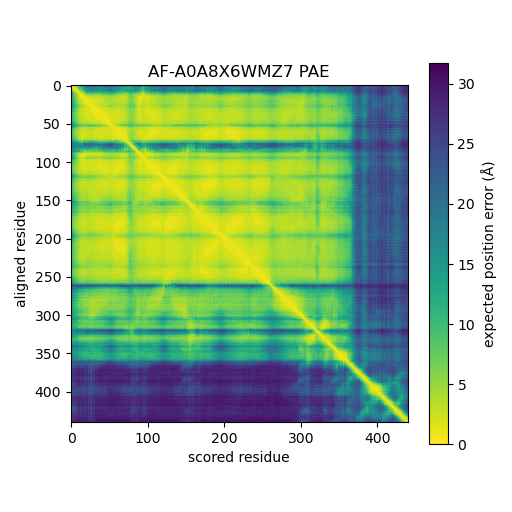 14.609 2.397 -29.878 1.00 47.59 363 ASN A O 1
ATOM 2956 N N . CYS A 1 364 ? 14.605 1.206 -27.977 1.00 42.69 364 CYS A N 1
ATOM 2957 C CA . CYS A 1 364 ? 13.979 0.024 -28.562 1.00 42.69 364 CYS A CA 1
ATOM 2958 C C . CYS A 1 364 ? 12.515 -0.042 -28.111 1.00 42.69 364 CYS A C 1
ATOM 2960 O O . CYS A 1 364 ? 12.212 -0.229 -26.933 1.00 42.69 364 CYS A O 1
ATOM 2962 N N . SER A 1 365 ? 11.593 0.109 -29.059 1.00 38.06 365 SER A N 1
ATOM 2963 C CA . SER A 1 365 ? 10.172 -0.138 -28.828 1.00 38.06 365 SER A CA 1
ATOM 2964 C C . SER A 1 365 ? 9.879 -1.610 -29.102 1.00 38.06 365 SER A C 1
ATOM 2966 O O . SER A 1 365 ? 9.908 -2.033 -30.254 1.00 38.06 365 SER A O 1
ATOM 2968 N N . CYS A 1 366 ? 9.588 -2.402 -28.067 1.00 32.09 366 CYS A N 1
ATOM 2969 C CA . CYS A 1 366 ? 9.125 -3.778 -28.261 1.00 32.09 366 CYS A CA 1
ATOM 2970 C C . CYS A 1 366 ? 7.735 -3.770 -28.917 1.00 32.09 366 CYS A C 1
ATOM 2972 O O . CYS A 1 366 ? 6.758 -3.350 -28.292 1.00 32.09 366 CYS A O 1
ATOM 2974 N N . CYS A 1 367 ? 7.647 -4.258 -30.154 1.00 27.80 367 CYS A N 1
ATOM 2975 C CA . CYS A 1 367 ? 6.395 -4.568 -30.836 1.00 27.80 367 CYS A CA 1
ATOM 2976 C C . CYS A 1 367 ? 6.287 -6.086 -30.982 1.00 27.80 367 CYS A C 1
ATOM 2978 O O . CYS A 1 367 ? 7.149 -6.719 -31.580 1.00 27.80 367 CYS A O 1
ATOM 2980 N N . THR A 1 368 ? 5.218 -6.682 -30.467 1.00 27.42 368 THR A N 1
ATOM 2981 C CA . THR A 1 368 ? 4.874 -8.074 -30.787 1.00 27.42 368 THR A CA 1
ATOM 2982 C C . THR A 1 368 ? 4.164 -8.142 -32.131 1.00 27.42 368 THR A C 1
ATOM 2984 O O . THR A 1 368 ? 3.138 -7.485 -32.329 1.00 27.42 368 THR A O 1
ATOM 2987 N N . LEU A 1 369 ? 4.659 -9.015 -32.996 1.00 33.88 369 LEU A N 1
ATOM 2988 C CA . LEU A 1 369 ? 3.949 -9.537 -34.153 1.00 33.88 369 LEU A CA 1
ATOM 2989 C C . LEU A 1 369 ? 2.883 -10.542 -33.698 1.00 33.88 369 LEU A C 1
ATOM 2991 O O . LEU A 1 369 ? 3.212 -11.678 -33.372 1.00 33.88 369 LEU A O 1
ATOM 2995 N N . SER A 1 370 ? 1.608 -10.156 -33.701 1.00 29.59 370 SER A N 1
ATOM 2996 C CA . SER A 1 370 ? 0.511 -11.130 -33.639 1.00 29.59 370 SER A CA 1
ATOM 2997 C C . SER A 1 370 ? -0.756 -10.622 -34.333 1.00 29.59 370 SER A C 1
ATOM 2999 O O . SER A 1 370 ? -1.692 -10.161 -33.691 1.00 29.59 370 SER A O 1
ATOM 3001 N N . ASN A 1 371 ? -0.738 -10.672 -35.672 1.00 26.88 371 ASN A N 1
ATOM 3002 C CA . ASN A 1 371 ? -1.847 -11.021 -36.581 1.00 26.88 371 ASN A CA 1
ATOM 3003 C C . ASN A 1 371 ? -1.569 -10.449 -37.976 1.00 26.88 371 ASN A C 1
ATOM 3005 O O . ASN A 1 371 ? -1.956 -9.329 -38.298 1.00 26.88 371 ASN A O 1
ATOM 3009 N N . TRP A 1 372 ? -0.914 -11.240 -38.825 1.00 27.30 372 TRP A N 1
ATOM 3010 C CA . TRP A 1 372 ? -0.877 -10.965 -40.258 1.00 27.30 372 TRP A CA 1
ATOM 3011 C C . TRP A 1 372 ? -2.177 -11.466 -40.888 1.00 27.30 372 TRP A C 1
ATOM 3013 O O . TRP A 1 372 ? -2.338 -12.658 -41.142 1.00 27.30 372 TRP A O 1
ATOM 3023 N N . ARG A 1 373 ? -3.102 -10.546 -41.166 1.00 25.28 373 ARG A N 1
ATOM 3024 C CA . ARG A 1 373 ? -4.007 -10.675 -42.310 1.00 25.28 373 ARG A CA 1
ATOM 3025 C C . ARG A 1 373 ? -3.426 -9.751 -43.374 1.00 25.28 373 ARG A C 1
ATOM 3027 O O . ARG A 1 373 ? -3.294 -8.558 -43.126 1.00 25.28 373 ARG A O 1
ATOM 3034 N N . ILE A 1 374 ? -2.988 -10.321 -44.492 1.00 28.66 374 ILE A N 1
ATOM 3035 C CA . ILE A 1 374 ? -2.419 -9.567 -45.612 1.00 28.66 374 ILE A CA 1
ATOM 3036 C C . ILE A 1 374 ? -3.548 -8.713 -46.192 1.00 28.66 374 ILE A C 1
ATOM 3038 O O . ILE A 1 374 ? -4.399 -9.224 -46.916 1.00 28.66 374 ILE A O 1
ATOM 3042 N N . ASP A 1 375 ? -3.581 -7.437 -45.821 1.00 28.20 375 ASP A N 1
ATOM 3043 C CA . ASP A 1 375 ? -4.375 -6.422 -46.500 1.00 28.20 375 ASP A CA 1
ATOM 3044 C C . ASP A 1 375 ? -3.466 -5.778 -47.564 1.00 28.20 375 ASP A C 1
ATOM 3046 O O . ASP A 1 375 ? -2.468 -5.147 -47.205 1.00 28.20 375 ASP A O 1
ATOM 3050 N N . PRO A 1 376 ? -3.717 -5.982 -48.871 1.00 30.61 376 PRO A N 1
ATOM 3051 C CA . PRO A 1 376 ? -2.797 -5.584 -49.939 1.00 30.61 376 PRO A CA 1
ATOM 3052 C C . PRO A 1 376 ? -2.650 -4.064 -50.132 1.00 30.61 376 PRO A C 1
ATOM 3054 O O . PRO A 1 376 ? -1.865 -3.654 -50.987 1.00 30.61 376 PRO A O 1
ATOM 3057 N N . ASN A 1 377 ? -3.360 -3.240 -49.353 1.00 29.36 377 ASN A N 1
ATOM 3058 C CA . ASN A 1 377 ? -3.351 -1.780 -49.475 1.00 29.36 377 ASN A CA 1
ATOM 3059 C C . ASN A 1 377 ? -2.754 -1.024 -48.275 1.00 29.36 377 ASN A C 1
ATOM 3061 O O . ASN A 1 377 ? -2.722 0.202 -48.321 1.00 29.36 377 ASN A O 1
ATOM 3065 N N . ASN A 1 378 ? -2.252 -1.703 -47.236 1.00 28.34 378 ASN A N 1
ATOM 3066 C CA . ASN A 1 378 ? -1.606 -1.029 -46.104 1.00 28.34 378 ASN A CA 1
ATOM 3067 C C . ASN A 1 378 ? -0.098 -1.301 -46.064 1.00 28.34 378 ASN A C 1
ATOM 3069 O O . ASN A 1 378 ? 0.359 -2.410 -45.790 1.00 28.34 378 ASN A O 1
ATOM 3073 N N . SER A 1 379 ? 0.676 -0.250 -46.317 1.00 25.55 379 SER A N 1
ATOM 3074 C CA . SER A 1 379 ? 2.129 -0.195 -46.182 1.00 25.55 379 SER A CA 1
ATOM 3075 C C . SER A 1 379 ? 2.551 -0.518 -44.741 1.00 25.55 379 SER A C 1
ATOM 3077 O O . SER A 1 379 ? 2.115 0.136 -43.794 1.00 25.55 379 SER A O 1
ATOM 3079 N N . CYS A 1 380 ? 3.422 -1.514 -44.553 1.00 22.83 380 CYS A N 1
ATOM 3080 C CA . CYS A 1 380 ? 4.043 -1.793 -43.258 1.00 22.83 380 CYS A CA 1
ATOM 3081 C C . CYS A 1 380 ? 4.982 -0.647 -42.860 1.00 22.83 380 CYS A C 1
ATOM 3083 O O . CYS A 1 380 ? 6.104 -0.557 -43.353 1.00 22.83 380 CYS A O 1
ATOM 3085 N N . LEU A 1 381 ? 4.549 0.196 -41.924 1.00 25.78 381 LEU A N 1
ATOM 3086 C CA . LEU A 1 381 ? 5.406 1.196 -41.296 1.00 25.78 381 LEU A CA 1
ATOM 3087 C C . LEU A 1 381 ? 6.159 0.543 -40.128 1.00 25.78 381 LEU A C 1
ATOM 3089 O O . LEU A 1 381 ? 5.638 0.376 -39.025 1.00 25.78 381 LEU A O 1
ATOM 3093 N N . LEU A 1 382 ? 7.406 0.139 -40.376 1.00 27.44 382 LEU A N 1
ATOM 3094 C CA . LEU A 1 382 ? 8.359 -0.165 -39.313 1.00 27.44 382 LEU A CA 1
ATOM 3095 C C . LEU A 1 382 ? 8.770 1.171 -38.680 1.00 27.44 382 LEU A C 1
ATOM 3097 O O . LEU A 1 382 ? 9.688 1.838 -39.151 1.00 27.44 382 LEU A O 1
ATOM 3101 N N . GLN A 1 383 ? 8.053 1.600 -37.643 1.00 26.83 383 GLN A N 1
ATOM 3102 C CA . GLN A 1 383 ? 8.319 2.872 -36.978 1.00 26.83 383 GLN A CA 1
ATOM 3103 C C . GLN A 1 383 ? 9.563 2.743 -36.080 1.00 26.83 383 GLN A C 1
ATOM 3105 O O . GLN A 1 383 ? 9.480 2.527 -34.871 1.00 2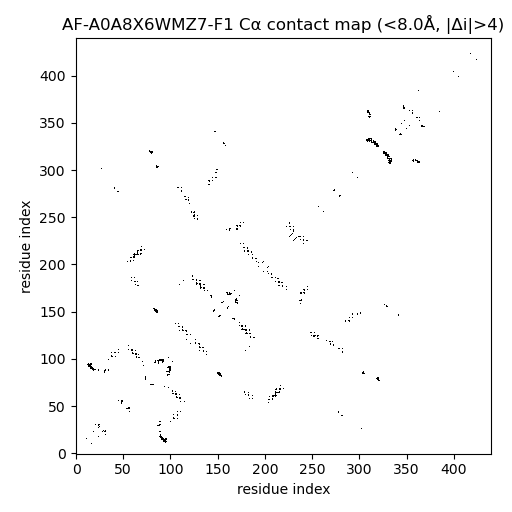6.83 383 GLN A O 1
ATOM 3110 N N . ILE A 1 384 ? 10.745 2.838 -36.689 1.00 27.33 384 ILE A N 1
ATOM 3111 C CA . ILE A 1 384 ? 12.000 3.071 -35.974 1.00 27.33 384 ILE A CA 1
ATOM 3112 C C . ILE A 1 384 ? 12.114 4.585 -35.777 1.00 27.33 384 ILE A C 1
ATOM 3114 O O . ILE A 1 384 ? 12.407 5.325 -36.713 1.00 27.33 384 ILE A O 1
ATOM 3118 N N . CYS A 1 385 ? 11.856 5.063 -34.560 1.00 23.39 385 CYS A N 1
ATOM 3119 C CA . CYS A 1 385 ? 12.092 6.461 -34.205 1.00 23.39 385 CYS A CA 1
ATOM 3120 C C . CYS A 1 385 ? 13.602 6.746 -34.198 1.00 23.39 385 CYS A C 1
ATOM 3122 O O . CYS A 1 385 ? 14.299 6.412 -33.239 1.00 23.39 385 CYS A O 1
ATOM 3124 N N . PHE A 1 386 ? 14.109 7.387 -35.250 1.00 25.83 386 PHE A N 1
ATOM 3125 C CA . PHE A 1 386 ? 15.483 7.879 -35.303 1.00 25.83 386 PHE A CA 1
ATOM 3126 C C . PHE A 1 386 ? 15.595 9.264 -34.655 1.00 25.83 386 PHE A C 1
ATOM 3128 O O . PHE A 1 386 ? 14.893 10.198 -35.038 1.00 25.83 386 PHE A O 1
ATOM 3135 N N . MET A 1 387 ? 16.512 9.417 -33.694 1.00 24.44 387 MET A N 1
ATOM 3136 C CA . MET A 1 387 ? 16.981 10.738 -33.266 1.00 24.44 387 MET A CA 1
ATOM 3137 C C . MET A 1 387 ? 18.112 11.230 -34.176 1.00 24.44 387 MET A C 1
ATOM 3139 O O . MET A 1 387 ? 18.973 10.467 -34.611 1.00 24.44 387 MET A O 1
ATOM 3143 N N . ARG A 1 388 ? 18.087 12.543 -34.423 1.00 26.84 388 ARG A N 1
ATOM 3144 C CA . ARG A 1 388 ? 18.980 13.336 -35.277 1.00 26.84 388 ARG A CA 1
ATOM 3145 C C . ARG A 1 388 ? 20.459 13.055 -34.964 1.00 26.84 388 ARG A C 1
ATOM 3147 O O . ARG A 1 388 ? 21.003 13.566 -33.991 1.00 26.84 388 ARG A O 1
ATOM 3154 N N . SER A 1 389 ? 21.116 12.276 -35.818 1.00 34.25 389 SER A N 1
ATOM 3155 C CA . SER A 1 389 ? 22.573 12.127 -35.852 1.00 34.25 389 SER A CA 1
ATOM 3156 C C . SER A 1 389 ? 23.069 12.533 -37.233 1.00 34.25 389 SER A C 1
ATOM 3158 O O . SER A 1 389 ? 22.534 12.092 -38.247 1.00 34.25 389 SER A O 1
ATOM 3160 N N . THR A 1 390 ? 24.113 13.356 -37.301 1.00 35.69 390 THR A N 1
ATOM 3161 C CA . THR A 1 390 ? 24.756 13.778 -38.560 1.00 35.69 390 THR A CA 1
ATOM 3162 C C . THR A 1 390 ? 25.431 12.624 -39.318 1.00 35.69 390 THR A C 1
ATOM 3164 O O . THR A 1 390 ? 25.938 12.833 -40.414 1.00 35.69 390 THR A O 1
ATOM 3167 N N . ARG A 1 391 ? 25.402 11.393 -38.780 1.00 40.56 391 ARG A N 1
ATOM 3168 C CA . ARG A 1 391 ? 25.945 10.163 -39.389 1.00 40.56 391 ARG A CA 1
ATOM 3169 C C . ARG A 1 391 ? 24.875 9.159 -39.853 1.00 40.56 391 ARG A C 1
ATOM 3171 O O . ARG A 1 391 ? 25.146 7.967 -39.962 1.00 40.56 391 ARG A O 1
ATOM 3178 N N . MET A 1 392 ? 23.647 9.612 -40.113 1.00 39.75 392 MET A N 1
ATOM 3179 C CA . MET A 1 392 ? 22.512 8.718 -40.400 1.00 39.75 392 MET A CA 1
ATOM 3180 C C . MET A 1 392 ? 22.611 7.982 -41.753 1.00 39.75 392 MET A C 1
ATOM 3182 O O . MET A 1 392 ? 22.129 6.858 -41.875 1.00 39.75 392 MET A O 1
ATOM 3186 N N . ASN A 1 393 ? 23.303 8.553 -42.747 1.00 40.84 393 ASN A N 1
ATOM 3187 C CA . ASN A 1 393 ? 23.489 7.904 -44.055 1.00 40.84 393 ASN A CA 1
ATOM 3188 C C . ASN A 1 393 ? 24.441 6.698 -44.004 1.00 40.84 393 ASN A C 1
ATOM 3190 O O . ASN A 1 393 ? 24.180 5.683 -44.652 1.00 40.84 393 ASN A O 1
ATOM 3194 N N . ASP A 1 394 ? 25.503 6.775 -43.200 1.00 46.62 394 ASP A N 1
ATOM 3195 C CA . ASP A 1 394 ? 26.415 5.643 -42.999 1.00 46.62 394 ASP A CA 1
ATOM 3196 C C . ASP A 1 394 ? 25.756 4.551 -42.150 1.00 46.62 394 ASP A C 1
ATOM 3198 O O . ASP A 1 394 ? 25.950 3.364 -42.403 1.00 46.62 394 ASP A O 1
ATOM 3202 N N . PHE A 1 395 ? 24.906 4.952 -41.197 1.00 44.66 395 PHE A N 1
ATOM 3203 C CA . PHE A 1 395 ? 24.133 4.050 -40.345 1.00 44.66 395 PHE A CA 1
ATOM 3204 C C . PHE A 1 395 ? 23.161 3.169 -41.150 1.00 44.66 395 PHE A C 1
ATOM 3206 O O . PHE A 1 395 ? 23.191 1.945 -41.016 1.00 44.66 395 PHE A O 1
ATOM 3213 N N . CYS A 1 396 ? 22.348 3.755 -42.038 1.00 42.62 396 CYS A N 1
ATOM 3214 C CA . CYS A 1 396 ? 21.413 2.986 -42.868 1.00 42.62 396 CYS A CA 1
ATOM 3215 C C . CYS A 1 396 ? 22.127 2.063 -43.868 1.00 42.62 396 CYS A C 1
ATOM 3217 O O . CYS A 1 396 ? 21.680 0.934 -44.083 1.00 42.62 396 CYS A O 1
ATOM 3219 N N . ARG A 1 397 ? 23.258 2.503 -44.447 1.00 47.09 397 ARG A N 1
ATOM 3220 C CA . ARG A 1 397 ? 24.068 1.663 -45.347 1.00 47.09 397 ARG A CA 1
ATOM 3221 C C . ARG A 1 397 ? 24.625 0.437 -44.639 1.00 47.09 397 ARG A C 1
ATOM 3223 O O . ARG A 1 397 ? 24.522 -0.658 -45.184 1.00 47.09 397 ARG A O 1
ATOM 3230 N N . LYS A 1 398 ? 25.173 0.615 -43.435 1.00 48.19 398 LYS A N 1
ATOM 3231 C CA . LYS A 1 398 ? 25.807 -0.471 -42.680 1.00 48.19 398 LYS A CA 1
ATOM 3232 C C . LYS A 1 398 ? 24.792 -1.512 -42.201 1.00 48.19 398 LYS A C 1
ATOM 3234 O O . LYS A 1 398 ? 25.038 -2.709 -42.316 1.00 48.19 398 LYS A O 1
ATOM 3239 N N . LEU A 1 399 ? 23.613 -1.058 -41.767 1.00 43.84 399 LEU A N 1
ATOM 3240 C CA . LEU A 1 399 ? 22.510 -1.931 -41.357 1.00 43.84 399 LEU A CA 1
ATOM 3241 C C . LEU A 1 399 ? 21.981 -2.785 -42.528 1.00 43.84 399 LEU A C 1
ATOM 3243 O O . LEU A 1 399 ? 21.731 -3.977 -42.359 1.00 43.84 399 LEU A O 1
ATOM 3247 N N . CYS A 1 400 ? 21.858 -2.198 -43.725 1.00 44.06 400 CYS A N 1
ATOM 3248 C CA . CYS A 1 400 ? 21.442 -2.930 -44.926 1.00 44.06 400 CYS A CA 1
ATOM 3249 C C . CYS A 1 400 ? 22.505 -3.932 -45.399 1.00 44.06 400 CYS A C 1
ATOM 3251 O O . CYS A 1 400 ? 22.154 -5.037 -45.805 1.00 44.06 400 CYS A O 1
ATOM 3253 N N . SER A 1 401 ? 23.793 -3.577 -45.334 1.00 44.38 401 SER A N 1
ATOM 3254 C CA . SER A 1 401 ? 24.873 -4.454 -45.802 1.00 44.38 401 SER A CA 1
ATOM 3255 C C . SER A 1 401 ? 25.171 -5.626 -44.866 1.00 44.38 401 SER A C 1
ATOM 3257 O O . SER A 1 401 ? 25.577 -6.681 -45.343 1.00 44.38 401 SER A O 1
ATOM 3259 N N . GLU A 1 402 ? 24.998 -5.456 -43.551 1.00 45.19 402 GLU A N 1
ATOM 3260 C CA . GLU A 1 402 ? 25.372 -6.481 -42.564 1.00 45.19 402 GLU A CA 1
ATOM 3261 C C . GLU A 1 402 ? 24.235 -7.462 -42.241 1.00 45.19 402 GLU A C 1
ATOM 3263 O O . GLU A 1 402 ? 24.504 -8.627 -41.960 1.00 45.19 402 GLU A O 1
ATOM 3268 N N . ILE A 1 403 ? 22.968 -7.032 -42.304 1.00 42.22 403 ILE A N 1
ATOM 3269 C CA . ILE A 1 403 ? 21.826 -7.884 -41.923 1.00 42.22 403 ILE A CA 1
ATOM 3270 C C . ILE A 1 403 ? 21.240 -8.635 -43.138 1.00 42.22 403 ILE A C 1
ATOM 3272 O O . ILE A 1 403 ? 20.691 -9.721 -42.970 1.00 42.22 403 ILE A O 1
ATOM 3276 N N . TRP A 1 404 ? 21.372 -8.100 -44.361 1.00 38.91 404 TRP A N 1
ATOM 3277 C CA . TRP A 1 404 ? 20.787 -8.681 -45.584 1.00 38.91 404 TRP A CA 1
ATOM 3278 C C . TRP A 1 404 ? 21.768 -8.653 -46.774 1.00 38.91 404 TRP A C 1
ATOM 3280 O O . TRP A 1 404 ? 21.548 -7.923 -47.747 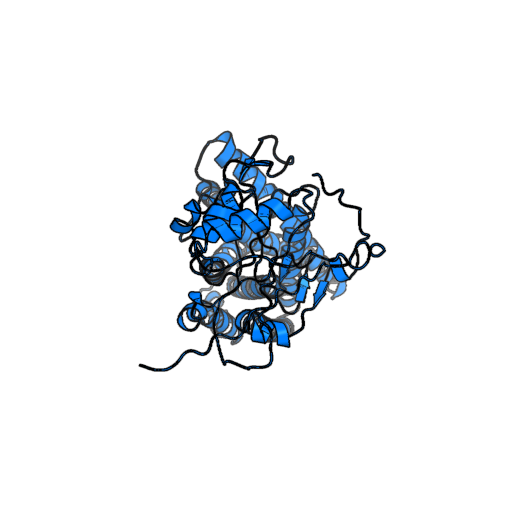1.00 38.91 404 TRP A O 1
ATOM 3290 N N . PRO A 1 405 ? 22.863 -9.435 -46.748 1.00 37.16 405 PRO A N 1
ATOM 3291 C CA . PRO A 1 405 ? 23.809 -9.447 -47.853 1.00 37.16 405 PRO A CA 1
ATOM 3292 C C . PRO A 1 405 ? 23.192 -10.168 -49.063 1.00 37.16 405 PRO A C 1
ATOM 3294 O O . PRO A 1 405 ? 23.001 -11.381 -49.040 1.00 37.16 405 PRO A O 1
ATOM 3297 N N . GLY A 1 406 ? 22.886 -9.419 -50.131 1.00 42.19 406 GLY A N 1
ATOM 3298 C CA . GLY A 1 406 ? 22.687 -10.000 -51.468 1.00 42.19 406 GLY A CA 1
ATOM 3299 C C . GLY A 1 406 ? 21.475 -9.562 -52.298 1.00 42.19 406 GLY A C 1
ATOM 3300 O O . GLY A 1 406 ? 21.304 -10.124 -53.374 1.00 42.19 406 GLY A O 1
ATOM 3301 N N . LEU A 1 407 ? 20.641 -8.601 -51.872 1.00 34.69 407 LEU A N 1
ATOM 3302 C CA . LEU A 1 407 ? 19.379 -8.321 -52.596 1.00 34.69 407 LEU A CA 1
ATOM 3303 C C . LEU A 1 407 ? 19.028 -6.853 -52.8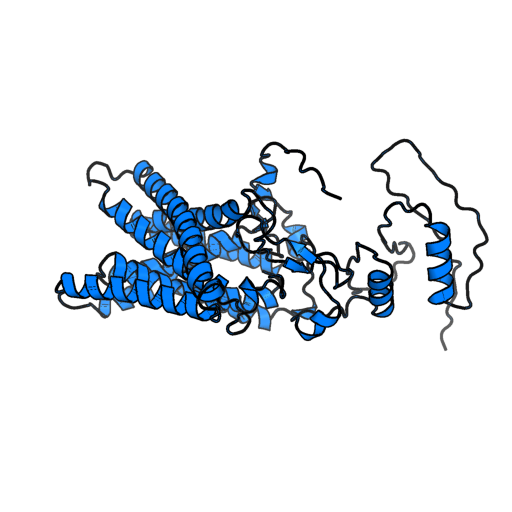94 1.00 34.69 407 LEU A C 1
ATOM 3305 O O . LEU A 1 407 ? 17.950 -6.607 -53.427 1.00 34.69 407 LEU A O 1
ATOM 3309 N N . TRP A 1 408 ? 19.896 -5.874 -52.609 1.00 36.41 408 TRP A N 1
ATOM 3310 C CA . TRP A 1 408 ? 19.520 -4.457 -52.749 1.00 36.41 408 TRP A CA 1
ATOM 3311 C C . TRP A 1 408 ? 20.634 -3.576 -53.329 1.00 36.41 408 TRP A C 1
ATOM 3313 O O . TRP A 1 408 ? 21.753 -3.549 -52.824 1.00 36.41 408 TRP A O 1
ATOM 3323 N N . THR A 1 409 ? 20.292 -2.784 -54.349 1.00 33.97 409 THR A N 1
ATOM 3324 C CA . THR A 1 409 ? 21.047 -1.605 -54.802 1.00 33.97 409 THR A CA 1
ATOM 3325 C C . THR A 1 409 ? 20.189 -0.361 -54.568 1.00 33.97 409 THR A C 1
ATOM 3327 O O . THR A 1 409 ? 19.133 -0.226 -55.183 1.00 33.97 409 THR A O 1
ATOM 3330 N N . CYS A 1 410 ? 20.614 0.557 -53.693 1.00 31.56 410 CYS A N 1
ATOM 3331 C CA . CYS A 1 410 ? 19.930 1.842 -53.501 1.00 31.56 410 CYS A CA 1
ATOM 3332 C C . CYS A 1 410 ? 20.192 2.757 -54.706 1.00 31.56 410 CYS A C 1
ATOM 3334 O O . CYS A 1 410 ? 21.292 3.293 -54.834 1.00 31.56 410 CYS A O 1
ATOM 3336 N N . SER A 1 411 ? 19.204 2.941 -55.584 1.00 30.28 411 SER A N 1
ATOM 3337 C CA . SER A 1 411 ? 19.359 3.692 -56.839 1.00 30.28 411 SER A CA 1
ATOM 3338 C C . SER A 1 411 ? 18.672 5.065 -56.875 1.00 30.28 411 SER A C 1
ATOM 3340 O O . SER A 1 411 ? 18.504 5.612 -57.960 1.00 30.28 411 SER A O 1
ATOM 3342 N N . SER A 1 412 ? 18.285 5.667 -55.744 1.00 29.83 412 SER A N 1
ATOM 3343 C CA . SER A 1 412 ? 17.651 7.000 -55.751 1.00 29.83 412 SER A CA 1
ATOM 3344 C C . SER A 1 412 ? 18.155 7.937 -54.640 1.00 29.83 412 SER A C 1
ATOM 3346 O O . SER A 1 412 ? 18.367 7.481 -53.514 1.00 29.83 412 SER A O 1
ATOM 3348 N N . PRO A 1 413 ? 18.352 9.242 -54.932 1.00 28.92 413 PRO A N 1
ATOM 3349 C CA . PRO A 1 413 ? 18.792 10.236 -53.955 1.00 28.92 413 PRO A CA 1
ATOM 3350 C C . PRO A 1 413 ? 17.658 10.618 -52.991 1.00 28.92 413 PRO A C 1
ATOM 3352 O O . PRO A 1 413 ? 16.535 10.882 -53.416 1.00 28.92 413 PRO A O 1
ATOM 3355 N N . CYS A 1 414 ? 17.959 10.675 -51.690 1.00 26.28 414 CYS A N 1
ATOM 3356 C CA . CYS A 1 414 ? 17.026 11.126 -50.655 1.00 26.28 414 CYS A CA 1
ATOM 3357 C C . CYS A 1 414 ? 16.691 12.616 -50.836 1.00 26.28 414 CYS A C 1
ATOM 3359 O O . CYS A 1 414 ? 17.593 13.454 -50.786 1.00 26.28 414 CYS A O 1
ATOM 3361 N N . GLN A 1 415 ? 15.411 12.960 -50.993 1.00 27.17 415 GLN A N 1
ATOM 3362 C CA . GLN A 1 415 ? 14.940 14.344 -50.889 1.00 27.17 415 GLN A CA 1
ATOM 3363 C C . GLN A 1 415 ? 14.450 14.631 -49.468 1.00 27.17 415 GLN A C 1
ATOM 3365 O O . GLN A 1 415 ? 13.691 13.858 -48.894 1.00 27.17 415 GLN A O 1
ATOM 3370 N N . VAL A 1 416 ? 14.889 15.761 -48.910 1.00 29.83 416 VAL A N 1
ATOM 3371 C CA . VAL A 1 416 ? 14.450 16.281 -47.609 1.00 29.83 416 VAL A CA 1
ATOM 3372 C C . VAL A 1 416 ? 13.347 17.304 -47.858 1.00 29.83 416 VAL A C 1
ATOM 3374 O O . VAL A 1 416 ? 13.578 18.285 -48.562 1.00 29.83 416 VAL A O 1
ATOM 3377 N N . TRP A 1 417 ? 12.165 17.095 -47.278 1.00 28.25 417 TRP A N 1
ATOM 3378 C CA . TRP A 1 417 ? 11.070 18.068 -47.284 1.00 28.25 417 TRP A CA 1
ATOM 3379 C C . TRP A 1 417 ? 10.910 18.709 -45.898 1.00 28.25 417 TRP A C 1
ATOM 3381 O O . TRP A 1 417 ? 10.845 18.008 -44.894 1.00 28.25 417 TRP A O 1
ATOM 3391 N N . GLY A 1 418 ? 10.810 20.045 -45.871 1.00 29.30 418 GLY A N 1
ATOM 3392 C CA . GLY A 1 418 ? 10.302 20.838 -44.741 1.00 29.30 418 GLY A CA 1
ATOM 3393 C C . GLY A 1 418 ? 11.318 21.193 -43.647 1.00 29.30 418 GLY A C 1
ATOM 3394 O O . GLY A 1 418 ? 11.599 20.392 -42.763 1.00 29.30 418 GLY A O 1
ATOM 3395 N N . ALA A 1 419 ? 11.818 22.434 -43.657 1.00 31.44 419 ALA A N 1
ATOM 3396 C CA . ALA A 1 419 ? 12.791 22.957 -42.689 1.00 31.44 419 ALA A CA 1
ATOM 3397 C C . ALA A 1 419 ? 12.201 23.873 -41.591 1.00 31.44 419 ALA A C 1
ATOM 3399 O O . ALA A 1 419 ? 12.970 24.504 -40.873 1.00 31.44 419 ALA A O 1
ATOM 3400 N N . GLU A 1 420 ? 10.878 23.960 -41.408 1.00 29.34 420 GLU A N 1
ATOM 3401 C CA . GLU A 1 420 ? 10.287 25.037 -40.581 1.00 29.34 420 GLU A CA 1
ATOM 3402 C C . GLU A 1 420 ? 9.397 24.596 -39.407 1.00 29.34 420 GLU A C 1
ATOM 3404 O O . GLU A 1 420 ? 8.661 25.408 -38.857 1.00 29.34 420 GLU A O 1
ATOM 3409 N N . ASN A 1 421 ? 9.483 23.346 -38.937 1.00 28.72 421 ASN A N 1
ATOM 3410 C CA . ASN A 1 421 ? 8.745 22.940 -37.734 1.00 28.72 421 ASN A CA 1
ATOM 3411 C C . ASN A 1 421 ? 9.621 22.091 -36.788 1.00 28.72 421 ASN A C 1
ATOM 3413 O O . ASN A 1 421 ? 10.016 20.987 -37.169 1.00 28.72 421 ASN A O 1
ATOM 3417 N N . PRO A 1 422 ? 9.933 22.539 -35.552 1.00 29.83 422 PRO A N 1
ATOM 3418 C CA . PRO A 1 422 ? 10.786 21.791 -34.617 1.00 29.83 422 PRO A CA 1
ATOM 3419 C C . PRO A 1 422 ? 10.145 20.494 -34.080 1.00 29.83 422 PRO A C 1
ATOM 3421 O O . PRO A 1 422 ? 10.794 19.753 -33.344 1.00 29.83 422 PRO A O 1
ATOM 3424 N N . HIS A 1 423 ? 8.905 20.193 -34.484 1.00 30.69 423 HIS A N 1
ATOM 3425 C CA . HIS A 1 423 ? 8.179 18.956 -34.180 1.00 30.69 423 HIS A CA 1
ATOM 3426 C C . HIS A 1 423 ? 7.876 18.083 -35.414 1.00 30.69 423 HIS A C 1
ATOM 3428 O O . HIS A 1 423 ? 7.115 17.124 -35.303 1.00 30.69 423 HIS A O 1
ATOM 3434 N N . ALA A 1 424 ? 8.450 18.378 -36.586 1.00 27.14 424 ALA A N 1
ATOM 3435 C CA . ALA A 1 424 ? 8.266 17.531 -37.764 1.00 27.14 424 ALA A CA 1
ATOM 3436 C C . ALA A 1 424 ? 9.070 16.224 -37.639 1.00 27.14 424 ALA A C 1
ATOM 3438 O O . ALA A 1 424 ? 10.297 16.234 -37.509 1.00 27.14 424 ALA A O 1
ATOM 3439 N N . TYR A 1 425 ? 8.371 15.091 -37.695 1.00 27.80 425 TYR A N 1
ATOM 3440 C CA . TYR A 1 425 ? 8.976 13.781 -37.916 1.00 27.80 425 TYR A CA 1
ATOM 3441 C C . TYR A 1 425 ? 9.355 13.655 -39.395 1.00 27.80 425 TYR A C 1
ATOM 3443 O O . TYR A 1 425 ? 8.599 14.081 -40.265 1.00 27.80 425 TYR A O 1
ATOM 3451 N N . ILE A 1 426 ? 10.525 13.082 -39.682 1.00 28.84 426 ILE A N 1
ATOM 3452 C CA . ILE A 1 426 ? 10.937 12.788 -41.057 1.00 28.84 426 ILE A CA 1
ATOM 3453 C C . ILE A 1 426 ? 10.376 11.413 -41.422 1.00 28.84 426 ILE A C 1
ATOM 3455 O O . ILE A 1 426 ? 10.808 10.402 -40.867 1.00 28.84 426 ILE A O 1
ATOM 3459 N N . GLU A 1 427 ? 9.410 11.388 -42.335 1.00 28.28 427 GLU A N 1
ATOM 3460 C CA . GLU A 1 427 ? 8.900 10.167 -42.959 1.00 28.28 427 GLU A CA 1
ATOM 3461 C C . GLU A 1 427 ? 9.794 9.787 -44.146 1.00 28.28 427 GLU A C 1
ATOM 3463 O O . GLU A 1 427 ? 10.136 10.630 -44.975 1.00 28.28 427 GLU A O 1
ATOM 3468 N N . TYR A 1 428 ? 10.195 8.517 -44.221 1.00 30.12 428 TYR A N 1
ATOM 3469 C CA . TYR A 1 428 ? 10.926 7.970 -45.363 1.00 30.12 428 TYR A CA 1
ATOM 3470 C C . TYR A 1 428 ? 10.075 6.880 -46.019 1.00 30.12 428 TYR A C 1
ATOM 3472 O O . TYR A 1 428 ? 9.792 5.857 -45.396 1.00 30.12 428 TYR A O 1
ATOM 3480 N N . GLU A 1 429 ? 9.702 7.077 -47.283 1.00 27.58 429 GLU A N 1
ATOM 3481 C CA . GLU A 1 429 ? 9.111 6.037 -48.128 1.00 27.58 429 GLU A CA 1
ATOM 3482 C C . GLU A 1 429 ? 10.221 5.251 -48.838 1.00 27.58 429 GLU A C 1
ATOM 3484 O O . GLU A 1 429 ? 10.939 5.777 -49.689 1.00 27.58 429 GLU A O 1
ATOM 3489 N N . CYS A 1 430 ? 10.354 3.964 -48.515 1.00 27.92 430 CYS A N 1
ATOM 3490 C CA . CYS A 1 430 ? 11.138 3.026 -49.316 1.00 27.92 430 CYS A CA 1
ATOM 3491 C C . CYS A 1 430 ? 10.190 2.250 -50.238 1.00 27.92 430 CYS A C 1
ATOM 3493 O O . CYS A 1 430 ? 9.407 1.424 -49.773 1.00 27.92 430 CYS A O 1
ATOM 3495 N N . ASN A 1 431 ? 10.276 2.484 -51.550 1.00 26.88 431 ASN A N 1
ATOM 3496 C CA . ASN A 1 431 ? 9.528 1.711 -52.542 1.00 26.88 431 ASN A CA 1
ATOM 3497 C C . ASN A 1 431 ? 10.091 0.285 -52.657 1.00 26.88 431 ASN A C 1
ATOM 3499 O O . ASN A 1 431 ? 11.244 0.093 -53.044 1.00 26.88 431 ASN A O 1
ATOM 3503 N N . ILE A 1 432 ? 9.265 -0.719 -52.353 1.00 30.44 432 ILE A N 1
ATOM 3504 C CA . ILE A 1 432 ? 9.594 -2.143 -52.511 1.00 30.44 432 ILE A CA 1
ATOM 3505 C C . ILE A 1 432 ? 9.023 -2.634 -53.856 1.00 30.44 432 ILE A C 1
ATOM 3507 O O . ILE A 1 432 ? 7.814 -2.517 -54.071 1.00 30.44 432 ILE A O 1
ATOM 3511 N N . PRO A 1 433 ? 9.821 -3.214 -54.774 1.00 26.64 433 PRO A N 1
ATOM 3512 C CA . PRO A 1 433 ? 9.274 -3.847 -55.970 1.00 26.64 433 PRO A CA 1
ATOM 3513 C C . PRO A 1 433 ? 8.541 -5.154 -55.617 1.00 26.64 433 PRO A C 1
ATOM 3515 O O . PRO A 1 433 ? 9.025 -5.975 -54.839 1.00 26.64 433 PRO A O 1
ATOM 3518 N N . LYS A 1 434 ? 7.354 -5.353 -56.206 1.00 26.88 434 LYS A N 1
ATOM 3519 C CA . LYS A 1 434 ? 6.494 -6.532 -55.997 1.00 26.88 434 LYS A CA 1
ATOM 3520 C C . LYS A 1 434 ? 7.213 -7.824 -56.409 1.00 26.88 434 LYS A C 1
ATOM 3522 O O . LYS A 1 434 ? 7.460 -8.036 -57.594 1.00 26.88 434 LYS A O 1
ATOM 3527 N N . VAL A 1 435 ? 7.452 -8.724 -55.458 1.00 25.62 435 VAL A N 1
ATOM 3528 C CA . VAL A 1 435 ? 7.903 -10.098 -55.732 1.00 25.62 435 VAL A CA 1
ATOM 3529 C C . VAL A 1 435 ? 6.675 -11.012 -55.790 1.00 25.62 435 VAL A C 1
ATOM 3531 O O . VAL A 1 435 ? 5.927 -11.122 -54.821 1.00 25.62 435 VAL A O 1
ATOM 3534 N N . LYS A 1 436 ? 6.436 -11.654 -56.942 1.00 23.33 436 LYS A N 1
ATOM 3535 C CA . LYS A 1 436 ? 5.435 -12.724 -57.085 1.00 23.33 436 LYS A CA 1
ATOM 3536 C C . LYS A 1 436 ? 6.027 -14.027 -56.546 1.00 23.33 436 LYS A C 1
ATOM 3538 O O . LYS A 1 436 ? 6.921 -14.584 -57.174 1.00 23.33 436 LYS A O 1
ATOM 3543 N N . CYS A 1 437 ? 5.504 -14.534 -55.435 1.00 24.94 437 CYS A N 1
ATOM 3544 C CA . CYS A 1 437 ? 5.785 -15.898 -54.992 1.00 24.94 437 CYS A CA 1
ATOM 3545 C C . CYS A 1 437 ? 4.807 -16.862 -55.679 1.00 24.94 437 CYS A C 1
ATOM 3547 O O . CYS A 1 437 ? 3.595 -16.750 -55.497 1.00 24.94 437 CYS A O 1
ATOM 3549 N N . GLY A 1 438 ? 5.332 -17.775 -56.498 1.00 23.56 438 GLY A N 1
ATOM 3550 C CA . GLY A 1 438 ? 4.605 -18.946 -56.988 1.00 23.56 438 GLY A CA 1
ATOM 3551 C C . GLY A 1 438 ? 4.681 -20.085 -55.971 1.00 23.56 438 GLY A C 1
ATOM 3552 O O . GLY A 1 438 ? 5.677 -20.215 -55.264 1.00 23.56 438 GLY A O 1
ATOM 3553 N N . VAL A 1 439 ? 3.615 -20.877 -55.894 1.00 26.22 439 VAL A N 1
ATOM 3554 C CA . VAL A 1 439 ? 3.516 -22.075 -55.051 1.00 26.22 439 VAL A CA 1
ATOM 3555 C C . VAL A 1 439 ? 4.256 -23.230 -55.734 1.00 26.22 439 VAL A C 1
ATOM 3557 O O . VAL A 1 439 ? 4.024 -23.467 -56.920 1.00 26.22 439 VAL A O 1
ATOM 3560 N N . VAL A 1 440 ? 5.101 -23.945 -54.986 1.00 28.08 440 VAL A N 1
ATOM 3561 C CA . VAL A 1 440 ? 5.485 -25.340 -55.262 1.00 28.08 440 VAL A CA 1
ATOM 3562 C C . VAL A 1 440 ? 5.115 -26.163 -54.045 1.00 28.08 440 VAL A C 1
ATOM 3564 O O . VAL A 1 440 ? 5.475 -25.717 -52.930 1.00 28.08 440 VAL A O 1
#

InterPro domains:
  IPR056704 Domain of unknown function DUF7802 [PF25085] (12-358)

Radius of gyration: 26.65 Å; Cα contacts (8 Å, |Δi|>4): 485; chains: 1; bounding box: 52×50×90 Å

Solvent-accessible surface area (backbone atoms only — not comparable to full-atom values): 25418 Å² total; per-residue (Å²): 133,82,77,76,77,72,80,69,73,92,42,68,62,41,50,47,36,77,48,63,62,67,60,36,50,77,68,39,43,65,50,48,48,49,34,53,50,39,52,54,50,48,52,52,48,48,56,47,19,60,74,78,37,64,67,57,38,33,50,30,51,10,40,32,36,17,48,54,42,45,67,50,51,47,70,64,88,45,90,34,74,66,80,41,41,37,51,68,33,52,42,12,33,61,62,58,42,42,25,47,45,57,40,46,49,51,16,49,43,46,43,50,24,45,54,45,38,60,54,38,79,54,57,66,60,38,32,14,45,52,21,8,55,45,26,39,68,69,47,44,62,57,58,48,43,23,52,72,69,48,41,35,51,68,65,70,68,37,76,75,49,56,42,60,57,84,85,30,31,31,53,60,53,34,50,48,28,39,38,44,21,35,30,43,35,41,34,51,54,53,55,70,68,54,51,83,93,60,74,44,72,65,55,46,49,49,42,16,49,51,18,3,43,50,15,22,51,50,34,53,52,50,54,49,51,38,43,46,50,39,36,65,69,66,66,40,64,54,54,55,38,39,52,48,53,51,51,52,51,49,49,56,22,51,53,54,54,61,74,60,69,68,79,75,80,46,69,69,38,46,52,51,44,75,72,36,71,61,48,53,48,52,50,46,51,50,51,49,62,68,47,42,68,80,75,43,64,58,87,74,66,70,82,87,45,94,70,80,40,48,30,53,62,87,44,62,43,72,42,30,86,86,47,101,54,90,40,66,26,59,63,26,57,41,76,80,47,40,83,77,42,102,54,72,65,81,62,44,59,65,66,59,50,54,52,29,37,75,68,62,44,63,75,80,80,84,60,77,91,84,79,91,72,91,57,96,83,65,82,86,77,81,84,74,83,78,76,97,53,102,58,52,71,62,50,56,52,51,54,48,56,72,76,52,78,85,82,83,79,92,85,75,84,88,80,88,81,84,94,85,57,103,80,68,78,86,85,83,88,79,89,76,83,89,79,86,82,79,92,130

Sequence (440 aa):
MHRNFEGRPFSTEWLVSFKDPRDLWQEHWFALSLEIANIAILFQILRHAKTRGNEACYVVIAAMVSVICFEMLPMMPQPGYLLWWYHQGLINVLHQRVPSFIITSFAIVHYVAHNLTKDCNLPTTTRSFVTGVLGILMYFPYVWLAPRLLLSLVHLDDPVFKARFLDVPYFQVLILFLLFFHTTQLFLQNHEEIEPQDRNSVNYTWCAILSGSVSAFYTIVEQYLLYLIITLTLKQHAGWCLLAALAITASLAKDELKSLEMKSYSIAGALQPLRSTIFWAAVGLFVFSSTLPLWLKTKDLKSKGIRLELGPCHITHDVSNTSPLEITRRRFICQDDAQHLDFDFHCVNQAALRFGVQNNVINCSCCTLSNWRIDPNNSCLLQICFMRSTRMNDFCRKLCSEIWPGLWTCSSPCQVWGAENPHAYIEYECNIPKVKCGVV

Secondary structure (DSSP, 8-state):
-----------HHHHEEE--HHHHHHHHHHHHHHHHHHHHHHHHHHHHHHHH-HHHHHHHHHHHHHHHHHHHGGGSS-TT---EE-S--SEEETTTTEEHHHHHHHHHHHHHHHHHHHTTT--HHHHHHHHHHHHHHHHHHHHHHTTTTTSEE--TT-TTTSSEETTEEHHHHHHHHHHHHHHHHHHHHHHHHS-GGG--HHHHHHHHHHHHHHHHHHHHHHHHHHIIIIIIIS---THHHHHHHHHHHHHHHHHHHHHTT-----HHHHHGGGGSHHHHHHHHHHHHHHHHHHHS-GGG----SSPPPB--TT-EEE--TTSSS--EEESSB-GGGGGTSS--GGGS-HHHHHHHHHTT---------------TT------------TTHHHHHHHHHHHHSTTS----SPPPP---S-TT-------PPPPP-PPP-

Foldseek 3Di:
DPPPPPPDDPDPCQFKPADDVVVCCVAPVPLAVLVVLLVVLLVVQCVVCVVVDVLLNLLLLLLLLLVLLLVCVCVPPDQFDQWAFQDAYSMAGRRSRRHVSVSSLLSLLLSLLLQLLVLQPADQLLSLQSSLVSSLVLCVLLQLCCQLLSRIDDQCQQLQQVDDDSSRRLLVSLLSSQLSSQLSNQLVVLVVPQDPVRPDPVSSNVSSNVSSNVSSVCSVVLSVVLCCVVCVVVVHGSNVSSVVVSVVSVVVSVVVVVVCVDDDGDPVSSCVSVPDVSNVSSVVSSVCSNCVPVVDPSLSRDGPGDDQWAEEQVDWDFNDPPDVDGRIDGSHDYQVCCVVRPDHPPLDDVVVSVVCHVVVVGDDDRDHDDDDPDPVPDDDDPPDDDDDDPCVVVVVVVCCCPPPPDDDDDDDDDDDDDDPDPPDDDDDDDDDDDDDDDDD

pLDDT: mean 74.81, std 23.49, range [22.83, 98.38]

Nearest PDB structures (foldseek):
  5k3h-assembly3_F  TM=1.645E-01  e=5.263E-01  Caenorhabditis elegans
  5k3h-assembly2_D  TM=1.625E-01  e=1.295E+00  Caenorhabditis elegans
  5k3h-assembly2_C  TM=1.634E-01  e=1.550E+00  Caenorhabditis elegans
  5k3g-assembly2_C  TM=1.578E-01  e=2.125E+00  Caenorhabditis elegans

Mean predicted aligned error: 12.12 Å

Organism: NCBI:txid2747483